Protein AF-A0A2V3PNS0-F1 (afdb_monomer)

Nearest PDB structures (foldseek):
  3lyd-assembly1_A  TM=7.801E-01  e=3.396E+00  Jonesia denitrificans DSM 20603
  3a2s-assembly1_X  TM=1.470E-01  e=2.646E-01  Neisseria meningitidis
  1uyo-assembly1_X  TM=1.697E-01  e=7.345E-01  Neisseria meningitidis
  3wi5-assembly1_A  TM=1.302E-01  e=5.691E-01  Neisseria meningitidis
  3wi4-assembly1_A  TM=1.272E-01  e=6.302E-01  Neisseria meningitidis MC58

Foldseek 3Di:
DPPVVVVVVVVVVVVVVPPPCQQEPEAPDPDHDNPHRYDYDDPPDDDAFAEFQAQDFQGCDSVPNFDAFDWHFHPCNHNNNDTAIWTDHPGTTDHDDDQDPDAWAFPDKAQVPKDKVVLWDAAQDKDKIKIKIKTFQIDRHWDDKADWWFWDQWGFKIWIFHTDTTDRTIDITMIIITTGTRWTAQRWGKTFDCPNNDTDIHTSHHDADDAFDKDKDKDKDFLVRLDAQDKPCVVVVPRADDHRQWGWIWGHHPSWWIWTKIFRNTRAKKFKWKWKDKDPDDDTDTDHGDIQGHPVPDDPQHHRMDGQCDNHNPRDDIATAEQVDKMKMWMWMWIDNDPPDIWTKIKMWIWYDDPNMIMIMIMIHTND

InterPro domains:
  IPR059888 Phage tail-like, trimerisation region [PF26696] (26-98)

Radius of gyration: 33.92 Å; Cα contacts (8 Å, |Δi|>4): 874; chains: 1; bounding box: 102×44×97 Å

Mean predicted aligned error: 13.68 Å

Organism: NCBI:txid1605892

Sequence (368 aa):
MNSKKLILLFFCIHAINFTYAQKGVGIGTISPHPSAILQIESTDKGVLFPKISLASKTDITTVLNPTTGLLVYNTGNGGLDTPGYVYWNGAEWQKLTLSTVVNPSITGLLCNRADFTPSTFTAGVPYEGTMTIPYTGGNGGGYNTGTPIASTGNTGLTATLQRGELATGNGQLVFRITGTPSASSPTAAIFNINELNFNCSVSLTGKQIAVGEQISFIASLTQAQNITGVLLSNYYPTQLPTVDGLRMDLISNGTTYYYPRVYNESSEQKIVSFQTFSVVGLQNVTNLNRTIYTKSEVTATNWDYINATARTTNPVYPVAWSSTTSSTAITDLQVRVGPSEWRWYEMTWWAMEINTVKVIFMSLVRKS

Secondary structure (DSSP, 8-state):
--HHHHHHHHHHHHHHHT--TTSSEEES-SS--TT-SEEE--SS------EE--SSTT--TTTTSPPTT-EEEE-S-SS----EEEEE-SSSEEE----BSS----SEE-GGG-EEES----TTS-EEEEEEEEEEEEESBEEPPPPPEE-EES-SEEEEEPPEE--EEEEEEEEEEEE--SS-TTS-EEEEEEETTEEEEEEE-S----TT-EEEEEEEE-TTT--TT-BGGGT-TTTS-EETTEEEEEEEETTTEEEEEEEE-SSS-EEEEEEEEESSSS--EEEEEEEE--GGG--SS--SEEETT-SSSS--S-EEBSSS-BEEEEEEEEEE-SSS-EEEEEEEEEEEEETTEEEEEEEEEE--

Structure (mmCIF, N/CA/C/O backbone):
data_AF-A0A2V3PNS0-F1
#
_entry.id   AF-A0A2V3PNS0-F1
#
loop_
_atom_site.group_PDB
_atom_site.id
_atom_site.type_symbol
_atom_site.label_atom_id
_atom_site.label_alt_id
_atom_site.label_comp_id
_atom_site.label_asym_id
_atom_site.label_entity_id
_atom_site.label_seq_id
_atom_site.pdbx_PDB_ins_code
_atom_site.Cartn_x
_atom_site.Cartn_y
_atom_site.Cartn_z
_atom_site.occupancy
_atom_site.B_iso_or_equiv
_atom_site.auth_seq_id
_atom_site.auth_comp_id
_atom_site.auth_asym_id
_atom_site.auth_atom_id
_atom_site.pdbx_PDB_model_num
ATOM 1 N N . MET A 1 1 ? -67.186 -23.666 58.032 1.00 60.78 1 MET A N 1
ATOM 2 C CA . MET A 1 1 ? -65.841 -23.301 58.541 1.00 60.78 1 MET A CA 1
ATOM 3 C C . MET A 1 1 ? -66.024 -22.358 59.731 1.00 60.78 1 MET A C 1
ATOM 5 O O . MET A 1 1 ? -66.814 -21.437 59.603 1.00 60.78 1 MET A O 1
ATOM 9 N N . ASN A 1 2 ? -65.403 -22.608 60.893 1.00 81.44 2 ASN A N 1
ATOM 10 C CA . ASN A 1 2 ? -65.513 -21.723 62.073 1.00 81.44 2 ASN A CA 1
ATOM 11 C C . ASN A 1 2 ? -65.027 -20.300 61.712 1.00 81.44 2 ASN A C 1
ATOM 13 O O . ASN A 1 2 ? -64.040 -20.181 60.985 1.00 81.44 2 ASN A O 1
ATOM 17 N N . SER A 1 3 ? -65.684 -19.246 62.214 1.00 73.06 3 SER A N 1
ATOM 18 C CA . SER A 1 3 ? -65.335 -17.836 61.963 1.00 73.06 3 SER A CA 1
ATOM 19 C C . SER A 1 3 ? -63.852 -17.520 62.201 1.00 73.06 3 SER A C 1
ATOM 21 O O . SER A 1 3 ? -63.250 -16.792 61.417 1.00 73.06 3 SER A O 1
ATOM 23 N N . LYS A 1 4 ? -63.211 -18.164 63.187 1.00 78.75 4 LYS A N 1
ATOM 24 C CA . LYS A 1 4 ? -61.763 -18.044 63.441 1.00 78.75 4 LYS A CA 1
ATOM 25 C C . LYS A 1 4 ? -60.904 -18.567 62.280 1.00 78.75 4 LYS A C 1
ATOM 27 O O . LYS A 1 4 ? -59.873 -17.983 61.968 1.00 78.75 4 LYS A O 1
ATOM 32 N N . LYS A 1 5 ? -61.337 -19.643 61.611 1.00 76.38 5 LYS A N 1
ATOM 33 C CA . LYS A 1 5 ? -60.652 -20.216 60.436 1.00 76.38 5 LYS A CA 1
ATOM 34 C C . LYS A 1 5 ? -60.870 -19.372 59.174 1.00 76.38 5 LYS A C 1
ATOM 36 O O . LYS A 1 5 ? -59.980 -19.315 58.336 1.00 76.38 5 LYS A O 1
ATOM 41 N N . LEU A 1 6 ? -62.017 -18.699 59.055 1.00 79.38 6 LEU A N 1
ATOM 42 C CA . LEU A 1 6 ? -62.305 -17.794 57.936 1.00 79.38 6 LEU A CA 1
ATOM 43 C C . LEU A 1 6 ? -61.496 -16.490 58.033 1.00 79.38 6 LEU A C 1
ATOM 45 O O . LEU A 1 6 ? -60.948 -16.050 57.030 1.00 79.38 6 LEU A O 1
ATOM 49 N N . ILE A 1 7 ? -61.347 -15.932 59.241 1.00 84.62 7 ILE A N 1
ATOM 50 C CA . ILE A 1 7 ? -60.483 -14.766 59.499 1.00 84.62 7 ILE A CA 1
ATOM 51 C C . ILE A 1 7 ? -59.018 -15.104 59.208 1.00 84.62 7 ILE A C 1
ATOM 53 O O . ILE A 1 7 ? -58.339 -14.337 58.532 1.00 84.62 7 ILE A O 1
ATOM 57 N N . LEU A 1 8 ? -58.547 -16.275 59.653 1.00 82.50 8 LEU A N 1
ATOM 58 C CA . LEU A 1 8 ? -57.185 -16.728 59.373 1.00 82.50 8 LEU A CA 1
ATOM 59 C C . LEU A 1 8 ? -56.945 -16.895 57.865 1.00 82.50 8 LEU A C 1
ATOM 61 O O . LEU A 1 8 ? -55.933 -16.428 57.358 1.00 82.50 8 LEU A O 1
ATOM 65 N N . LEU A 1 9 ? -57.895 -17.489 57.133 1.00 82.38 9 LEU A N 1
ATOM 66 C CA . LEU A 1 9 ? -57.802 -17.641 55.680 1.00 82.38 9 LEU A CA 1
ATOM 67 C C . LEU A 1 9 ? -57.778 -16.282 54.962 1.00 82.38 9 LEU A C 1
ATOM 69 O O . LEU A 1 9 ? -56.990 -16.093 54.041 1.00 82.38 9 LEU A O 1
ATOM 73 N N . PHE A 1 10 ? -58.589 -15.319 55.408 1.00 81.06 10 PHE A N 1
ATOM 74 C CA . PHE A 1 10 ? -58.604 -13.964 54.853 1.00 81.06 10 PHE A CA 1
ATOM 75 C C . PHE A 1 10 ? -57.278 -13.225 55.098 1.00 81.06 10 PHE A C 1
ATOM 77 O O . PHE A 1 10 ? -56.769 -12.560 54.194 1.00 81.06 10 PHE A O 1
ATOM 84 N N . PHE A 1 11 ? -56.686 -13.404 56.285 1.00 79.12 11 PHE A N 1
ATOM 85 C CA . PHE A 1 11 ? -55.372 -12.862 56.640 1.00 79.12 11 PHE A CA 1
ATOM 86 C C . PHE A 1 11 ? -54.246 -13.522 55.830 1.00 79.12 11 PHE A C 1
ATOM 88 O O . PHE A 1 11 ? -53.360 -12.833 55.332 1.00 79.12 11 PHE A O 1
ATOM 95 N N . CYS A 1 12 ? -54.315 -14.841 55.615 1.00 78.50 12 CYS A N 1
ATOM 96 C CA . CYS A 1 12 ? -53.376 -15.567 54.763 1.00 78.50 12 CYS A CA 1
ATOM 97 C C . CYS A 1 12 ? -53.460 -15.114 53.301 1.00 78.50 12 CYS A C 1
ATOM 99 O O . CYS A 1 12 ? -52.415 -14.878 52.712 1.00 78.50 12 CYS A O 1
ATOM 101 N N . ILE A 1 13 ? -54.662 -14.930 52.734 1.00 75.25 13 ILE A N 1
ATOM 102 C CA . ILE A 1 13 ? -54.858 -14.459 51.347 1.00 75.25 13 ILE A CA 1
ATOM 103 C C . ILE A 1 13 ? -54.380 -13.006 51.177 1.00 75.25 13 ILE A C 1
ATOM 105 O O . ILE A 1 13 ? -53.787 -12.668 50.152 1.00 75.25 13 ILE A O 1
ATOM 109 N N . HIS A 1 14 ? -54.566 -12.148 52.185 1.00 67.75 14 HIS A N 1
ATOM 110 C CA . HIS A 1 14 ? -53.999 -10.795 52.169 1.00 67.75 14 HIS A CA 1
ATOM 111 C C . HIS A 1 14 ? -52.467 -10.807 52.274 1.00 67.75 14 HIS A C 1
ATOM 113 O O . HIS A 1 14 ? -51.817 -10.052 51.558 1.00 67.75 14 HIS A O 1
ATOM 119 N N . ALA A 1 15 ? -51.873 -11.701 53.071 1.00 68.88 15 ALA A N 1
ATOM 120 C CA . ALA A 1 15 ? -50.418 -11.806 53.207 1.00 68.88 15 ALA A CA 1
ATOM 121 C C . ALA A 1 15 ? -49.702 -12.191 51.893 1.00 68.88 15 ALA A C 1
ATOM 123 O O . ALA A 1 15 ? -48.586 -11.734 51.656 1.00 68.88 15 ALA A O 1
ATOM 124 N N . ILE A 1 16 ? -50.346 -12.957 51.001 1.00 64.31 16 ILE A N 1
ATOM 125 C CA . ILE A 1 16 ? -49.769 -13.329 49.690 1.00 64.31 16 ILE A CA 1
ATOM 126 C C . ILE A 1 16 ? -49.695 -12.119 48.743 1.00 64.31 16 ILE A C 1
ATOM 128 O O . ILE A 1 16 ? -48.759 -12.004 47.957 1.00 64.31 16 ILE A O 1
ATOM 132 N N . ASN A 1 17 ? -50.634 -11.173 48.862 1.00 57.59 17 ASN A N 1
ATOM 133 C CA . ASN A 1 17 ? -50.709 -9.982 48.008 1.00 57.59 17 ASN A CA 1
ATOM 134 C C . ASN A 1 17 ? -49.735 -8.856 48.414 1.00 57.59 17 ASN A C 1
ATOM 136 O O . ASN A 1 17 ? -49.511 -7.937 47.631 1.00 57.59 17 ASN A O 1
ATOM 140 N N . PHE A 1 18 ? -49.126 -8.922 49.606 1.00 54.41 18 PHE A N 1
ATOM 141 C CA . PHE A 1 18 ? -48.133 -7.938 50.070 1.00 54.41 18 PHE A CA 1
ATOM 142 C C . PHE A 1 18 ? -46.674 -8.333 49.790 1.00 54.41 18 PHE A C 1
ATOM 144 O O . PHE A 1 18 ? -45.761 -7.567 50.094 1.00 54.41 18 PHE A O 1
ATOM 151 N N . THR A 1 19 ? -46.424 -9.482 49.158 1.00 51.50 19 THR A N 1
ATOM 152 C CA . THR A 1 19 ? -45.063 -9.890 48.771 1.00 51.50 19 THR A CA 1
ATOM 153 C C . THR A 1 19 ? -44.683 -9.352 47.386 1.00 51.50 19 THR A C 1
ATOM 155 O O . THR A 1 19 ? -44.585 -10.078 46.403 1.00 51.50 19 THR A O 1
ATOM 158 N N . TYR A 1 20 ? -44.425 -8.044 47.295 1.00 53.25 20 TYR A N 1
ATOM 159 C CA . TYR A 1 20 ? -43.833 -7.404 46.109 1.00 53.25 20 TYR A CA 1
ATOM 160 C C . TYR A 1 20 ? -42.321 -7.676 46.007 1.00 53.25 20 TYR A C 1
ATOM 162 O O . TYR A 1 20 ? -41.522 -6.749 45.922 1.00 53.25 20 TYR A O 1
ATOM 170 N N . ALA A 1 21 ? -41.898 -8.940 45.975 1.00 52.16 21 ALA A N 1
ATOM 171 C CA . ALA A 1 21 ? -40.480 -9.309 45.850 1.00 52.16 21 ALA A CA 1
ATOM 172 C C . ALA A 1 21 ? -39.850 -8.977 44.471 1.00 52.16 21 ALA A C 1
ATOM 174 O O . ALA A 1 21 ? -38.774 -9.471 44.153 1.00 52.16 21 ALA A O 1
ATOM 175 N N . GLN A 1 22 ? -40.516 -8.185 43.619 1.00 61.44 22 GLN A N 1
ATOM 176 C CA . GLN A 1 22 ? -40.178 -8.050 42.193 1.00 61.44 22 GLN A CA 1
ATOM 177 C C . GLN A 1 22 ? -40.033 -6.600 41.702 1.00 61.44 22 GLN A C 1
ATOM 179 O O . GLN A 1 22 ? -39.779 -6.379 40.521 1.00 61.44 22 GLN A O 1
ATOM 184 N N . LYS A 1 23 ? -40.175 -5.592 42.573 1.00 61.12 23 LYS A N 1
ATOM 185 C CA . LYS A 1 23 ? -39.850 -4.197 42.232 1.00 61.12 23 LYS A CA 1
ATOM 186 C C . LYS A 1 23 ? -38.465 -3.851 42.783 1.00 61.12 23 LYS A C 1
ATOM 188 O O . LYS A 1 23 ? -38.366 -3.223 43.828 1.00 61.12 23 LYS A O 1
ATOM 193 N N . GLY A 1 24 ? -37.422 -4.301 42.084 1.00 73.06 24 GLY A N 1
ATOM 194 C CA . GLY A 1 24 ? -36.021 -4.096 42.470 1.00 73.06 24 GLY A CA 1
ATOM 195 C C . GLY A 1 24 ? -35.514 -5.181 43.420 1.00 73.06 24 GLY A C 1
ATOM 196 O O . GLY A 1 24 ? -35.778 -5.155 44.618 1.00 73.06 24 GLY A O 1
ATOM 197 N N . VAL A 1 25 ? -34.784 -6.157 42.882 1.00 86.12 25 VAL A N 1
ATOM 198 C CA . VAL A 1 25 ? -34.142 -7.223 43.659 1.00 86.12 25 VAL A CA 1
ATOM 199 C C . VAL A 1 25 ? -32.826 -6.694 44.227 1.00 86.12 25 VAL A C 1
ATOM 201 O O . VAL A 1 25 ? -31.907 -6.372 43.479 1.00 86.12 25 VAL A O 1
ATOM 204 N N . GLY A 1 26 ? -32.720 -6.613 45.552 1.00 86.62 26 GLY A N 1
ATOM 205 C CA . GLY A 1 26 ? -31.463 -6.348 46.253 1.00 86.62 26 GLY A CA 1
ATOM 206 C C . GLY A 1 26 ? -30.827 -7.639 46.748 1.00 86.62 26 GLY A C 1
ATOM 207 O O . GLY A 1 26 ? -31.474 -8.404 47.457 1.00 86.62 26 GLY A O 1
ATOM 208 N N . ILE A 1 27 ? -29.559 -7.878 46.420 1.00 91.06 27 ILE A N 1
ATOM 209 C CA . ILE A 1 27 ? -28.747 -8.931 47.038 1.00 91.06 27 ILE A CA 1
ATOM 210 C C . ILE A 1 27 ? -27.631 -8.242 47.817 1.00 91.06 27 ILE A C 1
ATOM 212 O O . ILE A 1 27 ? -26.787 -7.578 47.226 1.00 91.06 27 ILE A O 1
ATOM 216 N N . GLY A 1 28 ? -27.647 -8.370 49.145 1.00 90.44 28 GLY A N 1
ATOM 217 C CA . GLY A 1 28 ? -26.693 -7.684 50.027 1.00 90.44 28 GLY A CA 1
ATOM 218 C C . GLY A 1 28 ? -27.021 -6.213 50.316 1.00 90.44 28 GLY A C 1
ATOM 219 O O . GLY A 1 28 ? -26.271 -5.560 51.031 1.00 90.44 28 GLY A O 1
ATOM 220 N N . THR A 1 29 ? -28.165 -5.710 49.839 1.00 88.94 29 THR A N 1
ATOM 221 C CA . THR A 1 29 ? -28.695 -4.378 50.165 1.00 88.94 29 THR A CA 1
ATOM 222 C C . THR A 1 29 ? -30.200 -4.441 50.428 1.00 88.94 29 THR A C 1
ATOM 224 O O . THR A 1 29 ? -30.919 -5.189 49.765 1.00 88.94 29 THR A O 1
ATOM 227 N N . ILE A 1 30 ? -30.681 -3.663 51.402 1.00 87.19 30 ILE A N 1
ATOM 228 C CA . ILE A 1 30 ? -32.113 -3.565 51.749 1.00 87.19 30 ILE A CA 1
ATOM 229 C C . ILE A 1 30 ? -32.817 -2.391 51.061 1.00 87.19 30 ILE A C 1
ATOM 231 O O . ILE A 1 30 ? -34.036 -2.278 51.137 1.00 87.19 30 ILE A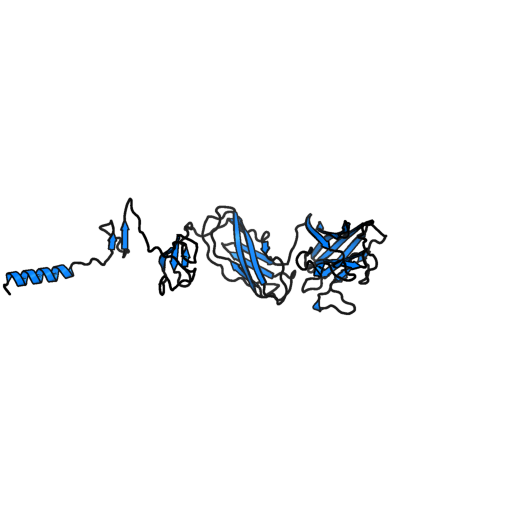 O 1
ATOM 235 N N . SER A 1 31 ? -32.057 -1.519 50.396 1.00 88.94 31 SER A N 1
ATOM 236 C CA . SER A 1 31 ? -32.576 -0.347 49.693 1.00 88.94 31 SER A CA 1
ATOM 237 C C . SER A 1 31 ? -31.984 -0.280 48.283 1.00 88.94 31 SER A C 1
ATOM 239 O O . SER A 1 31 ? -31.128 0.571 48.026 1.00 88.94 31 SER A O 1
ATOM 241 N N . PRO A 1 32 ? -32.408 -1.169 47.362 1.00 89.69 32 PRO A N 1
ATOM 242 C CA . PRO A 1 32 ? -31.996 -1.095 45.966 1.00 89.69 32 PRO A CA 1
ATOM 243 C C . PRO A 1 32 ? -32.314 0.279 45.373 1.00 89.69 32 PRO A C 1
ATOM 245 O O . PRO A 1 32 ? -33.348 0.877 45.680 1.00 89.69 32 PRO A O 1
ATOM 248 N N . HIS A 1 33 ? -31.438 0.780 44.507 1.00 88.19 33 HIS A N 1
ATOM 249 C CA . HIS A 1 33 ? -31.649 2.049 43.826 1.00 88.19 33 HIS A CA 1
ATOM 250 C C . HIS A 1 33 ? -32.961 2.007 43.014 1.00 88.19 33 HIS A C 1
ATOM 252 O O . HIS A 1 33 ? -33.189 1.024 42.305 1.00 88.19 33 HIS A O 1
ATOM 258 N N . PRO A 1 34 ? -33.807 3.059 43.024 1.00 88.44 34 PRO A N 1
ATOM 259 C CA . PRO A 1 34 ? -35.107 3.037 42.341 1.00 88.44 34 PRO A CA 1
ATOM 260 C C . PRO A 1 34 ? -35.046 2.768 40.829 1.00 88.44 34 PRO A C 1
ATOM 262 O O . PRO A 1 34 ? -36.035 2.337 40.241 1.00 88.44 34 PRO A O 1
ATOM 265 N N . SER A 1 35 ? -33.898 3.025 40.191 1.00 87.69 35 SER A N 1
ATOM 266 C CA . SER A 1 35 ? -33.672 2.741 38.765 1.00 87.69 35 SER A CA 1
ATOM 267 C C . SER A 1 35 ? -33.154 1.325 38.474 1.00 87.69 35 SER A C 1
ATOM 269 O O . SER A 1 35 ? -32.945 0.997 37.308 1.00 87.69 35 SER A O 1
ATOM 271 N N . ALA A 1 36 ? -32.882 0.504 39.493 1.00 87.94 36 ALA A N 1
ATOM 272 C CA . ALA A 1 36 ? -32.295 -0.821 39.337 1.00 87.94 36 ALA A CA 1
ATOM 273 C C . ALA A 1 36 ? -33.350 -1.916 39.531 1.00 87.94 36 ALA A C 1
ATOM 275 O O . ALA A 1 36 ? -34.005 -1.999 40.567 1.00 87.94 36 ALA A O 1
ATOM 276 N N . ILE A 1 37 ? -33.471 -2.813 38.548 1.00 90.44 37 ILE A N 1
ATOM 277 C CA . ILE A 1 37 ? -34.265 -4.039 38.718 1.00 90.44 37 ILE A CA 1
ATOM 278 C C . ILE A 1 37 ? -33.505 -5.107 39.521 1.00 90.44 37 ILE A C 1
ATOM 280 O O . ILE A 1 37 ? -34.131 -5.949 40.157 1.00 90.44 37 ILE A O 1
ATOM 284 N N . LEU A 1 38 ? -32.169 -5.047 39.521 1.00 91.00 38 LEU A N 1
ATOM 285 C CA . LEU A 1 38 ? -31.265 -5.896 40.294 1.00 91.00 38 LEU A CA 1
ATOM 286 C C . LEU A 1 38 ? -30.073 -5.052 40.775 1.00 91.00 38 LEU A C 1
ATOM 288 O O . LEU A 1 38 ? -29.361 -4.484 39.949 1.00 91.00 38 LEU A O 1
ATOM 292 N N . GLN A 1 39 ? -29.845 -4.986 42.088 1.00 91.62 39 GLN A N 1
ATOM 293 C CA . GLN A 1 39 ? -28.645 -4.413 42.706 1.00 91.62 39 GLN A CA 1
ATOM 294 C C . GLN A 1 39 ? -27.971 -5.476 43.570 1.00 91.62 39 GLN A C 1
ATOM 296 O O . GLN A 1 39 ? -28.622 -6.124 44.389 1.00 91.62 39 GLN A O 1
ATOM 301 N N . ILE A 1 40 ? -26.664 -5.649 43.391 1.00 93.56 40 ILE A N 1
ATOM 302 C CA . ILE A 1 40 ? -25.857 -6.603 44.150 1.00 93.56 40 ILE A CA 1
ATOM 303 C C . ILE A 1 40 ? -24.758 -5.812 44.855 1.00 93.56 40 ILE A C 1
ATOM 305 O O . ILE A 1 40 ? -23.982 -5.124 44.196 1.00 93.56 40 ILE A O 1
ATOM 309 N N . GLU A 1 41 ? -24.711 -5.899 46.181 1.00 92.88 41 GLU A N 1
ATOM 310 C CA . GLU A 1 41 ? -23.747 -5.199 47.028 1.00 92.88 41 GLU A CA 1
ATOM 311 C C . GLU A 1 41 ? -23.034 -6.207 47.936 1.00 92.88 41 GLU A C 1
ATOM 313 O O . GLU A 1 41 ? -23.657 -7.050 48.580 1.00 92.88 41 GLU A O 1
ATOM 318 N N . SER A 1 42 ? -21.705 -6.168 47.953 1.00 93.19 42 SER A N 1
ATOM 319 C CA . SER A 1 42 ? -20.869 -6.998 48.818 1.00 93.19 42 SER A CA 1
ATOM 320 C C . SER A 1 42 ? -19.501 -6.341 48.967 1.00 93.19 42 SER A C 1
ATOM 322 O O . SER A 1 42 ? -19.006 -5.716 48.031 1.00 93.19 42 SER A O 1
ATOM 324 N N . THR A 1 43 ? -18.889 -6.480 50.140 1.00 93.25 43 THR A N 1
ATOM 325 C CA . THR A 1 43 ? -17.535 -5.983 50.418 1.00 93.25 43 THR A CA 1
ATOM 326 C C . THR A 1 43 ? -16.446 -7.011 50.101 1.00 93.25 43 THR A C 1
ATOM 328 O O . THR A 1 43 ? -15.277 -6.643 50.021 1.00 93.25 43 THR A O 1
ATOM 331 N N . ASP A 1 44 ? -16.809 -8.287 49.928 1.00 93.38 44 ASP A N 1
ATOM 332 C CA . ASP A 1 44 ? -15.875 -9.418 49.857 1.00 93.38 44 ASP A CA 1
ATOM 333 C C . ASP A 1 44 ? -16.254 -10.516 48.838 1.00 93.38 44 ASP A C 1
ATOM 335 O O . ASP A 1 44 ? -15.501 -11.474 48.657 1.00 93.38 44 ASP A O 1
ATOM 339 N N . LYS A 1 45 ? -17.397 -10.405 48.147 1.00 91.56 45 LYS A N 1
ATOM 340 C CA . LYS A 1 45 ? -17.883 -11.377 47.149 1.00 91.56 45 LYS A CA 1
ATOM 341 C C . LYS A 1 45 ? -18.208 -10.700 45.818 1.00 91.56 45 LYS A C 1
ATOM 343 O O . LYS A 1 45 ? -18.487 -9.508 45.751 1.00 91.56 45 LYS A O 1
ATOM 348 N N . GLY A 1 46 ? -18.196 -11.491 44.746 1.00 88.56 46 GLY A N 1
ATOM 349 C CA . GLY A 1 46 ? -18.556 -11.060 43.393 1.00 88.56 46 GLY A CA 1
ATOM 350 C C . GLY A 1 46 ? -19.726 -11.849 42.805 1.00 88.56 46 GLY A C 1
ATOM 351 O O . GLY A 1 46 ? -20.309 -12.715 43.457 1.00 88.56 46 GLY A O 1
ATOM 352 N N . VAL A 1 47 ? -20.043 -11.568 41.539 1.00 93.06 47 VAL A N 1
ATOM 353 C CA . VAL A 1 47 ? -21.082 -12.272 40.771 1.00 93.06 47 VAL A CA 1
ATOM 354 C C . VAL A 1 47 ? -20.426 -13.252 39.807 1.00 93.06 47 VAL A C 1
ATOM 356 O O . VAL A 1 47 ? -19.550 -12.872 39.031 1.00 93.06 47 VAL A O 1
ATOM 359 N N . LEU A 1 48 ? -20.864 -14.512 39.834 1.00 91.62 48 LEU A N 1
ATOM 360 C CA . LEU A 1 48 ? -20.434 -15.526 38.876 1.00 91.62 48 LEU A CA 1
ATOM 361 C C . LEU A 1 48 ? -21.493 -15.684 37.778 1.00 91.62 48 LEU A C 1
ATOM 363 O O . LEU A 1 48 ? -22.536 -16.293 38.004 1.00 91.62 48 LEU A O 1
ATOM 367 N N . PHE A 1 49 ? -21.224 -15.140 36.591 1.00 93.88 49 PHE A N 1
ATOM 368 C CA . PHE A 1 49 ? -22.074 -15.340 35.411 1.00 93.88 49 PHE A CA 1
ATOM 369 C C . PHE A 1 49 ? -21.868 -16.737 34.789 1.00 93.88 49 PHE A C 1
ATOM 371 O O . PHE A 1 49 ? -20.842 -17.375 35.061 1.00 93.88 49 PHE A O 1
ATOM 378 N N . PRO A 1 50 ? -22.808 -17.230 33.951 1.00 96.50 50 PRO A N 1
ATOM 379 C CA . PRO A 1 50 ? -22.688 -18.534 33.300 1.00 96.50 50 PRO A CA 1
ATOM 380 C C . PRO A 1 50 ? -21.349 -18.702 32.574 1.00 96.50 50 PRO A C 1
ATOM 382 O O . PRO A 1 50 ? -20.955 -17.847 31.780 1.00 96.50 50 PRO A O 1
ATOM 385 N N . LYS A 1 51 ? -20.654 -19.811 32.849 1.00 97.12 51 LYS A N 1
ATOM 386 C CA . LYS A 1 51 ? -19.404 -20.188 32.181 1.00 97.12 51 LYS A CA 1
ATOM 387 C C . LYS A 1 51 ? -19.717 -21.113 31.013 1.00 97.12 51 LYS A C 1
ATOM 389 O O . LYS A 1 51 ? -20.177 -22.228 31.238 1.00 97.12 51 LYS A O 1
ATOM 394 N N . ILE A 1 52 ? -19.474 -20.655 29.791 1.00 97.00 52 ILE A N 1
ATOM 395 C CA . ILE A 1 52 ? -19.874 -21.339 28.558 1.00 97.00 52 ILE A CA 1
ATOM 396 C C . ILE A 1 52 ? -18.640 -21.604 27.692 1.00 97.00 52 ILE A C 1
ATOM 398 O O . ILE A 1 52 ? -17.796 -20.728 27.533 1.00 97.00 52 ILE A O 1
ATOM 402 N N . SER A 1 53 ? -18.530 -22.805 27.127 1.00 96.81 53 SER A N 1
ATOM 403 C CA . SER A 1 53 ? -17.488 -23.153 26.153 1.00 96.81 53 SER A CA 1
ATOM 404 C C . SER A 1 53 ? -17.979 -22.833 24.741 1.00 96.81 53 SER A C 1
ATOM 406 O O . SER A 1 53 ? -18.548 -23.699 24.083 1.00 96.81 53 SER A O 1
ATOM 408 N N . LEU A 1 54 ? -17.813 -21.588 24.288 1.00 97.06 54 LEU A N 1
ATOM 409 C CA . LEU A 1 54 ? -18.320 -21.156 22.979 1.00 97.06 54 LEU A CA 1
ATOM 410 C C . LEU A 1 54 ? -17.538 -21.806 21.827 1.00 97.06 54 LEU A C 1
ATOM 412 O O . LEU A 1 54 ? -16.310 -21.911 21.866 1.00 97.06 54 LEU A O 1
ATOM 416 N N . ALA A 1 55 ? -18.244 -22.227 20.778 1.00 97.06 55 ALA A N 1
ATOM 417 C CA . ALA A 1 55 ? -17.644 -22.881 19.615 1.00 97.06 55 ALA A CA 1
ATOM 418 C C . ALA A 1 55 ? -16.991 -21.888 18.637 1.00 97.06 55 ALA A C 1
ATOM 420 O O . ALA A 1 55 ? -16.005 -22.215 17.987 1.00 97.06 55 ALA A O 1
ATOM 421 N N . SER A 1 56 ? -17.532 -20.675 18.515 1.00 96.62 56 SER A N 1
ATOM 422 C CA . SER A 1 56 ? -17.010 -19.616 17.644 1.00 96.62 56 SER A CA 1
ATOM 423 C C . SER A 1 56 ? -17.543 -18.247 18.076 1.00 96.62 56 SER A C 1
ATOM 425 O O . SER A 1 56 ? -18.438 -18.152 18.918 1.00 96.62 56 SER A O 1
ATOM 427 N N . LYS A 1 57 ? -17.048 -17.169 17.458 1.00 95.94 57 LYS A N 1
ATOM 428 C CA . LYS A 1 57 ? -17.559 -15.813 17.711 1.00 95.94 57 LYS A CA 1
ATOM 429 C C . LYS A 1 57 ? -19.016 -15.606 17.270 1.00 95.94 57 LYS A C 1
ATOM 431 O O . LYS A 1 57 ? -19.661 -14.703 17.775 1.00 95.94 57 LYS A O 1
ATOM 436 N N . THR A 1 58 ? -19.564 -16.441 16.390 1.00 96.56 58 THR A N 1
ATOM 437 C CA . THR A 1 58 ? -20.967 -16.374 15.933 1.00 96.56 58 THR A CA 1
ATOM 438 C C . THR A 1 58 ? -21.814 -17.529 16.479 1.00 96.56 58 THR A C 1
ATOM 440 O O . THR A 1 58 ? -22.833 -17.879 15.892 1.00 96.56 58 THR A O 1
ATOM 443 N N . ASP A 1 59 ? -21.380 -18.184 17.560 1.00 96.38 59 ASP A N 1
ATOM 444 C CA . ASP A 1 59 ? -22.081 -19.338 18.127 1.00 96.38 59 ASP A CA 1
ATOM 445 C C . ASP A 1 59 ? -23.431 -18.945 18.747 1.00 96.38 59 ASP A C 1
ATOM 447 O O . ASP A 1 59 ? -23.491 -18.348 19.820 1.00 96.38 59 ASP A O 1
ATOM 451 N N . ILE A 1 60 ? -24.511 -19.325 18.067 1.00 96.38 60 ILE A N 1
ATOM 452 C CA . ILE A 1 60 ? -25.904 -19.149 18.505 1.00 96.38 60 ILE A CA 1
ATOM 453 C C . ILE A 1 60 ? -26.564 -20.470 18.928 1.00 96.38 60 ILE A C 1
ATOM 455 O O . ILE A 1 60 ? -27.786 -20.540 19.059 1.00 96.38 60 ILE A O 1
ATOM 459 N N . THR A 1 61 ? -25.772 -21.538 19.065 1.00 96.00 61 THR A N 1
ATOM 460 C CA . THR A 1 61 ? -26.261 -22.904 19.308 1.00 96.00 61 THR A CA 1
ATOM 461 C C . THR A 1 61 ? -25.953 -23.386 20.718 1.00 96.00 61 THR A C 1
ATOM 463 O O . THR A 1 61 ? -26.832 -23.952 21.364 1.00 96.00 61 THR A O 1
ATOM 466 N N . THR A 1 62 ? -24.752 -23.106 21.237 1.00 95.19 62 THR A N 1
ATOM 467 C CA . THR A 1 62 ? -24.387 -23.417 22.630 1.00 95.19 62 THR A CA 1
ATOM 468 C C . THR A 1 62 ? -25.198 -22.567 23.605 1.00 95.19 62 THR A C 1
ATOM 470 O O . THR A 1 62 ? -25.661 -23.043 24.640 1.00 95.19 62 THR A O 1
ATOM 473 N N . VAL A 1 63 ? -25.411 -21.302 23.242 1.00 93.88 63 VAL A N 1
ATOM 474 C CA . VAL A 1 63 ? -26.424 -20.432 23.838 1.00 93.88 63 VAL A CA 1
ATOM 475 C C . VAL A 1 63 ? -27.482 -20.229 22.768 1.00 93.88 63 VAL A C 1
ATOM 477 O O . VAL A 1 63 ? -27.252 -19.480 21.825 1.00 93.88 63 VAL A O 1
ATOM 480 N N . LEU A 1 64 ? -28.605 -20.939 22.873 1.00 96.38 64 LEU A N 1
ATOM 481 C CA . LEU A 1 64 ? -29.627 -20.942 21.829 1.00 96.38 64 LEU A CA 1
ATOM 482 C C . LEU A 1 64 ? -30.248 -19.548 21.658 1.00 96.38 64 LEU A C 1
ATOM 484 O O . LEU A 1 64 ? -30.841 -19.031 22.603 1.00 96.38 64 LEU A O 1
ATOM 488 N N . ASN A 1 65 ? -30.159 -18.985 20.447 1.00 93.94 65 ASN A N 1
ATOM 489 C CA . ASN A 1 65 ? -30.735 -17.681 20.078 1.00 93.94 65 ASN A CA 1
ATOM 490 C C . ASN A 1 65 ? -30.413 -16.572 21.104 1.00 93.94 65 ASN A C 1
ATOM 492 O O . ASN A 1 65 ? -31.323 -16.054 21.758 1.00 93.94 65 ASN A O 1
ATOM 496 N N . PRO A 1 66 ? -29.129 -16.214 21.289 1.00 95.88 66 PRO A N 1
ATOM 497 C CA . PRO A 1 66 ? -28.736 -15.274 22.327 1.00 95.88 66 PRO A CA 1
ATOM 498 C C . PRO A 1 66 ? -29.366 -13.898 22.076 1.00 95.88 66 PRO A C 1
ATOM 500 O O . PRO A 1 66 ? -29.306 -13.348 20.976 1.00 95.88 66 PRO A O 1
ATOM 503 N N . THR A 1 67 ? -29.968 -13.323 23.114 1.00 96.38 67 THR A N 1
ATOM 504 C CA . THR A 1 67 ? -30.524 -11.966 23.059 1.00 96.38 67 THR A CA 1
ATOM 505 C C . THR A 1 67 ? -29.404 -10.930 23.141 1.00 96.38 67 THR A C 1
ATOM 507 O O . THR A 1 67 ? -28.444 -11.102 23.894 1.00 96.38 67 THR A O 1
ATOM 510 N N . THR A 1 68 ? -29.517 -9.828 22.393 1.00 96.06 68 THR A N 1
ATOM 511 C CA . THR A 1 68 ? -28.566 -8.707 22.463 1.00 96.06 68 THR A CA 1
ATOM 512 C C . THR A 1 68 ? -28.389 -8.218 23.903 1.00 96.06 68 THR A C 1
ATOM 514 O O . THR A 1 68 ? -29.366 -7.963 24.604 1.00 96.06 68 THR A O 1
ATOM 517 N N . GLY A 1 69 ? -27.135 -8.089 24.340 1.00 93.62 69 GLY A N 1
ATOM 518 C CA . GLY A 1 69 ? -26.754 -7.700 25.699 1.00 93.62 69 GLY A CA 1
ATOM 519 C C . GLY A 1 69 ? -26.567 -8.865 26.678 1.00 93.62 69 GLY A C 1
ATOM 520 O O . GLY A 1 69 ? -26.166 -8.626 27.815 1.00 93.62 69 GLY A O 1
ATOM 521 N N . LEU A 1 70 ? -26.814 -10.117 26.269 1.00 96.12 70 LEU A N 1
ATOM 522 C CA . LEU A 1 70 ? -26.591 -11.291 27.119 1.00 96.12 70 LEU A CA 1
ATOM 523 C C . LEU A 1 70 ? -25.102 -11.444 27.465 1.00 96.12 70 LEU A C 1
ATOM 525 O O . LEU A 1 70 ? -24.277 -11.536 26.561 1.00 96.12 70 LEU A O 1
ATOM 529 N N . LEU A 1 71 ? -24.779 -11.502 28.760 1.00 96.06 71 LEU A N 1
ATOM 530 C CA . LEU A 1 71 ? -23.418 -11.582 29.301 1.00 96.06 71 LEU A CA 1
ATOM 531 C C . LEU A 1 71 ? -23.101 -12.994 29.810 1.00 96.06 71 LEU A C 1
ATOM 533 O O . LEU A 1 71 ? -23.831 -13.540 30.639 1.00 96.06 71 LEU A O 1
ATOM 537 N N . VAL A 1 72 ? -21.978 -13.558 29.366 1.00 96.81 72 VAL A N 1
ATOM 538 C CA . VAL A 1 72 ? -21.452 -14.853 29.827 1.00 96.81 72 VAL A CA 1
ATOM 539 C C . VAL A 1 72 ? -19.933 -14.789 29.999 1.00 96.81 72 VAL A C 1
ATOM 541 O O . VAL A 1 72 ? -19.271 -13.867 29.526 1.00 96.81 72 VAL A O 1
ATOM 544 N N . TYR A 1 73 ? -19.354 -15.775 30.676 1.00 96.50 73 TYR A N 1
ATOM 545 C CA . TYR A 1 73 ? -17.910 -15.990 30.705 1.00 96.50 73 TYR A CA 1
ATOM 546 C C . TYR A 1 73 ? -17.546 -17.109 29.724 1.00 96.50 73 TYR A C 1
ATOM 548 O O . TYR A 1 73 ? -17.925 -18.260 29.940 1.00 96.50 73 TYR A O 1
ATOM 556 N N . ASN A 1 74 ? -16.802 -16.800 28.660 1.00 96.81 74 ASN A N 1
ATOM 557 C CA . ASN A 1 74 ? -16.244 -17.823 27.779 1.00 96.81 74 ASN A CA 1
ATOM 558 C C . ASN A 1 74 ? -15.108 -18.564 28.497 1.00 96.81 74 ASN A C 1
ATOM 560 O O . ASN A 1 74 ? -14.166 -17.931 28.980 1.00 96.81 74 ASN A O 1
ATOM 564 N N . THR A 1 75 ? -15.177 -19.893 28.556 1.00 95.88 75 THR A N 1
ATOM 565 C CA . THR A 1 75 ? -14.159 -20.731 29.217 1.00 95.88 75 THR A CA 1
ATOM 566 C C . THR A 1 75 ? -12.894 -20.911 28.383 1.00 95.88 75 THR A C 1
ATOM 568 O O . THR A 1 75 ? -11.854 -21.219 28.954 1.00 95.88 75 THR A O 1
ATOM 571 N N . GLY A 1 76 ? -12.974 -20.740 27.059 1.00 94.31 76 GLY A N 1
ATOM 572 C CA . GLY A 1 76 ? -11.879 -21.054 26.136 1.00 94.31 76 GLY A CA 1
ATOM 573 C C . GLY A 1 76 ? -11.742 -22.544 25.788 1.00 94.31 76 GLY A C 1
ATOM 574 O O . GLY A 1 76 ? -10.893 -22.892 24.980 1.00 94.31 76 GLY A O 1
ATOM 575 N N . ASN A 1 77 ? -12.584 -23.424 26.346 1.00 94.50 77 ASN A N 1
ATOM 576 C CA . ASN A 1 77 ? -12.504 -24.881 26.141 1.00 94.50 77 ASN A CA 1
ATOM 577 C C . ASN A 1 77 ? -13.381 -25.395 24.980 1.00 94.50 77 ASN A C 1
ATOM 579 O O . ASN A 1 77 ? -13.572 -26.601 24.843 1.00 94.50 77 ASN A O 1
ATOM 583 N N . GLY A 1 78 ? -14.001 -24.491 24.218 1.00 90.75 78 GLY A N 1
ATOM 584 C CA . GLY A 1 78 ? -14.803 -24.821 23.038 1.00 90.75 78 GLY A CA 1
ATOM 585 C C . GLY A 1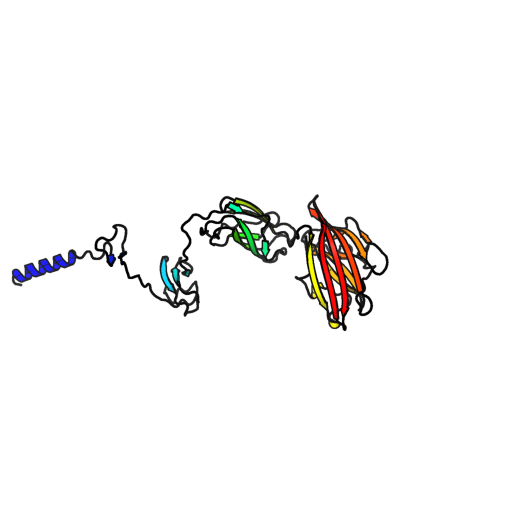 78 ? -13.959 -24.754 21.764 1.00 90.75 78 GLY A C 1
ATOM 586 O O . GLY A 1 78 ? -12.918 -25.393 21.669 1.00 90.75 78 GLY A O 1
ATOM 587 N N . GLY A 1 79 ? -14.413 -23.953 20.798 1.00 92.38 79 GLY A N 1
ATOM 588 C CA . GLY A 1 79 ? -13.648 -23.586 19.594 1.00 92.38 79 GLY A CA 1
ATOM 589 C C . GLY A 1 79 ? -13.250 -22.106 19.552 1.00 92.38 79 GLY A C 1
ATOM 590 O O . GLY A 1 79 ? -12.362 -21.728 18.795 1.00 92.38 79 GLY A O 1
ATOM 591 N N . LEU A 1 80 ? -13.866 -21.269 20.395 1.00 93.19 80 LEU A N 1
ATOM 592 C CA . LEU A 1 80 ? -13.434 -19.900 20.649 1.00 93.19 80 LEU A CA 1
ATOM 593 C C . LEU A 1 80 ? -12.471 -19.897 21.846 1.00 93.19 80 LEU A C 1
ATOM 595 O O . LEU A 1 80 ? -12.897 -19.834 23.000 1.00 93.19 80 LEU A O 1
ATOM 599 N N . ASP A 1 81 ? -11.173 -19.953 21.565 1.00 92.94 81 ASP A N 1
ATOM 600 C CA . ASP A 1 81 ? -10.062 -20.126 22.518 1.00 92.94 81 ASP A CA 1
ATOM 601 C C . ASP A 1 81 ? -9.669 -18.853 23.296 1.00 92.94 81 ASP A C 1
ATOM 603 O O . ASP A 1 81 ? -8.600 -18.767 23.900 1.00 92.94 81 ASP A O 1
ATOM 607 N N . THR A 1 82 ? -10.551 -17.854 23.336 1.00 89.56 82 THR A N 1
ATOM 608 C CA . THR A 1 82 ? -10.320 -16.575 24.014 1.00 89.56 82 THR A CA 1
ATOM 609 C C . THR A 1 82 ? -11.127 -16.485 25.316 1.00 89.56 82 THR A C 1
ATOM 611 O O . THR A 1 82 ? -12.252 -15.964 25.300 1.00 89.56 82 THR A O 1
ATOM 614 N N . PRO A 1 83 ? -10.607 -16.964 26.463 1.00 92.19 83 PRO A N 1
ATOM 615 C CA . PRO A 1 83 ? -11.331 -16.910 27.726 1.00 92.19 83 PRO A CA 1
ATOM 616 C C . PRO A 1 83 ? -11.572 -15.468 28.198 1.00 92.19 83 PRO A C 1
ATOM 618 O O . PRO A 1 83 ? -10.772 -14.553 27.944 1.00 92.19 83 PRO A O 1
ATOM 621 N N . GLY A 1 84 ? -12.684 -15.260 28.904 1.00 92.56 84 GLY A N 1
ATOM 622 C CA . GLY A 1 84 ? -13.062 -13.969 29.482 1.00 92.56 84 GLY A CA 1
ATOM 623 C C . GLY A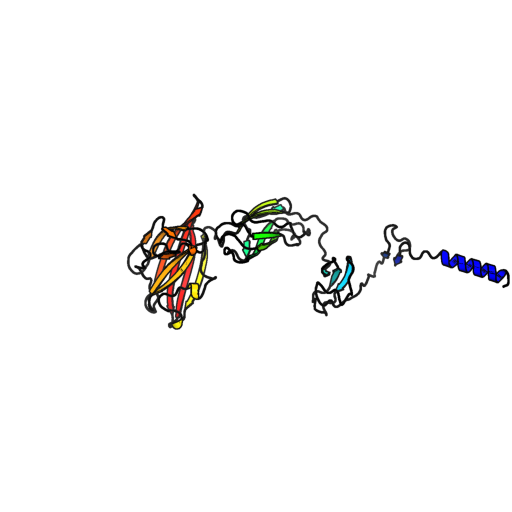 1 84 ? -14.558 -13.672 29.403 1.00 92.56 84 GLY A C 1
ATOM 624 O O . GLY A 1 84 ? -15.329 -14.426 28.816 1.00 92.56 84 GLY A O 1
ATOM 625 N N . TYR A 1 85 ? -14.971 -12.550 29.994 1.00 94.69 85 TYR A N 1
ATOM 626 C CA . TYR A 1 85 ? -16.353 -12.087 29.888 1.00 94.69 85 TYR A CA 1
ATOM 627 C C . TYR A 1 85 ? -16.654 -11.598 28.472 1.00 94.69 85 TYR A C 1
ATOM 629 O O . TYR A 1 85 ? -15.911 -10.783 27.925 1.00 94.69 85 TYR A O 1
ATOM 637 N N . VAL A 1 86 ? -17.742 -12.094 27.891 1.00 95.38 86 VAL A N 1
ATOM 638 C CA . VAL A 1 86 ? -18.214 -11.758 26.546 1.00 95.38 86 VAL A CA 1
ATOM 639 C C . VAL A 1 86 ? -19.704 -11.437 26.585 1.00 95.38 86 VAL A C 1
ATOM 641 O O . VAL A 1 86 ? -20.445 -12.024 27.374 1.00 95.38 86 VAL A O 1
ATOM 644 N N . TYR A 1 87 ? -20.157 -10.532 25.724 1.00 95.81 87 TYR A N 1
ATOM 645 C CA . TYR A 1 87 ? -21.578 -10.256 25.533 1.00 95.81 87 TYR A CA 1
ATOM 646 C C . TYR A 1 87 ? -21.990 -10.436 24.071 1.00 95.81 87 TYR A C 1
ATOM 648 O O . TYR A 1 87 ? -21.177 -10.253 23.162 1.00 95.81 87 TYR A O 1
ATOM 656 N N . TRP A 1 88 ? -23.250 -10.800 23.841 1.00 96.94 88 TRP A N 1
ATOM 657 C CA . TRP A 1 88 ? -23.810 -10.881 22.493 1.00 96.94 88 TRP A CA 1
ATOM 658 C C . TRP A 1 88 ? -24.205 -9.488 21.999 1.00 96.94 88 TRP A C 1
ATOM 660 O O . TRP A 1 88 ? -25.069 -8.844 22.595 1.00 96.94 88 TRP A O 1
ATOM 670 N N . ASN A 1 89 ? -23.605 -9.007 20.909 1.00 92.94 89 ASN A N 1
ATOM 671 C CA . ASN A 1 89 ? -23.921 -7.680 20.360 1.00 92.94 89 ASN A CA 1
ATOM 672 C C . ASN A 1 89 ? -25.091 -7.683 19.350 1.00 92.94 89 ASN A C 1
ATOM 674 O O . ASN A 1 89 ? -25.429 -6.632 18.812 1.00 92.94 89 ASN A O 1
ATOM 678 N N . GLY A 1 90 ? -25.690 -8.848 19.081 1.00 93.25 90 GLY A N 1
ATOM 679 C CA . GLY A 1 90 ? -26.708 -9.049 18.044 1.00 93.25 90 GLY A CA 1
ATOM 680 C C . GLY A 1 90 ? -26.209 -9.820 16.813 1.00 93.25 90 GLY A C 1
ATOM 681 O O . GLY A 1 90 ? -27.033 -10.349 16.073 1.00 93.25 90 GLY A O 1
ATOM 682 N N . ALA A 1 91 ? -24.891 -9.920 16.612 1.00 92.00 91 ALA A N 1
ATOM 683 C CA . ALA A 1 91 ? -24.269 -10.600 15.470 1.00 92.00 91 ALA A CA 1
ATOM 684 C C . ALA A 1 91 ? -23.087 -11.514 15.852 1.00 92.00 91 ALA A C 1
ATOM 686 O O . ALA A 1 91 ? -22.906 -12.569 15.247 1.00 92.00 91 ALA A O 1
ATOM 687 N N . GLU A 1 92 ? -22.279 -11.124 16.838 1.00 96.25 92 GL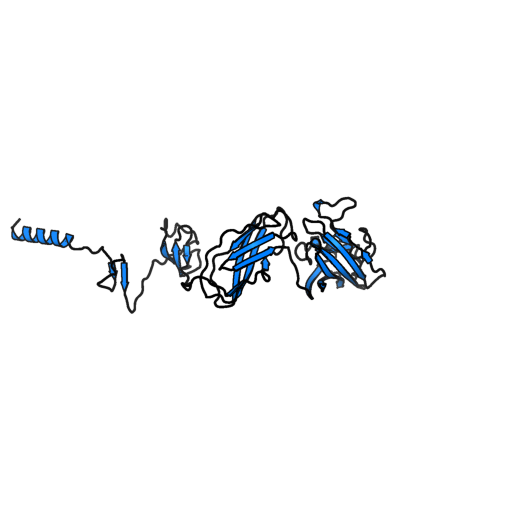U A N 1
ATOM 688 C CA . GLU A 1 92 ? -21.154 -11.909 17.352 1.00 96.25 92 GLU A CA 1
ATOM 689 C C . GLU A 1 92 ? -20.937 -11.683 18.861 1.00 96.25 92 GLU A C 1
ATOM 691 O O . GLU A 1 92 ? -21.353 -10.677 19.446 1.00 96.25 92 GLU A O 1
ATOM 696 N N . TRP A 1 93 ? -20.255 -12.634 19.500 1.00 95.75 93 TRP A N 1
ATOM 697 C CA . TRP A 1 93 ? -19.757 -12.542 20.866 1.00 95.75 93 TRP A CA 1
ATOM 698 C C . TRP A 1 93 ? -18.557 -11.601 20.922 1.00 95.75 93 TRP A C 1
ATOM 700 O O . TRP A 1 93 ? -17.517 -11.870 20.320 1.00 95.75 93 TRP A O 1
ATOM 710 N N . GLN A 1 94 ? -18.681 -10.517 21.686 1.00 93.00 94 GLN A N 1
ATOM 711 C CA . GLN A 1 94 ? -17.602 -9.557 21.901 1.00 93.00 94 GLN A CA 1
ATOM 712 C C . GLN A 1 94 ? -17.100 -9.612 23.335 1.00 93.00 94 GLN A C 1
ATOM 714 O O . GLN A 1 94 ? -17.878 -9.579 24.287 1.00 93.00 94 GLN A O 1
ATOM 719 N N . LYS A 1 95 ? -15.778 -9.672 23.491 1.00 90.81 95 LYS A N 1
ATOM 720 C CA . LYS A 1 95 ? -15.122 -9.630 24.797 1.00 90.81 95 LYS A CA 1
ATOM 721 C C . LYS A 1 95 ? -15.304 -8.256 25.436 1.00 90.81 95 LYS A C 1
ATOM 723 O O . LYS A 1 95 ? -15.105 -7.235 24.785 1.00 90.81 95 LYS A O 1
ATOM 728 N N . LEU A 1 96 ? -15.661 -8.239 26.717 1.00 87.12 96 LEU A N 1
ATOM 729 C CA . LEU A 1 96 ? -15.598 -7.037 27.539 1.00 87.12 96 LEU A CA 1
ATOM 730 C C . LEU A 1 96 ? -14.127 -6.705 27.778 1.00 87.12 96 LEU A C 1
ATOM 732 O O . LEU A 1 96 ? -13.424 -7.406 28.507 1.00 87.12 96 LEU A O 1
ATOM 736 N N . THR A 1 97 ? -13.662 -5.646 27.131 1.00 77.75 97 THR A N 1
ATOM 737 C CA . THR A 1 97 ? -12.340 -5.067 27.349 1.00 77.75 97 THR A CA 1
ATOM 738 C C . THR A 1 97 ? -12.477 -3.821 28.211 1.00 77.75 97 THR A C 1
ATOM 740 O O . THR A 1 97 ? -13.436 -3.060 28.080 1.00 77.75 97 THR A O 1
ATOM 743 N N . LEU A 1 98 ? -11.520 -3.618 29.112 1.00 63.34 98 LEU A N 1
ATOM 744 C CA . LEU A 1 98 ? -11.409 -2.383 29.875 1.00 63.34 98 LEU A CA 1
ATOM 745 C C . LEU A 1 98 ? -10.801 -1.326 28.953 1.00 63.34 98 LEU A C 1
ATOM 747 O O . LEU A 1 98 ? -9.586 -1.260 28.838 1.00 63.34 98 LEU A O 1
ATOM 751 N N . SER A 1 99 ? -11.636 -0.540 28.279 1.00 61.34 99 SER A N 1
ATOM 752 C CA . SER A 1 99 ? -11.191 0.717 27.678 1.00 61.34 99 SER A CA 1
ATOM 753 C C . SER A 1 99 ? -11.405 1.832 28.690 1.00 61.34 99 SER A C 1
ATOM 755 O O . SER A 1 99 ? -12.473 1.907 29.311 1.00 61.34 99 SER A O 1
ATOM 757 N N . THR A 1 100 ? -10.435 2.727 28.838 1.00 60.34 100 THR A N 1
ATOM 758 C CA . THR A 1 100 ? -10.644 3.980 29.568 1.00 60.34 100 THR A CA 1
ATOM 759 C C . THR A 1 100 ? -11.858 4.696 28.970 1.00 60.34 100 THR A C 1
ATOM 761 O O . THR A 1 100 ? -11.912 4.910 27.759 1.00 60.34 100 THR A O 1
ATOM 764 N N . VAL A 1 101 ? -12.860 5.040 29.790 1.00 71.19 101 VAL A N 1
ATOM 765 C CA . VAL A 1 101 ? -14.051 5.788 29.339 1.00 71.19 101 VAL A CA 1
ATOM 766 C C . VAL A 1 101 ? -13.656 7.252 29.148 1.00 71.19 101 VAL A C 1
ATOM 768 O O . VAL A 1 101 ? -14.002 8.134 29.928 1.00 71.19 101 VAL A O 1
ATOM 771 N N . VAL A 1 102 ? -12.850 7.489 28.122 1.00 85.75 102 VAL A N 1
ATOM 772 C CA . VAL A 1 102 ? -12.415 8.800 27.661 1.00 85.75 102 VAL A CA 1
ATOM 773 C C . VAL A 1 102 ? -12.703 8.876 26.171 1.00 85.75 102 VAL A C 1
ATOM 775 O O . VAL A 1 102 ? -12.541 7.892 25.447 1.00 85.75 102 VAL A O 1
ATOM 778 N N . ASN A 1 103 ? -13.138 10.044 25.700 1.00 89.56 103 ASN A N 1
ATOM 779 C CA . ASN A 1 103 ? -13.256 10.260 24.263 1.00 89.56 103 ASN A CA 1
ATOM 780 C C . ASN A 1 103 ? -11.856 10.135 23.638 1.00 89.56 103 ASN A C 1
ATOM 782 O O . ASN A 1 103 ? -10.911 10.721 24.179 1.00 89.56 103 ASN A O 1
ATOM 786 N N . PRO A 1 104 ? -11.694 9.382 22.537 1.00 92.94 104 PRO A N 1
ATOM 787 C CA . PRO A 1 104 ? -10.393 9.196 21.913 1.00 92.94 104 PRO A CA 1
ATOM 788 C C . PRO A 1 104 ? -9.852 10.544 21.430 1.00 92.94 104 PRO A C 1
ATOM 790 O O . PRO A 1 104 ? -10.534 11.282 20.719 1.00 92.94 104 PRO A O 1
ATOM 793 N N . SER A 1 105 ? -8.622 10.873 21.823 1.00 95.19 105 SER A N 1
ATOM 794 C CA . SER A 1 105 ? -7.940 12.097 21.398 1.00 95.19 105 SER A CA 1
ATOM 795 C C . SER A 1 105 ? -6.465 11.836 21.131 1.00 95.19 105 SER A C 1
ATOM 797 O O . SER A 1 105 ? -5.819 11.128 21.903 1.00 95.19 105 SER A O 1
ATOM 799 N N . ILE A 1 106 ? -5.933 12.469 20.089 1.00 97.12 106 ILE A N 1
ATOM 800 C CA . ILE A 1 106 ? -4.512 12.478 19.722 1.00 97.12 106 ILE A CA 1
ATOM 801 C C . ILE A 1 106 ? -4.025 13.929 19.601 1.00 97.12 106 ILE A C 1
ATOM 803 O O . ILE A 1 106 ? -4.831 14.840 19.420 1.00 97.12 106 ILE A O 1
ATOM 807 N N . THR A 1 107 ? -2.713 14.157 19.683 1.00 97.31 107 THR A N 1
ATOM 808 C CA . THR A 1 107 ? -2.108 15.494 19.523 1.00 97.31 107 THR A CA 1
ATOM 809 C C . THR A 1 107 ? -1.608 15.769 18.109 1.00 97.31 107 THR A C 1
ATOM 811 O O . THR A 1 107 ? -1.402 16.926 17.750 1.00 97.31 107 THR A O 1
ATOM 814 N N . GLY A 1 108 ? -1.419 14.729 17.297 1.00 95.38 108 GLY A N 1
ATOM 815 C CA . GLY A 1 108 ? -0.987 14.867 15.912 1.00 95.38 108 GLY A CA 1
ATOM 816 C C . GLY A 1 108 ? -1.203 13.591 15.114 1.00 95.38 108 GLY A C 1
ATOM 817 O O . GLY A 1 108 ? -1.055 12.495 15.651 1.00 95.38 108 GLY A O 1
ATOM 818 N N . LEU A 1 109 ? -1.518 13.746 13.827 1.00 97.25 109 LEU A N 1
ATOM 819 C CA . LEU A 1 109 ? -1.669 12.658 12.861 1.00 97.25 109 LEU A CA 1
ATOM 820 C C . LEU A 1 109 ? -0.629 12.820 11.740 1.00 97.25 109 LEU A C 1
ATOM 822 O O . LEU A 1 109 ? -0.601 13.833 11.044 1.00 97.25 109 LEU A O 1
ATOM 826 N N . LEU A 1 110 ? 0.255 11.834 11.577 1.00 93.69 110 LEU A N 1
ATOM 827 C CA . LEU A 1 110 ? 1.442 11.906 10.718 1.00 93.69 110 LEU A CA 1
ATOM 828 C C . LEU A 1 110 ? 1.189 11.238 9.361 1.00 93.69 110 LEU A C 1
ATOM 830 O O . LEU A 1 110 ? 1.777 10.213 9.025 1.00 93.69 110 LEU A O 1
ATOM 834 N N . CYS A 1 111 ? 0.304 11.827 8.562 1.00 92.00 111 CYS A N 1
ATOM 835 C CA . CYS A 1 111 ? -0.145 11.256 7.285 1.00 92.00 111 CYS A CA 1
ATOM 836 C C . CYS A 1 111 ? 0.965 11.111 6.235 1.00 92.00 111 CYS A C 1
ATOM 838 O O . CYS A 1 111 ? 0.936 10.197 5.418 1.00 92.00 111 CYS A O 1
ATOM 840 N N . ASN A 1 112 ? 1.994 11.956 6.302 1.00 85.62 112 ASN A N 1
ATOM 841 C CA . ASN A 1 112 ? 3.199 11.844 5.477 1.00 85.62 112 ASN A CA 1
ATOM 842 C C . ASN A 1 112 ? 4.096 10.646 5.846 1.00 85.62 112 ASN A C 1
ATOM 844 O O . ASN A 1 112 ? 5.095 10.407 5.176 1.00 85.62 112 ASN A O 1
ATOM 848 N N . ARG A 1 113 ? 3.776 9.936 6.932 1.00 87.69 113 ARG A N 1
ATOM 849 C CA . ARG A 1 113 ? 4.435 8.703 7.379 1.00 87.69 113 ARG A CA 1
ATOM 850 C C . ARG A 1 113 ? 3.497 7.501 7.314 1.00 87.69 113 ARG A C 1
ATOM 852 O O . ARG A 1 113 ? 3.747 6.506 7.991 1.00 87.69 113 ARG A O 1
ATOM 859 N N . ALA A 1 114 ? 2.394 7.623 6.579 1.00 92.00 114 ALA A N 1
ATOM 860 C CA . ALA A 1 114 ? 1.510 6.498 6.375 1.00 92.00 114 ALA A CA 1
ATOM 861 C C . ALA A 1 114 ? 2.234 5.394 5.599 1.00 92.00 114 ALA A C 1
ATOM 863 O O . ALA A 1 114 ? 2.992 5.681 4.672 1.00 92.00 114 ALA A O 1
ATOM 864 N N . ASP A 1 115 ? 1.978 4.149 5.976 1.00 90.56 115 ASP A N 1
ATOM 865 C CA . ASP A 1 115 ? 2.554 2.978 5.325 1.00 90.56 115 ASP A CA 1
ATOM 866 C C . ASP A 1 115 ? 1.456 2.040 4.826 1.00 90.56 115 ASP A C 1
ATOM 868 O O . ASP A 1 115 ? 0.383 1.950 5.430 1.00 90.56 115 ASP A O 1
ATOM 872 N N . PHE A 1 116 ? 1.733 1.348 3.723 1.00 93.25 116 PHE A N 1
ATOM 873 C CA . PHE A 1 116 ? 0.776 0.503 3.018 1.00 93.25 116 PHE A CA 1
ATOM 874 C C . PHE A 1 116 ? 1.330 -0.896 2.792 1.00 93.25 116 PHE A C 1
ATOM 876 O O . PHE A 1 116 ? 2.413 -1.070 2.235 1.00 93.25 116 PHE A O 1
ATOM 883 N N . THR A 1 117 ? 0.541 -1.908 3.141 1.00 91.75 117 THR A N 1
ATOM 884 C CA . THR A 1 117 ? 0.884 -3.311 2.902 1.00 91.75 117 THR A CA 1
ATOM 885 C C . THR A 1 117 ? -0.301 -4.046 2.269 1.00 91.75 117 THR A C 1
ATOM 887 O O . THR A 1 117 ? -1.312 -4.231 2.943 1.00 91.75 117 THR A O 1
ATOM 890 N N . PRO A 1 118 ? -0.208 -4.511 1.008 1.00 91.38 118 PRO A N 1
ATOM 891 C CA . PRO A 1 118 ? 0.871 -4.285 0.036 1.00 91.38 118 PRO A CA 1
ATOM 892 C C . PRO A 1 118 ? 0.953 -2.824 -0.436 1.00 91.38 118 PRO A C 1
ATOM 894 O O . PRO A 1 118 ? -0.069 -2.152 -0.540 1.00 91.38 118 PRO A O 1
ATOM 897 N N . SER A 1 119 ? 2.144 -2.333 -0.789 1.00 86.56 119 SER A N 1
ATOM 898 C CA . SER A 1 119 ? 2.321 -0.947 -1.257 1.00 86.56 119 SER A CA 1
ATOM 899 C C . SER A 1 119 ? 1.990 -0.737 -2.737 1.00 86.56 119 SER A C 1
ATOM 901 O O . SER A 1 119 ? 1.913 0.406 -3.179 1.00 86.56 119 SER A O 1
ATOM 903 N N . THR A 1 120 ? 1.779 -1.810 -3.505 1.00 84.94 120 THR A N 1
ATOM 904 C CA . THR A 1 120 ? 1.448 -1.787 -4.937 1.00 84.94 120 THR A CA 1
ATOM 905 C C . THR A 1 120 ? 0.085 -2.420 -5.212 1.00 84.94 120 THR A C 1
ATOM 907 O O . THR A 1 120 ? -0.395 -3.260 -4.454 1.00 84.94 120 THR A O 1
ATOM 910 N N . PHE A 1 121 ? -0.536 -2.023 -6.321 1.00 87.56 121 PHE A N 1
ATOM 911 C CA . PHE A 1 121 ? -1.821 -2.547 -6.785 1.00 87.56 121 PHE A CA 1
ATOM 912 C C . PHE A 1 121 ? -1.883 -2.552 -8.322 1.00 87.56 121 PHE A C 1
ATOM 914 O O . PHE A 1 121 ? -1.192 -1.772 -8.988 1.00 87.56 121 PHE A O 1
ATOM 921 N N . THR A 1 122 ? -2.729 -3.418 -8.884 1.00 86.75 122 THR A N 1
ATOM 922 C CA . THR A 1 122 ? -2.880 -3.622 -10.334 1.00 86.75 122 THR A CA 1
ATOM 923 C C . THR A 1 122 ? -4.312 -3.332 -10.767 1.00 86.75 122 THR A C 1
ATOM 925 O O . THR A 1 122 ? -5.254 -3.809 -10.136 1.00 86.75 122 THR A O 1
ATOM 928 N N . ALA A 1 123 ? -4.476 -2.572 -11.853 1.00 88.69 123 ALA A N 1
ATOM 929 C CA . ALA A 1 123 ? -5.774 -2.243 -12.433 1.00 88.69 123 ALA A CA 1
ATOM 930 C C . ALA A 1 123 ? -6.621 -3.503 -12.671 1.00 88.69 123 ALA A C 1
ATOM 932 O O . ALA A 1 123 ? -6.135 -4.490 -13.227 1.00 88.69 123 ALA A O 1
ATOM 933 N N . GLY A 1 124 ? -7.890 -3.467 -12.263 1.00 89.19 124 GLY A N 1
ATOM 934 C CA . GLY A 1 124 ? -8.835 -4.568 -12.480 1.00 89.19 124 GLY A CA 1
ATOM 935 C C . GLY A 1 124 ? -8.622 -5.811 -11.603 1.00 89.19 124 GLY A C 1
ATOM 936 O O . GLY A 1 124 ? -9.426 -6.736 -11.678 1.00 89.19 124 GLY A O 1
ATOM 937 N N . VAL A 1 125 ? -7.590 -5.844 -10.753 1.00 92.50 125 VAL A N 1
ATOM 938 C CA . VAL A 1 125 ? -7.346 -6.944 -9.809 1.00 92.50 125 VAL A CA 1
ATOM 939 C C . VAL A 1 125 ? -7.867 -6.550 -8.423 1.00 92.50 125 VAL A C 1
ATOM 941 O O . VAL A 1 125 ? -7.536 -5.460 -7.951 1.00 92.50 125 VAL A O 1
ATOM 944 N N . PRO A 1 126 ? -8.660 -7.400 -7.739 1.00 96.75 126 PRO A N 1
ATOM 945 C CA . PRO A 1 126 ? -9.065 -7.139 -6.364 1.00 96.75 126 PRO A CA 1
ATOM 946 C C . PRO A 1 126 ? -7.858 -6.889 -5.457 1.00 96.75 126 PRO A C 1
ATOM 948 O O . PRO A 1 126 ? -6.915 -7.679 -5.424 1.00 96.75 126 PRO A O 1
ATOM 951 N N . TYR A 1 127 ? -7.902 -5.788 -4.717 1.00 95.62 127 TYR A N 1
ATOM 952 C CA . TYR A 1 127 ? -6.883 -5.393 -3.758 1.00 95.62 127 TYR A CA 1
ATOM 953 C C . TYR A 1 127 ? -7.449 -5.514 -2.344 1.00 95.62 127 TYR A C 1
ATOM 955 O O . TYR A 1 127 ? -8.523 -4.987 -2.053 1.00 95.62 127 TYR A O 1
ATOM 963 N N . GLU A 1 128 ? -6.704 -6.182 -1.469 1.00 97.12 128 GLU A N 1
ATOM 964 C CA . GLU A 1 128 ? -6.922 -6.226 -0.024 1.00 97.12 128 GLU A CA 1
ATOM 965 C C . GLU A 1 128 ? -5.596 -5.869 0.651 1.00 97.12 128 GLU A C 1
ATOM 967 O O . GLU A 1 128 ? -4.571 -6.506 0.399 1.00 97.12 128 GLU A O 1
ATO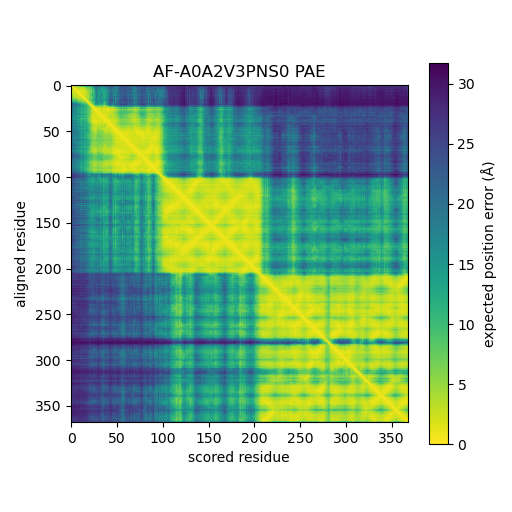M 972 N N . GLY A 1 129 ? -5.609 -4.842 1.495 1.00 95.94 129 GLY A N 1
ATOM 973 C CA . GLY A 1 129 ? -4.408 -4.371 2.170 1.00 95.94 129 GLY A CA 1
ATOM 974 C C . GLY A 1 129 ? -4.708 -3.581 3.434 1.00 95.94 129 GLY A C 1
ATOM 975 O O . GLY A 1 129 ? -5.861 -3.348 3.807 1.00 95.94 129 GLY A O 1
ATOM 976 N N . THR A 1 130 ? -3.644 -3.160 4.100 1.00 97.44 130 THR A N 1
ATOM 977 C CA . THR A 1 130 ? -3.684 -2.325 5.294 1.00 97.44 130 THR A CA 1
ATOM 978 C C . THR A 1 130 ? -2.956 -1.014 5.043 1.00 97.44 130 THR A C 1
ATOM 980 O O . THR A 1 130 ? -1.915 -0.975 4.389 1.00 97.44 130 THR A O 1
ATOM 983 N N . MET A 1 131 ? -3.517 0.069 5.573 1.00 97.06 131 MET A N 1
ATOM 984 C CA . MET A 1 131 ? -2.866 1.371 5.673 1.00 97.06 131 MET A CA 1
ATOM 985 C C . MET A 1 131 ? -2.705 1.703 7.152 1.00 97.06 131 MET A C 1
ATOM 987 O O . MET A 1 131 ? -3.682 1.667 7.901 1.00 97.06 131 MET A O 1
ATOM 991 N N . THR A 1 132 ? -1.492 2.037 7.577 1.00 97.69 132 THR A N 1
ATOM 992 C CA . THR A 1 132 ? -1.224 2.500 8.943 1.00 97.69 132 THR A CA 1
ATOM 993 C C . THR A 1 132 ? -0.848 3.970 8.922 1.00 97.69 132 THR A C 1
ATOM 995 O O . THR A 1 132 ? -0.082 4.395 8.065 1.00 97.69 132 THR A O 1
ATOM 998 N N . ILE A 1 133 ? -1.393 4.761 9.846 1.00 97.25 133 ILE A N 1
ATOM 999 C CA . ILE A 1 133 ? -1.059 6.183 9.984 1.00 97.25 133 ILE A CA 1
ATOM 1000 C C . ILE A 1 133 ? -0.580 6.428 11.414 1.00 97.25 133 ILE A C 1
ATOM 1002 O O . ILE A 1 133 ? -1.382 6.313 12.346 1.00 97.25 133 ILE A O 1
ATOM 1006 N N . PRO A 1 134 ? 0.705 6.761 11.625 1.00 97.69 134 PRO A N 1
ATOM 1007 C CA . PRO A 1 134 ? 1.206 7.088 12.951 1.00 97.69 134 PRO A CA 1
ATOM 1008 C C . PRO A 1 134 ? 0.543 8.340 13.534 1.00 97.69 134 PRO A C 1
ATOM 1010 O O . PRO A 1 134 ? 0.291 9.313 12.824 1.00 97.69 134 PRO A O 1
ATOM 1013 N N . TYR A 1 135 ? 0.318 8.339 14.844 1.00 97.94 135 TYR A N 1
ATOM 1014 C CA . TYR A 1 135 ? -0.120 9.499 15.617 1.00 97.94 135 TYR A CA 1
ATOM 1015 C C . TYR A 1 135 ? 0.754 9.706 16.856 1.00 97.94 135 TYR A C 1
ATOM 1017 O O . TYR A 1 135 ? 1.456 8.799 17.313 1.00 97.94 135 TYR A O 1
ATOM 1025 N N . THR A 1 136 ? 0.668 10.903 17.432 1.00 97.75 136 THR A N 1
ATOM 1026 C CA . THR A 1 136 ? 1.293 11.253 18.714 1.00 97.75 136 THR A CA 1
ATOM 1027 C C . THR A 1 136 ? 0.249 11.574 19.780 1.00 97.75 136 THR A C 1
ATOM 1029 O O . THR A 1 136 ? -0.854 12.015 19.461 1.00 97.75 136 THR A O 1
ATOM 1032 N N . GLY A 1 137 ? 0.605 11.385 21.053 1.00 96.25 137 GLY A N 1
ATOM 1033 C CA . GLY A 1 137 ? -0.179 11.862 22.201 1.00 96.25 137 GLY A CA 1
ATOM 1034 C C . GLY A 1 137 ? -1.588 11.274 22.348 1.00 96.25 137 GLY A C 1
ATOM 1035 O O . GLY A 1 137 ? -2.497 11.989 22.761 1.00 96.25 137 GLY A O 1
ATOM 1036 N N . GLY A 1 138 ? -1.780 10.002 22.003 1.00 96.44 138 GLY A N 1
ATOM 1037 C CA . GLY A 1 138 ? -2.992 9.249 22.305 1.00 96.44 138 GLY A CA 1
ATOM 1038 C C . GLY A 1 138 ? -3.246 9.129 23.811 1.00 96.44 138 GLY A C 1
ATOM 1039 O O . GLY A 1 138 ? -2.314 9.142 24.620 1.00 96.44 138 GLY A O 1
ATOM 1040 N N . ASN A 1 139 ? -4.522 9.035 24.185 1.00 93.50 139 ASN A N 1
ATOM 1041 C CA . ASN A 1 139 ? -4.987 9.109 25.572 1.00 93.50 139 ASN A CA 1
ATOM 1042 C C . ASN A 1 139 ? -5.579 7.801 26.133 1.00 93.50 139 ASN A C 1
ATOM 1044 O O . ASN A 1 139 ? -6.209 7.847 27.188 1.00 93.50 139 ASN A O 1
ATOM 1048 N N . GLY A 1 140 ? -5.443 6.661 25.446 1.00 91.50 140 GLY A N 1
ATOM 1049 C CA . GLY A 1 140 ? -6.082 5.411 25.889 1.00 91.50 140 GLY A CA 1
ATOM 1050 C C . GLY A 1 140 ? -7.575 5.300 25.553 1.00 91.50 140 GLY A C 1
ATOM 1051 O O . GLY A 1 140 ? -8.254 4.409 26.057 1.00 91.50 140 GLY A O 1
ATOM 1052 N N . GLY A 1 141 ? -8.138 6.230 24.774 1.00 91.38 141 GLY A N 1
ATOM 1053 C CA . GLY A 1 141 ? -9.549 6.185 24.392 1.00 91.38 141 GLY A CA 1
ATOM 1054 C C . GLY A 1 141 ? -9.833 5.148 23.305 1.00 91.38 141 GLY A C 1
ATOM 1055 O O . GLY A 1 141 ? -9.092 5.036 22.324 1.00 91.38 141 GLY A O 1
ATOM 1056 N N . GLY A 1 142 ? -10.936 4.415 23.458 1.00 90.00 142 GLY A N 1
ATOM 1057 C CA . GLY A 1 142 ? -11.462 3.517 22.429 1.00 90.00 142 GLY A CA 1
ATOM 1058 C C . GLY A 1 142 ? -12.133 4.282 21.286 1.00 90.00 142 GLY A C 1
ATOM 1059 O O . GLY A 1 142 ? -12.843 5.259 21.520 1.00 90.00 142 GLY A O 1
ATOM 1060 N N . TYR A 1 143 ? -11.948 3.823 20.050 1.00 90.81 143 TYR A N 1
ATOM 1061 C CA . TYR A 1 143 ? -12.600 4.363 18.857 1.00 90.81 143 TYR A CA 1
ATOM 1062 C C . TYR A 1 143 ? -13.261 3.252 18.034 1.00 90.81 143 TYR A C 1
ATOM 1064 O O . TYR A 1 143 ? -12.802 2.109 17.987 1.00 90.81 143 TYR A O 1
ATOM 1072 N N . ASN A 1 144 ? -14.381 3.592 17.398 1.00 89.44 144 ASN A N 1
ATOM 1073 C CA . ASN A 1 144 ? -15.154 2.664 16.578 1.00 89.44 144 ASN A CA 1
ATOM 1074 C C . ASN A 1 144 ? -14.580 2.553 15.162 1.00 89.44 144 ASN A C 1
ATOM 1076 O O . ASN A 1 144 ? -13.716 3.329 14.761 1.00 89.44 144 ASN A O 1
ATOM 1080 N N . THR A 1 145 ? -15.090 1.587 14.399 1.00 91.75 145 THR A N 1
ATOM 1081 C CA . THR A 1 145 ? -14.865 1.529 12.952 1.00 91.75 145 THR A CA 1
ATOM 1082 C C . THR A 1 145 ? -15.309 2.849 12.316 1.00 91.75 145 THR A C 1
ATOM 1084 O O . THR A 1 145 ? -16.408 3.328 12.605 1.00 91.75 145 THR A O 1
ATOM 1087 N N . GLY A 1 146 ? -14.455 3.432 11.478 1.00 91.06 146 GLY A N 1
ATOM 1088 C CA . GLY A 1 146 ? -14.742 4.691 10.787 1.00 91.06 146 GLY A CA 1
ATOM 1089 C C . GLY A 1 146 ? -15.696 4.508 9.611 1.00 91.06 146 GLY A C 1
ATOM 1090 O O . GLY A 1 146 ? -16.035 3.388 9.216 1.00 91.06 146 GLY A O 1
ATOM 1091 N N . THR A 1 147 ? -16.126 5.621 9.025 1.00 93.81 147 THR A N 1
ATOM 1092 C CA . THR A 1 147 ? -16.916 5.590 7.793 1.00 93.81 147 THR A CA 1
ATOM 1093 C C . THR A 1 147 ? -16.033 5.187 6.601 1.00 93.81 147 THR A C 1
ATOM 1095 O O . THR A 1 147 ? -14.839 5.488 6.588 1.00 93.81 147 THR A O 1
ATOM 1098 N N . PRO A 1 148 ? -16.573 4.484 5.588 1.00 96.56 148 PRO A N 1
ATOM 1099 C CA . PRO A 1 148 ? -15.801 4.153 4.394 1.00 96.56 148 PRO A CA 1
ATOM 1100 C C . PRO A 1 148 ? -15.373 5.409 3.613 1.00 96.56 148 PRO A C 1
ATOM 1102 O O . PRO A 1 148 ? -16.202 6.258 3.288 1.00 96.56 148 PRO A O 1
ATOM 1105 N N . ILE A 1 149 ? -14.085 5.501 3.278 1.00 98.12 149 ILE A N 1
ATOM 1106 C CA . ILE A 1 149 ? -13.463 6.608 2.542 1.00 98.12 149 ILE A CA 1
ATOM 1107 C C . ILE A 1 149 ? -13.078 6.106 1.150 1.00 98.12 149 ILE A C 1
ATOM 1109 O O . ILE A 1 149 ? -12.164 5.292 1.004 1.00 98.12 149 ILE A O 1
ATOM 1113 N N . ALA A 1 150 ? -13.760 6.591 0.115 1.00 98.12 150 ALA A N 1
ATOM 1114 C CA . ALA A 1 150 ? -13.429 6.252 -1.266 1.00 98.12 150 ALA A CA 1
ATOM 1115 C C . ALA A 1 150 ? -12.130 6.942 -1.720 1.00 98.12 150 ALA A C 1
ATOM 1117 O O . ALA A 1 150 ? -11.873 8.101 -1.391 1.00 98.12 150 ALA A O 1
ATOM 1118 N N . SER A 1 151 ? -11.327 6.226 -2.506 1.00 97.75 151 SER A N 1
ATOM 1119 C CA . SER A 1 151 ? -10.145 6.773 -3.179 1.00 97.75 151 SER A CA 1
ATOM 1120 C C . SER A 1 151 ? -10.515 7.761 -4.291 1.00 97.75 151 SER A C 1
ATOM 1122 O O . SER A 1 151 ? -11.492 7.581 -5.021 1.00 97.75 151 SER A O 1
ATOM 1124 N N . THR A 1 152 ? -9.692 8.798 -4.436 1.00 95.50 152 THR A N 1
ATOM 1125 C CA . THR A 1 152 ? -9.717 9.779 -5.533 1.00 95.50 152 THR A CA 1
ATOM 1126 C C . THR A 1 152 ? -8.421 9.698 -6.353 1.00 95.50 152 THR A C 1
ATOM 1128 O O . THR A 1 152 ? -7.448 9.085 -5.914 1.00 95.50 152 THR A O 1
ATOM 1131 N N . GLY A 1 153 ? -8.394 10.280 -7.558 1.00 88.75 153 GLY A N 1
ATOM 1132 C CA . GLY A 1 153 ? -7.300 10.069 -8.516 1.00 88.75 153 GLY A CA 1
ATOM 1133 C C . GLY A 1 153 ? -7.464 8.718 -9.210 1.00 88.75 153 GLY A C 1
ATOM 1134 O O . GLY A 1 153 ? -8.158 8.627 -10.219 1.00 88.75 153 GLY A O 1
ATOM 1135 N N . ASN A 1 154 ? -6.899 7.662 -8.628 1.00 90.12 154 ASN A N 1
ATOM 1136 C CA . ASN A 1 154 ? -7.229 6.283 -8.967 1.00 90.12 154 ASN A CA 1
ATOM 1137 C C . ASN A 1 154 ? -8.405 5.788 -8.118 1.00 90.12 154 ASN A C 1
ATOM 1139 O O . ASN A 1 154 ? -8.277 5.602 -6.910 1.00 90.12 154 ASN A O 1
ATOM 1143 N N . THR A 1 155 ? -9.547 5.594 -8.768 1.00 95.56 155 THR A N 1
ATOM 1144 C CA . THR A 1 155 ? -10.808 5.200 -8.126 1.00 95.56 155 THR A CA 1
ATOM 1145 C C . THR A 1 155 ? -10.925 3.686 -7.930 1.00 95.56 155 THR A C 1
ATOM 1147 O O . THR A 1 155 ? -10.195 2.909 -8.545 1.00 95.56 155 THR A O 1
ATOM 1150 N N . GLY A 1 156 ? -11.882 3.256 -7.101 1.00 96.06 156 GLY A N 1
ATOM 1151 C CA . GLY A 1 156 ? -12.247 1.842 -6.932 1.00 96.06 156 GLY A CA 1
ATOM 1152 C C . GLY A 1 156 ? -11.680 1.169 -5.679 1.00 96.06 156 GLY A C 1
ATOM 1153 O O . GLY A 1 156 ? -12.066 0.043 -5.373 1.00 96.06 156 GLY A O 1
ATOM 1154 N N . LEU A 1 157 ? -10.831 1.862 -4.914 1.00 97.94 157 LEU A N 1
ATOM 1155 C CA . LEU A 1 157 ? -10.411 1.453 -3.569 1.00 97.94 157 LEU A CA 1
ATOM 1156 C C . LEU A 1 157 ? -11.184 2.217 -2.491 1.00 97.94 157 LEU A C 1
ATOM 1158 O O . LEU A 1 157 ? -11.508 3.392 -2.668 1.00 97.94 157 LEU A O 1
ATOM 1162 N N . THR A 1 158 ? -11.422 1.567 -1.356 1.00 98.19 158 THR A N 1
ATOM 1163 C CA . THR A 1 158 ? -12.074 2.142 -0.175 1.00 98.19 158 THR A CA 1
ATOM 1164 C C . THR A 1 158 ? -11.244 1.850 1.068 1.00 98.19 158 THR A C 1
ATOM 1166 O O . THR A 1 158 ? -10.907 0.693 1.321 1.00 98.19 158 THR A O 1
ATOM 1169 N N . ALA A 1 159 ? -10.930 2.887 1.845 1.00 98.25 159 ALA A N 1
ATOM 1170 C CA . ALA A 1 159 ? -10.300 2.781 3.155 1.00 98.25 159 ALA A CA 1
ATOM 1171 C C . ALA A 1 159 ? -11.358 2.781 4.262 1.00 98.25 159 ALA A C 1
ATOM 1173 O O . ALA A 1 159 ? -12.341 3.513 4.193 1.00 98.25 159 ALA A O 1
ATOM 1174 N N . THR A 1 160 ? -11.180 1.982 5.308 1.00 97.81 160 THR A N 1
ATOM 1175 C CA . THR A 1 160 ? -12.074 1.987 6.476 1.00 97.81 160 THR A CA 1
ATOM 1176 C C . THR A 1 160 ? -11.258 1.814 7.747 1.00 97.81 160 THR A C 1
ATOM 1178 O O . THR A 1 160 ? -10.588 0.787 7.915 1.00 97.81 160 THR A O 1
ATOM 1181 N N . LEU A 1 161 ? -11.309 2.808 8.641 1.00 97.81 161 LEU A N 1
ATOM 1182 C CA . LEU A 1 161 ? -10.656 2.743 9.950 1.00 97.81 161 LEU A CA 1
ATOM 1183 C C . LEU A 1 161 ? -11.187 1.528 10.709 1.00 97.81 161 LEU A C 1
ATOM 1185 O O . LEU A 1 161 ? -12.398 1.347 10.820 1.00 97.81 161 LEU A O 1
ATOM 1189 N N . GLN A 1 162 ? -10.294 0.683 11.208 1.00 96.94 162 GLN A N 1
ATOM 1190 C CA . GLN A 1 162 ? -10.665 -0.466 12.024 1.00 96.94 162 GLN A CA 1
ATOM 1191 C C . GLN A 1 162 ? -10.901 -0.017 13.466 1.00 96.94 162 GLN A C 1
ATOM 1193 O O . GLN A 1 162 ? -10.175 0.835 13.966 1.00 96.94 162 GLN A O 1
ATOM 1198 N N . ARG A 1 163 ? -11.897 -0.597 14.146 1.00 91.81 163 ARG A N 1
ATOM 1199 C CA . ARG A 1 163 ? -12.115 -0.372 15.583 1.00 91.81 163 ARG A CA 1
ATOM 1200 C C . ARG A 1 163 ? -10.830 -0.654 16.367 1.00 91.81 163 ARG A C 1
ATOM 1202 O O . ARG A 1 163 ? -10.187 -1.677 16.137 1.00 91.81 163 ARG A O 1
ATOM 1209 N N . GLY A 1 164 ? -10.512 0.196 17.336 1.00 90.56 164 GLY A N 1
ATOM 1210 C CA . GLY A 1 164 ? -9.318 0.031 18.156 1.00 90.56 164 GLY A CA 1
ATOM 1211 C C . GLY A 1 164 ? -9.323 0.882 19.418 1.00 90.56 164 GLY A C 1
ATOM 1212 O O . GLY A 1 164 ? -10.318 1.509 19.775 1.00 90.56 164 GLY A O 1
ATOM 1213 N N . GLU A 1 165 ? -8.184 0.888 20.098 1.00 91.56 165 GLU A N 1
ATOM 1214 C CA . GLU A 1 165 ? -7.905 1.734 21.256 1.00 91.56 165 GLU A CA 1
ATOM 1215 C C . GLU A 1 165 ? -6.617 2.510 20.992 1.00 91.56 165 GLU A C 1
ATOM 1217 O O . GLU A 1 165 ? -5.686 2.000 20.358 1.00 91.56 165 GLU A O 1
ATOM 1222 N N . LEU A 1 166 ? -6.584 3.775 21.406 1.00 93.75 166 LEU A N 1
ATOM 1223 C CA . LEU A 1 166 ? -5.376 4.579 21.301 1.00 93.75 166 LEU A CA 1
ATOM 1224 C C . LEU A 1 166 ? -4.348 4.105 22.332 1.00 93.75 166 LEU A C 1
ATOM 1226 O O . LEU A 1 166 ? -4.684 3.854 23.481 1.00 93.75 166 LEU A O 1
ATOM 1230 N N . ALA A 1 167 ? -3.076 4.047 21.958 1.00 94.19 167 ALA A N 1
ATOM 1231 C CA . ALA A 1 167 ? -1.994 3.921 22.918 1.00 94.19 167 ALA A CA 1
ATOM 1232 C C . ALA A 1 167 ? -1.891 5.208 23.748 1.00 94.19 1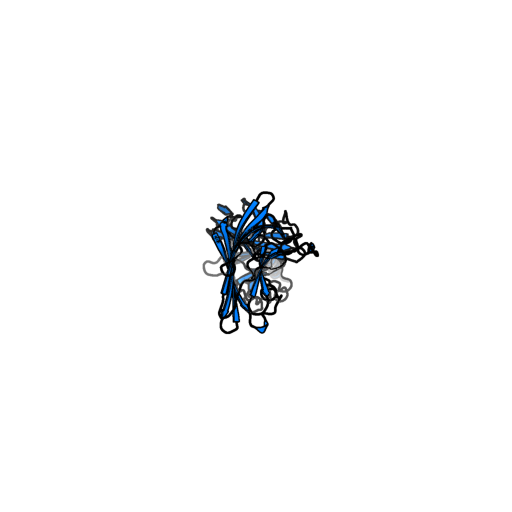67 ALA A C 1
ATOM 1234 O O . ALA A 1 167 ? -2.112 6.307 23.233 1.00 94.19 167 ALA A O 1
ATOM 1235 N N . THR A 1 168 ? -1.494 5.087 25.014 1.00 93.81 168 THR A N 1
ATOM 1236 C CA . THR A 1 168 ? -1.061 6.246 25.802 1.00 93.81 168 THR A CA 1
ATOM 1237 C C . THR A 1 168 ? 0.290 6.721 25.266 1.00 93.81 168 THR A C 1
ATOM 1239 O O . THR A 1 168 ? 1.305 6.051 25.450 1.00 93.81 168 THR A O 1
ATOM 1242 N N . GLY A 1 169 ? 0.310 7.865 24.579 1.00 95.38 169 GLY A N 1
ATOM 1243 C CA . GLY A 1 169 ? 1.485 8.362 23.860 1.00 95.38 169 GLY A CA 1
ATOM 1244 C C . GLY A 1 169 ? 1.419 8.100 22.353 1.00 95.38 169 GLY A C 1
ATOM 1245 O O . GLY A 1 169 ? 0.427 8.417 21.707 1.00 95.38 169 GLY A O 1
ATOM 1246 N N . ASN A 1 170 ? 2.496 7.606 21.749 1.00 97.19 170 ASN A N 1
ATOM 1247 C CA . ASN A 1 170 ? 2.550 7.422 20.294 1.00 97.19 170 ASN A CA 1
ATOM 1248 C C . ASN A 1 170 ? 1.955 6.071 19.886 1.00 97.19 170 ASN A C 1
ATOM 1250 O O . ASN A 1 170 ? 2.151 5.070 20.572 1.00 97.19 170 ASN A O 1
ATOM 1254 N N . GLY A 1 171 ? 1.280 6.033 18.741 1.00 96.94 171 GLY A N 1
ATOM 1255 C CA . GLY A 1 171 ? 0.685 4.811 18.207 1.00 96.94 171 GLY A CA 1
ATOM 1256 C C . GLY A 1 171 ? 0.335 4.946 16.731 1.00 96.94 171 GLY A C 1
ATOM 1257 O O . GLY A 1 171 ? 0.859 5.822 16.042 1.00 96.94 171 GLY A O 1
ATOM 1258 N N . GLN A 1 172 ? -0.524 4.061 16.227 1.00 97.69 172 GLN A N 1
ATOM 1259 C CA . GLN A 1 172 ? -0.947 4.055 14.826 1.00 97.69 172 GLN A CA 1
ATOM 1260 C C . GLN A 1 172 ? -2.452 3.814 14.707 1.00 97.69 172 GLN A C 1
ATOM 1262 O O . GLN A 1 172 ? -3.016 2.999 15.437 1.00 97.69 172 GLN A O 1
ATOM 1267 N N . LEU A 1 173 ? -3.095 4.526 13.783 1.00 97.81 173 LEU A N 1
ATOM 1268 C CA . LEU A 1 173 ? -4.419 4.167 13.283 1.00 97.81 173 LEU A CA 1
ATOM 1269 C C . LEU A 1 173 ? -4.255 3.126 12.179 1.00 97.81 173 LEU A C 1
ATOM 1271 O O . LEU A 1 173 ? -3.352 3.249 11.350 1.00 97.81 173 LEU A O 1
ATOM 1275 N N . VAL A 1 174 ? -5.134 2.127 12.153 1.00 97.94 174 VAL A N 1
ATOM 1276 C CA . VAL A 1 174 ? -5.101 1.044 11.164 1.00 97.94 174 VAL A CA 1
ATOM 1277 C C . VAL A 1 174 ? -6.368 1.087 10.327 1.00 97.94 174 VAL A C 1
ATOM 1279 O O . VAL A 1 174 ? -7.479 0.998 10.845 1.00 97.94 174 VAL A O 1
ATOM 1282 N N . PHE A 1 175 ? -6.202 1.181 9.017 1.00 98.38 175 PHE A N 1
ATOM 1283 C CA . PHE A 1 175 ? -7.278 1.148 8.042 1.00 98.38 175 PHE A CA 1
ATOM 1284 C C . PHE A 1 175 ? -7.174 -0.137 7.230 1.00 98.38 175 PHE A C 1
ATOM 1286 O O . PHE A 1 175 ? -6.086 -0.531 6.804 1.00 98.38 175 PHE A O 1
ATOM 1293 N N . ARG A 1 176 ? -8.318 -0.767 6.969 1.00 98.06 176 ARG A N 1
ATOM 1294 C CA . ARG A 1 176 ? -8.429 -1.807 5.948 1.00 98.06 176 ARG A CA 1
ATOM 1295 C C . ARG A 1 176 ? -8.731 -1.134 4.618 1.00 98.06 176 ARG A C 1
ATOM 1297 O O . ARG A 1 176 ? -9.620 -0.287 4.553 1.00 98.06 176 ARG A O 1
ATOM 1304 N N . ILE A 1 177 ? -8.004 -1.516 3.579 1.00 98.25 177 ILE A N 1
ATOM 1305 C CA . ILE A 1 177 ? -8.202 -1.042 2.215 1.00 98.25 177 ILE A CA 1
ATOM 1306 C C . ILE A 1 177 ? -8.715 -2.211 1.379 1.00 98.25 177 ILE A C 1
ATOM 1308 O O . ILE A 1 177 ? -8.091 -3.271 1.354 1.00 98.25 177 ILE A O 1
ATOM 1312 N N . THR A 1 178 ? -9.841 -2.025 0.697 1.00 98.19 178 THR A N 1
ATOM 1313 C CA . THR A 1 178 ? -10.414 -3.044 -0.197 1.00 98.19 178 THR A CA 1
ATOM 1314 C C . THR A 1 178 ? -10.952 -2.423 -1.475 1.00 98.19 178 THR A C 1
ATOM 1316 O O . THR A 1 178 ? -11.264 -1.231 -1.506 1.00 98.19 178 THR A O 1
ATOM 1319 N N . GLY A 1 179 ? -11.076 -3.224 -2.531 1.00 97.62 179 GLY A N 1
ATOM 1320 C CA . GLY A 1 179 ? -11.762 -2.833 -3.758 1.00 97.62 179 GLY A CA 1
ATOM 1321 C C . GLY A 1 179 ? -11.052 -3.323 -5.011 1.00 97.62 179 GLY A C 1
ATOM 1322 O O . GLY A 1 179 ? -10.289 -4.283 -4.974 1.00 97.62 179 GLY A O 1
ATOM 1323 N N . THR A 1 180 ? -11.317 -2.683 -6.142 1.00 96.94 180 THR A N 1
ATOM 1324 C CA . THR A 1 180 ? -10.677 -2.998 -7.426 1.00 96.94 180 THR A CA 1
ATOM 1325 C C . THR A 1 180 ? -10.284 -1.683 -8.092 1.00 96.94 180 THR A C 1
ATOM 1327 O O . THR A 1 180 ? -11.173 -0.925 -8.478 1.00 96.94 180 THR A O 1
ATOM 1330 N N . PRO A 1 181 ? -8.982 -1.364 -8.186 1.00 95.38 181 PRO A N 1
ATOM 1331 C CA . PRO A 1 181 ? -8.535 -0.065 -8.662 1.00 95.38 181 PRO A CA 1
ATOM 1332 C C . PRO A 1 181 ? -8.721 0.070 -10.180 1.00 95.38 181 PRO A C 1
ATOM 1334 O O . PRO A 1 181 ? -8.564 -0.893 -10.935 1.00 95.38 181 PRO A O 1
ATOM 1337 N N . SER A 1 182 ? -9.022 1.289 -10.628 1.00 91.94 182 SER A N 1
ATOM 1338 C CA . SER A 1 182 ? -9.182 1.646 -12.047 1.00 91.94 182 SER A CA 1
ATOM 1339 C C . SER A 1 182 ? -7.862 1.727 -12.829 1.00 91.94 182 SER A C 1
ATOM 1341 O O . SER A 1 182 ? -7.853 1.565 -14.046 1.00 91.94 182 SER A O 1
ATOM 1343 N N . ALA A 1 183 ? -6.750 1.949 -12.131 1.00 87.12 183 ALA A N 1
ATOM 1344 C CA . ALA A 1 183 ? -5.398 2.065 -12.673 1.00 87.12 183 ALA A CA 1
ATOM 1345 C C . ALA A 1 183 ? -4.402 1.258 -11.814 1.00 87.12 183 ALA A C 1
ATOM 1347 O O . ALA A 1 183 ? -4.727 0.871 -10.690 1.00 87.12 183 ALA A O 1
ATOM 1348 N N . SER A 1 184 ? -3.199 0.986 -12.326 1.00 83.69 184 SER A N 1
ATOM 1349 C CA . SER A 1 184 ? -2.114 0.323 -11.581 1.00 83.69 184 SER A CA 1
ATOM 1350 C C . SER A 1 184 ? -1.213 1.367 -10.921 1.00 83.69 184 SER A C 1
ATOM 1352 O O . SER A 1 184 ? -1.173 2.526 -11.338 1.00 83.69 184 SER A O 1
ATOM 1354 N N . SER A 1 185 ? -0.447 0.978 -9.902 1.00 82.62 185 SER A N 1
ATOM 1355 C CA . SER A 1 185 ? 0.600 1.855 -9.360 1.00 82.62 185 SER A CA 1
ATOM 1356 C C . SER A 1 185 ? 1.568 2.310 -10.478 1.00 82.62 185 SER A C 1
ATOM 1358 O O . SER A 1 185 ? 1.876 1.510 -11.358 1.00 82.62 185 SER A O 1
ATOM 1360 N N . PRO A 1 186 ? 2.069 3.564 -10.479 1.00 77.56 186 PRO A N 1
ATOM 1361 C CA . PRO A 1 186 ? 2.057 4.504 -9.377 1.00 77.56 186 PRO A CA 1
ATOM 1362 C C . PRO A 1 186 ? 0.969 5.579 -9.477 1.00 77.56 186 PRO A C 1
ATOM 1364 O O . PRO A 1 186 ? 1.041 6.558 -8.739 1.00 77.56 186 PRO A O 1
ATOM 1367 N N . THR A 1 187 ? -0.024 5.433 -10.366 1.00 82.06 187 THR A N 1
ATOM 1368 C CA . THR A 1 187 ? -1.149 6.377 -10.443 1.00 82.06 187 THR A CA 1
ATOM 1369 C C . THR A 1 187 ? -1.867 6.407 -9.091 1.00 82.06 187 THR A C 1
ATOM 1371 O O . THR A 1 187 ? -2.456 5.412 -8.674 1.00 82.06 187 THR A O 1
ATOM 1374 N N . ALA A 1 188 ? -1.770 7.535 -8.385 1.00 86.69 188 ALA A N 1
ATOM 1375 C CA . ALA A 1 188 ? -2.101 7.641 -6.967 1.00 86.69 188 ALA A CA 1
ATOM 1376 C C . ALA A 1 188 ? -3.574 7.328 -6.666 1.00 86.69 188 ALA A C 1
ATOM 1378 O O . ALA A 1 188 ? -4.464 7.981 -7.208 1.00 86.69 188 ALA A O 1
ATOM 1379 N N . ALA A 1 189 ? -3.830 6.406 -5.735 1.00 94.56 189 ALA A N 1
ATOM 1380 C CA . ALA A 1 189 ? -5.111 6.320 -5.036 1.00 94.56 189 ALA A CA 1
ATOM 1381 C C . ALA A 1 189 ? -5.038 7.187 -3.773 1.00 94.56 189 ALA A C 1
ATOM 1383 O O . ALA A 1 189 ? -4.241 6.917 -2.874 1.00 94.56 189 ALA A O 1
ATOM 1384 N N . ILE A 1 190 ? -5.832 8.255 -3.724 1.00 95.25 190 ILE A N 1
ATOM 1385 C CA . ILE A 1 190 ? -5.753 9.288 -2.688 1.00 95.25 190 ILE A CA 1
ATOM 1386 C C . ILE A 1 190 ? -6.930 9.157 -1.721 1.00 95.25 190 ILE A C 1
ATOM 1388 O O . ILE A 1 190 ? -8.087 9.228 -2.139 1.00 95.25 190 ILE A O 1
ATOM 1392 N N . PHE A 1 191 ? -6.635 9.022 -0.430 1.00 97.75 191 PHE A N 1
ATOM 1393 C CA . PHE A 1 191 ? -7.607 8.942 0.655 1.00 97.75 191 PHE A CA 1
ATOM 1394 C C . PHE A 1 191 ? -7.583 10.229 1.485 1.00 97.75 191 PHE A C 1
ATOM 1396 O O . PHE A 1 191 ? -6.564 10.571 2.088 1.00 97.75 191 PHE A O 1
ATOM 1403 N N . ASN A 1 192 ? -8.720 10.927 1.535 1.00 97.25 192 ASN A N 1
ATOM 1404 C CA . ASN A 1 192 ? -8.909 12.108 2.378 1.00 97.25 192 ASN A CA 1
ATOM 1405 C C . ASN A 1 192 ? -9.334 11.659 3.779 1.00 97.25 192 ASN A C 1
ATOM 1407 O O . ASN A 1 192 ? -10.501 11.349 4.014 1.00 97.25 192 ASN A O 1
ATOM 1411 N N . ILE A 1 193 ? -8.372 11.583 4.692 1.00 97.44 193 ILE A N 1
ATOM 1412 C CA . ILE A 1 193 ? -8.578 11.149 6.073 1.00 97.44 193 ILE A CA 1
ATOM 1413 C C . ILE A 1 193 ? -9.176 12.304 6.867 1.00 97.44 193 ILE A C 1
ATOM 1415 O O . ILE A 1 193 ? -8.673 13.424 6.792 1.00 97.44 193 ILE A O 1
ATOM 1419 N N . ASN A 1 194 ? -10.230 12.025 7.631 1.00 95.19 194 ASN A N 1
ATOM 1420 C CA . ASN A 1 194 ? -10.856 12.964 8.557 1.00 95.19 194 ASN A CA 1
ATOM 1421 C C . ASN A 1 194 ? -11.229 12.226 9.847 1.00 95.19 194 ASN A C 1
ATOM 1423 O O . ASN A 1 194 ? -12.372 11.815 10.025 1.00 95.19 194 ASN A O 1
ATOM 1427 N N . GLU A 1 195 ? -10.240 12.010 10.710 1.00 94.25 195 GLU A N 1
ATOM 1428 C CA . GLU A 1 195 ? -10.374 11.193 11.918 1.00 94.25 195 GLU A CA 1
ATOM 1429 C C . GLU A 1 195 ? -9.842 11.950 13.134 1.00 94.25 195 GLU A C 1
ATOM 1431 O O . GLU A 1 195 ? -8.819 12.631 13.060 1.00 94.25 195 GLU A O 1
ATOM 1436 N N . LEU A 1 196 ? -10.527 11.821 14.275 1.00 93.06 196 LEU A N 1
ATOM 1437 C CA . LEU A 1 196 ? -10.103 12.394 15.563 1.00 93.06 196 LEU A CA 1
ATOM 1438 C C . LEU A 1 196 ? -9.786 13.909 15.511 1.00 93.06 196 LEU A C 1
ATOM 1440 O O . LEU A 1 196 ? -8.877 14.377 16.193 1.00 93.06 196 LEU A O 1
ATOM 1444 N N . ASN A 1 197 ? -10.554 14.675 14.723 1.00 92.88 197 ASN A N 1
ATOM 1445 C CA . ASN A 1 197 ? -10.385 16.115 14.443 1.00 92.88 197 ASN A CA 1
ATOM 1446 C C . ASN A 1 197 ? -9.143 16.498 13.615 1.00 92.88 197 ASN A C 1
ATOM 1448 O O . ASN A 1 197 ? -8.822 17.682 13.508 1.00 92.88 197 ASN A O 1
ATOM 1452 N N . PHE A 1 198 ? -8.471 15.532 12.992 1.00 95.62 198 PHE A N 1
ATOM 1453 C CA . PHE A 1 198 ? -7.398 15.780 12.034 1.00 95.62 198 PHE A CA 1
ATOM 1454 C C . PHE A 1 198 ? -7.873 15.468 10.623 1.00 95.62 198 PHE A C 1
ATOM 1456 O O . PHE A 1 198 ? -8.485 14.430 10.378 1.00 95.62 198 PHE A O 1
ATOM 1463 N N . ASN A 1 199 ? -7.540 16.358 9.689 1.00 94.56 199 ASN A N 1
ATOM 1464 C CA . ASN A 1 199 ? -7.733 16.125 8.267 1.00 94.56 199 ASN A CA 1
ATOM 1465 C C . ASN A 1 199 ? -6.391 16.123 7.537 1.00 94.56 199 ASN A C 1
ATOM 1467 O O . ASN A 1 199 ? -5.492 16.905 7.849 1.00 94.56 199 ASN A O 1
ATOM 1471 N N . CYS A 1 200 ? -6.244 15.207 6.590 1.00 92.56 200 CYS A N 1
ATOM 1472 C CA . CYS A 1 200 ? -5.066 15.109 5.742 1.00 92.56 200 CYS A CA 1
ATOM 1473 C C . CYS A 1 200 ? -5.365 14.232 4.523 1.00 92.56 200 CYS A C 1
ATOM 1475 O O . CYS A 1 200 ? -6.391 13.559 4.451 1.00 92.56 200 CYS A O 1
ATOM 1477 N N . SER A 1 201 ? -4.431 14.201 3.581 1.00 94.38 201 SER A N 1
ATOM 1478 C CA . SER A 1 201 ? -4.490 13.319 2.422 1.00 94.38 201 SER A CA 1
ATOM 1479 C C . SER A 1 201 ? -3.350 12.307 2.486 1.00 94.38 201 SER A C 1
ATOM 1481 O O . SER A 1 201 ? -2.211 12.679 2.771 1.00 94.38 201 SER A O 1
ATOM 1483 N N . VAL A 1 202 ? -3.652 11.042 2.197 1.00 94.81 202 VAL A N 1
ATOM 1484 C CA . VAL A 1 202 ? -2.667 9.962 2.069 1.00 94.81 202 VAL A CA 1
ATOM 1485 C C . VAL A 1 202 ? -2.796 9.329 0.690 1.00 94.81 202 VAL A C 1
ATOM 1487 O O . VAL A 1 202 ? -3.901 9.021 0.251 1.00 94.81 202 VAL A O 1
ATOM 1490 N N . SER A 1 203 ? -1.676 9.118 0.003 1.00 91.94 203 SER A N 1
ATOM 1491 C CA . SER A 1 203 ? -1.650 8.546 -1.343 1.00 91.94 203 SER A CA 1
ATOM 1492 C C . SER A 1 203 ? -0.983 7.173 -1.370 1.00 91.94 203 SER A C 1
ATOM 1494 O O . SER A 1 203 ? 0.188 7.045 -1.019 1.00 91.94 203 SER A O 1
ATOM 1496 N N . LEU A 1 204 ? -1.701 6.169 -1.865 1.00 91.25 204 LEU A N 1
ATOM 1497 C CA . LEU A 1 204 ? -1.153 4.872 -2.243 1.00 91.25 204 LEU A CA 1
ATOM 1498 C C . LEU A 1 204 ? -0.683 4.951 -3.705 1.00 91.25 204 LEU A C 1
ATOM 1500 O O . LEU A 1 204 ? -1.496 5.030 -4.626 1.00 91.25 204 LEU A O 1
ATOM 1504 N N . THR A 1 205 ? 0.633 4.969 -3.921 1.00 84.06 205 THR A N 1
ATOM 1505 C CA . THR A 1 205 ? 1.273 5.226 -5.231 1.00 84.06 205 THR A CA 1
ATOM 1506 C C . THR A 1 205 ? 2.240 4.127 -5.664 1.00 84.06 205 THR A C 1
ATOM 1508 O O . THR A 1 205 ? 3.067 4.355 -6.540 1.00 84.06 205 THR A O 1
ATOM 1511 N N . GLY A 1 206 ? 2.220 2.939 -5.060 1.00 78.19 206 GLY A N 1
ATOM 1512 C CA . GLY A 1 206 ? 3.337 2.006 -5.227 1.00 78.19 206 GLY A CA 1
ATOM 1513 C C . GLY A 1 206 ? 4.488 2.308 -4.268 1.00 78.19 206 GLY A C 1
ATOM 1514 O O . GLY A 1 206 ? 4.513 3.345 -3.599 1.00 78.19 206 GLY A O 1
ATOM 1515 N N . LYS A 1 207 ? 5.474 1.406 -4.227 1.00 74.19 207 LYS A N 1
ATOM 1516 C CA . LYS A 1 207 ? 6.696 1.602 -3.444 1.00 74.19 207 LYS A CA 1
ATOM 1517 C C . LYS A 1 207 ? 7.437 2.859 -3.919 1.00 74.19 207 LYS A C 1
ATOM 1519 O O . LYS A 1 207 ? 7.841 2.955 -5.079 1.00 74.19 207 LYS A O 1
ATOM 1524 N N . GLN A 1 208 ? 7.631 3.796 -3.000 1.00 74.88 208 GLN A N 1
ATOM 1525 C CA . GLN A 1 208 ? 8.525 4.943 -3.125 1.00 74.88 208 GLN A CA 1
ATOM 1526 C C . GLN A 1 208 ? 9.607 4.824 -2.056 1.00 74.88 208 GLN A C 1
ATOM 1528 O O . GLN A 1 208 ? 9.397 4.181 -1.032 1.00 74.88 208 GLN A O 1
ATOM 1533 N N . ILE A 1 209 ? 10.761 5.429 -2.310 1.00 81.56 209 ILE A N 1
ATOM 1534 C CA . ILE A 1 209 ? 11.868 5.484 -1.353 1.00 81.56 209 ILE A CA 1
ATOM 1535 C C . ILE A 1 209 ? 12.281 6.936 -1.120 1.00 81.56 209 ILE A C 1
ATOM 1537 O O . ILE A 1 209 ? 12.120 7.788 -2.004 1.00 81.56 209 ILE A O 1
ATOM 1541 N N . ALA A 1 210 ? 12.770 7.242 0.079 1.00 83.88 210 ALA A N 1
ATOM 1542 C CA . ALA A 1 210 ? 13.286 8.558 0.439 1.00 83.88 210 ALA A CA 1
ATOM 1543 C C . ALA A 1 210 ? 14.630 8.842 -0.251 1.00 83.88 210 ALA A C 1
ATOM 1545 O O . ALA A 1 210 ? 15.323 7.930 -0.696 1.00 83.88 210 ALA A O 1
ATOM 1546 N N . VAL A 1 211 ? 15.017 10.117 -0.360 1.00 87.94 211 VAL A N 1
ATOM 1547 C CA . VAL A 1 211 ? 16.344 10.484 -0.888 1.00 87.94 211 VAL A CA 1
ATOM 1548 C C . VAL A 1 211 ? 17.427 9.861 -0.003 1.00 87.94 211 VAL A C 1
ATOM 1550 O O . VAL A 1 211 ? 17.401 10.025 1.214 1.00 87.94 211 VAL A O 1
ATOM 1553 N N . GLY A 1 212 ? 18.360 9.133 -0.617 1.00 89.69 212 GLY A N 1
ATOM 1554 C CA . GLY A 1 212 ? 19.419 8.378 0.054 1.00 89.69 212 GLY A CA 1
ATOM 1555 C C . GLY A 1 212 ? 19.025 6.967 0.507 1.00 89.69 212 GLY A C 1
ATOM 1556 O O . GLY A 1 212 ? 19.904 6.190 0.869 1.00 89.69 212 GLY A O 1
ATOM 1557 N N . GLU A 1 213 ? 17.742 6.603 0.469 1.00 91.25 213 GLU A N 1
ATOM 1558 C CA . GLU A 1 213 ? 17.302 5.239 0.766 1.00 91.25 213 GLU A CA 1
ATOM 1559 C C . GLU A 1 213 ? 17.662 4.289 -0.389 1.00 91.25 213 GLU A C 1
ATOM 1561 O O . GLU A 1 213 ? 17.691 4.687 -1.558 1.00 91.25 213 GLU A O 1
ATOM 1566 N N . GLN A 1 214 ? 17.945 3.025 -0.053 1.00 91.69 214 GLN A N 1
ATOM 1567 C CA . GLN A 1 214 ? 18.344 1.985 -0.997 1.00 91.69 214 GLN A CA 1
ATOM 1568 C C . GLN A 1 214 ? 17.426 0.763 -0.905 1.00 91.69 214 GLN A C 1
ATOM 1570 O O . GLN A 1 214 ? 17.180 0.234 0.178 1.00 91.69 214 GLN A O 1
ATOM 1575 N N . ILE A 1 215 ? 17.004 0.247 -2.058 1.00 91.38 215 ILE A N 1
ATOM 1576 C CA . ILE A 1 215 ? 16.447 -1.103 -2.197 1.00 91.38 215 ILE A CA 1
ATOM 1577 C C . ILE A 1 215 ? 17.551 -1.999 -2.747 1.00 91.38 215 ILE A C 1
ATOM 1579 O O . ILE A 1 215 ? 18.135 -1.676 -3.778 1.00 91.38 215 ILE A O 1
ATOM 1583 N N . SER A 1 216 ? 17.800 -3.135 -2.100 1.00 93.06 216 SER A N 1
ATOM 1584 C CA . SER A 1 216 ? 18.696 -4.175 -2.613 1.00 93.06 216 SER A CA 1
ATOM 1585 C C . SER A 1 216 ? 17.932 -5.459 -2.896 1.00 93.06 216 SER A C 1
ATOM 1587 O O . SER A 1 216 ? 16.974 -5.794 -2.201 1.00 93.06 216 SER A O 1
ATOM 1589 N N . PHE A 1 217 ? 18.401 -6.201 -3.888 1.00 95.44 217 PHE A N 1
ATOM 1590 C CA . PHE A 1 217 ? 17.912 -7.521 -4.246 1.00 95.44 217 PHE A CA 1
ATOM 1591 C C . PHE A 1 217 ? 19.100 -8.436 -4.538 1.00 95.44 217 PHE A C 1
ATOM 1593 O O . PHE A 1 217 ? 20.041 -8.044 -5.230 1.00 95.44 217 PHE A O 1
ATOM 1600 N N . ILE A 1 218 ? 19.051 -9.655 -4.002 1.00 94.00 218 ILE A N 1
ATOM 1601 C CA . ILE A 1 218 ? 20.053 -10.695 -4.232 1.00 94.00 218 ILE A CA 1
ATOM 1602 C C . ILE A 1 218 ? 19.319 -11.972 -4.609 1.00 94.00 218 ILE A C 1
ATOM 1604 O O . ILE A 1 218 ? 18.387 -12.380 -3.917 1.00 94.00 218 ILE A O 1
ATOM 1608 N N . ALA A 1 219 ? 19.757 -12.606 -5.689 1.00 93.31 219 ALA A N 1
ATOM 1609 C CA . ALA A 1 219 ? 19.220 -13.881 -6.132 1.00 93.31 219 ALA A CA 1
ATOM 1610 C C . ALA A 1 219 ? 20.294 -14.760 -6.756 1.00 93.31 219 ALA A C 1
ATOM 1612 O O . ALA A 1 219 ? 21.405 -14.321 -7.060 1.00 93.31 219 ALA A O 1
ATOM 1613 N N . SER A 1 220 ? 19.923 -16.015 -6.980 1.00 91.56 220 SER A N 1
ATOM 1614 C CA . SER A 1 220 ? 20.759 -16.990 -7.655 1.00 91.56 220 SER A CA 1
ATOM 1615 C C . SER A 1 220 ? 19.950 -17.789 -8.664 1.00 91.56 220 SER A C 1
ATOM 1617 O O . SER A 1 220 ? 18.845 -18.224 -8.351 1.00 91.56 220 SER A O 1
ATOM 1619 N N . LEU A 1 221 ? 20.522 -18.043 -9.836 1.00 89.75 221 LEU A N 1
ATOM 1620 C CA . LEU A 1 221 ? 19.967 -18.941 -10.841 1.00 89.75 221 LEU A CA 1
ATOM 1621 C C . LEU A 1 221 ? 20.888 -20.145 -11.010 1.00 89.75 221 LEU A C 1
ATOM 1623 O O . LEU A 1 221 ? 22.106 -20.011 -11.161 1.00 89.75 221 LEU A O 1
ATOM 1627 N N . THR A 1 222 ? 20.296 -21.334 -11.019 1.00 88.12 222 THR A N 1
ATOM 1628 C CA . THR A 1 222 ? 20.993 -22.551 -11.445 1.00 88.12 222 THR A CA 1
ATOM 1629 C C . THR A 1 222 ? 21.321 -22.482 -12.938 1.00 88.12 222 THR A C 1
ATOM 1631 O O . THR A 1 222 ? 20.690 -21.741 -13.696 1.00 88.12 222 THR A O 1
ATOM 1634 N N . GLN A 1 223 ? 22.266 -23.304 -13.399 1.00 81.12 223 GLN A N 1
ATOM 1635 C CA . GLN A 1 223 ? 22.578 -23.407 -14.828 1.00 81.12 223 GLN A CA 1
ATOM 1636 C C . GLN A 1 223 ? 21.338 -23.758 -15.672 1.00 81.12 223 GLN A C 1
ATOM 1638 O O . GLN A 1 223 ? 21.169 -23.211 -16.758 1.00 81.12 223 GLN A O 1
ATOM 1643 N N . ALA A 1 224 ? 20.435 -24.593 -15.144 1.00 86.12 224 ALA A N 1
ATOM 1644 C CA . ALA A 1 224 ? 19.178 -24.954 -15.801 1.00 86.12 224 ALA A CA 1
ATOM 1645 C C . ALA A 1 224 ? 18.194 -23.776 -15.926 1.00 86.12 224 ALA A C 1
ATOM 1647 O O . ALA A 1 224 ? 17.385 -23.750 -16.848 1.00 86.12 224 ALA A O 1
ATOM 1648 N N . GLN A 1 225 ? 18.262 -22.797 -15.020 1.00 88.44 225 GLN A N 1
ATOM 1649 C CA . GLN A 1 225 ? 17.420 -21.597 -15.057 1.00 88.44 225 GLN A CA 1
ATOM 1650 C C . GLN A 1 225 ? 18.008 -20.484 -15.938 1.00 88.44 225 GLN A C 1
ATOM 1652 O O . GLN A 1 225 ? 17.266 -19.607 -16.387 1.00 88.44 225 GLN A O 1
ATOM 1657 N N . ASN A 1 226 ? 19.316 -20.517 -16.223 1.00 85.31 226 ASN A N 1
ATOM 1658 C CA . ASN A 1 226 ? 20.001 -19.549 -17.083 1.00 85.31 226 ASN A CA 1
ATOM 1659 C C . ASN A 1 226 ? 19.804 -19.854 -18.582 1.00 85.31 226 ASN A C 1
ATOM 1661 O O . ASN A 1 226 ? 20.743 -20.147 -19.323 1.00 85.31 226 ASN A O 1
ATOM 1665 N N . ILE A 1 227 ? 18.552 -19.803 -19.022 1.00 89.25 227 ILE A N 1
ATOM 1666 C CA . ILE A 1 227 ? 18.147 -20.038 -20.410 1.00 89.25 227 ILE A CA 1
ATOM 1667 C C . ILE A 1 227 ? 18.205 -18.710 -21.154 1.00 89.25 227 ILE A C 1
ATOM 1669 O O . ILE A 1 227 ? 17.633 -17.744 -20.670 1.00 89.25 227 ILE A O 1
ATOM 1673 N N . THR A 1 228 ? 18.858 -18.650 -22.318 1.00 91.00 228 THR A N 1
ATOM 1674 C CA . THR A 1 228 ? 18.981 -17.424 -23.136 1.00 91.00 228 THR A CA 1
ATOM 1675 C C . THR A 1 228 ? 17.620 -16.810 -23.468 1.00 91.00 228 THR A C 1
ATOM 1677 O O . THR A 1 228 ? 16.717 -17.516 -23.907 1.00 91.00 228 THR A O 1
ATOM 1680 N N . GLY A 1 229 ? 17.488 -15.491 -23.304 1.00 89.94 229 GLY A N 1
ATOM 1681 C CA . GLY A 1 229 ? 16.262 -14.755 -23.614 1.00 89.94 229 GLY A CA 1
ATOM 1682 C C . GLY A 1 229 ? 15.193 -14.802 -22.517 1.00 89.94 229 GLY A C 1
ATOM 1683 O O . GLY A 1 229 ? 14.092 -14.298 -22.727 1.00 89.94 229 GLY A O 1
ATOM 1684 N N . VAL A 1 230 ? 15.494 -15.376 -21.350 1.00 92.06 230 VAL A N 1
ATOM 1685 C CA . VAL A 1 230 ? 14.565 -15.447 -20.214 1.00 92.06 230 VAL A CA 1
ATOM 1686 C C . VAL A 1 230 ? 14.813 -14.287 -19.252 1.00 92.06 230 VAL A C 1
ATOM 1688 O O . VAL A 1 230 ? 15.957 -13.954 -18.937 1.00 92.06 230 VAL A O 1
ATOM 1691 N N . LEU A 1 231 ? 13.726 -13.659 -18.797 1.00 94.19 231 LEU A N 1
ATOM 1692 C CA . LEU A 1 231 ? 13.764 -12.592 -17.799 1.00 94.19 231 LEU A CA 1
ATOM 1693 C C . LEU A 1 231 ? 13.906 -13.153 -16.389 1.00 94.19 231 LEU A C 1
ATOM 1695 O O . LEU A 1 231 ? 13.324 -14.187 -16.060 1.00 94.19 231 LEU A O 1
ATOM 1699 N N . LEU A 1 232 ? 14.602 -12.421 -15.525 1.00 94.44 232 LEU A N 1
ATOM 1700 C CA . LEU A 1 232 ? 14.706 -12.771 -14.112 1.00 94.44 232 LEU A CA 1
ATOM 1701 C C . LEU A 1 232 ? 13.352 -12.690 -13.395 1.00 94.44 232 LEU A C 1
ATOM 1703 O O . LEU A 1 232 ? 13.079 -13.499 -12.506 1.00 94.44 232 LEU A O 1
ATOM 1707 N N . SER A 1 233 ? 12.478 -11.776 -13.821 1.00 94.25 233 SER A N 1
ATOM 1708 C CA . SER A 1 233 ? 11.101 -11.666 -13.319 1.00 94.25 233 SER A CA 1
ATOM 1709 C C . SER A 1 233 ? 10.261 -12.936 -13.497 1.00 94.25 233 SER A C 1
ATOM 1711 O O . SER A 1 233 ? 9.313 -13.123 -12.740 1.00 94.25 233 SER A O 1
ATOM 1713 N N . ASN A 1 234 ? 10.621 -13.856 -14.401 1.00 94.19 234 ASN A N 1
ATOM 1714 C CA . ASN A 1 234 ? 9.941 -15.154 -14.503 1.00 94.19 234 ASN A CA 1
ATOM 1715 C C . ASN A 1 234 ? 10.164 -16.037 -13.264 1.00 94.19 234 ASN A C 1
ATOM 1717 O O . ASN A 1 234 ? 9.341 -16.901 -12.973 1.00 94.19 234 ASN A O 1
ATOM 1721 N N . TYR A 1 235 ? 11.268 -15.828 -12.542 1.00 93.56 235 TYR A N 1
ATOM 1722 C CA . TYR A 1 235 ? 11.604 -16.563 -11.322 1.00 93.56 235 TYR A CA 1
ATOM 1723 C C . TYR A 1 235 ? 11.327 -15.752 -10.049 1.00 93.56 235 TYR A C 1
ATOM 1725 O O . TYR A 1 235 ? 11.051 -16.340 -9.007 1.00 93.56 235 TYR A O 1
ATOM 1733 N N . TYR A 1 236 ? 11.369 -14.417 -10.136 1.00 91.69 236 TYR A N 1
ATOM 1734 C CA . TYR A 1 236 ? 11.201 -13.499 -9.000 1.00 91.69 236 TYR A CA 1
ATOM 1735 C C . TYR A 1 236 ? 10.183 -12.377 -9.294 1.00 91.69 236 TYR A C 1
ATOM 1737 O O . TYR A 1 236 ? 10.531 -11.197 -9.242 1.00 91.69 236 TYR A O 1
ATOM 1745 N N . PRO A 1 237 ? 8.915 -12.692 -9.612 1.00 83.44 237 PRO A N 1
ATOM 1746 C CA . PRO A 1 237 ? 7.966 -11.725 -10.178 1.00 83.44 237 PRO A CA 1
ATOM 1747 C C . PRO A 1 237 ? 7.586 -10.568 -9.241 1.00 83.44 237 PRO A C 1
ATOM 1749 O O . PRO A 1 237 ? 7.188 -9.510 -9.715 1.00 83.44 237 PRO A O 1
ATOM 1752 N N . THR A 1 238 ? 7.703 -10.744 -7.921 1.00 79.56 238 THR A N 1
ATOM 1753 C CA . THR A 1 238 ? 7.254 -9.761 -6.914 1.00 79.56 238 THR A CA 1
ATOM 1754 C C . THR A 1 238 ? 8.383 -9.175 -6.068 1.00 79.56 238 THR A C 1
ATOM 1756 O O . THR A 1 238 ? 8.139 -8.306 -5.234 1.00 79.56 238 THR A O 1
ATOM 1759 N N . GLN A 1 239 ? 9.618 -9.650 -6.252 1.00 87.31 239 GLN A N 1
ATOM 1760 C CA . GLN A 1 239 ? 10.748 -9.331 -5.368 1.00 87.31 239 GLN A CA 1
ATOM 1761 C C . GLN A 1 239 ? 11.756 -8.375 -6.008 1.00 87.31 239 GLN A C 1
ATOM 1763 O O . GLN A 1 239 ? 12.616 -7.839 -5.307 1.00 87.31 239 GLN A O 1
ATOM 1768 N N . LEU A 1 240 ? 11.669 -8.161 -7.324 1.00 92.38 240 LEU A N 1
ATOM 1769 C CA . LEU A 1 240 ? 12.592 -7.276 -8.023 1.00 92.38 240 LEU A CA 1
ATOM 1770 C C . LEU A 1 240 ? 12.415 -5.816 -7.582 1.00 92.38 240 LEU A C 1
ATOM 1772 O O . LEU A 1 240 ? 11.281 -5.373 -7.358 1.00 92.38 240 LEU A O 1
ATOM 1776 N N . PRO A 1 241 ? 13.514 -5.040 -7.492 1.00 93.31 241 PRO A N 1
ATOM 1777 C CA . PRO A 1 241 ? 13.445 -3.626 -7.155 1.00 93.31 241 PRO A CA 1
ATOM 1778 C C . PRO A 1 241 ? 12.491 -2.890 -8.098 1.00 93.31 241 PRO A C 1
ATOM 1780 O O . PRO A 1 241 ? 12.711 -2.829 -9.308 1.00 93.31 241 PRO A O 1
ATOM 1783 N N . THR A 1 242 ? 11.421 -2.347 -7.520 1.00 89.38 242 THR A N 1
ATOM 1784 C CA . THR A 1 242 ? 10.381 -1.608 -8.236 1.00 89.38 242 THR A CA 1
ATOM 1785 C C . THR A 1 242 ? 10.128 -0.293 -7.509 1.00 89.38 242 THR A C 1
ATOM 1787 O O . THR A 1 242 ? 9.872 -0.304 -6.303 1.00 89.38 242 THR A O 1
ATOM 1790 N N . VAL A 1 243 ? 10.223 0.829 -8.222 1.00 89.31 243 VAL A N 1
ATOM 1791 C CA . VAL A 1 243 ? 9.992 2.183 -7.694 1.00 89.31 243 VAL A CA 1
ATOM 1792 C C . VAL A 1 243 ? 9.304 3.037 -8.752 1.00 89.31 243 VAL A C 1
ATOM 1794 O O . VAL A 1 243 ? 9.647 2.944 -9.926 1.00 89.31 243 VAL A O 1
ATOM 1797 N N . ASP A 1 244 ? 8.325 3.858 -8.369 1.00 87.69 244 ASP A N 1
ATOM 1798 C CA . ASP A 1 244 ? 7.643 4.796 -9.282 1.00 87.69 244 ASP A CA 1
ATOM 1799 C C . ASP A 1 244 ? 7.148 4.173 -10.604 1.00 87.69 244 ASP A C 1
ATOM 1801 O O . ASP A 1 244 ? 7.150 4.794 -11.670 1.00 87.69 244 ASP A O 1
ATOM 1805 N N . GLY A 1 245 ? 6.681 2.923 -10.528 1.00 86.94 245 GLY A N 1
ATOM 1806 C CA . GLY A 1 245 ? 6.194 2.165 -11.683 1.00 86.94 245 GLY A CA 1
ATOM 1807 C C . GLY A 1 245 ? 7.287 1.592 -12.581 1.00 86.94 245 GLY A C 1
ATOM 1808 O O . GLY A 1 245 ? 6.963 1.028 -13.620 1.00 86.94 245 GLY A O 1
ATOM 1809 N N . LEU A 1 246 ? 8.558 1.730 -12.209 1.00 92.50 246 LEU A N 1
ATOM 1810 C CA . LEU A 1 246 ? 9.694 1.161 -12.919 1.00 92.50 246 LEU A CA 1
ATOM 1811 C C . LEU A 1 246 ? 10.232 -0.052 -12.171 1.00 92.50 246 LEU A C 1
ATOM 1813 O O . LEU A 1 246 ? 10.624 0.059 -11.010 1.00 92.50 246 LEU A O 1
ATOM 1817 N N . ARG A 1 247 ? 10.294 -1.198 -12.849 1.00 94.25 247 ARG A N 1
ATOM 1818 C CA . ARG A 1 247 ? 10.910 -2.425 -12.337 1.00 94.25 247 ARG A CA 1
ATOM 1819 C C . ARG A 1 247 ? 12.281 -2.615 -12.964 1.00 94.25 247 ARG A C 1
ATOM 1821 O O . ARG A 1 247 ? 12.399 -2.674 -14.189 1.00 94.25 247 ARG A O 1
ATOM 1828 N N . MET A 1 248 ? 13.309 -2.768 -12.137 1.00 95.94 248 MET A N 1
ATOM 1829 C CA . MET A 1 248 ? 14.608 -3.239 -12.606 1.00 95.94 248 MET A CA 1
ATOM 1830 C C . MET A 1 248 ? 14.535 -4.735 -12.905 1.00 95.94 248 MET A C 1
ATOM 1832 O O . MET A 1 248 ? 14.030 -5.511 -12.099 1.00 95.94 248 MET A O 1
ATOM 1836 N N . ASP A 1 249 ? 15.083 -5.155 -14.037 1.00 95.19 249 ASP A N 1
ATOM 1837 C CA . ASP A 1 249 ? 15.113 -6.556 -14.454 1.00 95.19 249 ASP A CA 1
ATOM 1838 C C . ASP A 1 249 ? 16.404 -6.854 -15.232 1.00 95.19 249 ASP A C 1
ATOM 1840 O O . ASP A 1 249 ? 17.205 -5.960 -15.526 1.00 95.19 249 ASP A O 1
ATOM 1844 N N . LEU A 1 250 ? 16.607 -8.118 -15.580 1.00 91.88 250 LEU A N 1
ATOM 1845 C CA . LEU A 1 250 ? 17.654 -8.560 -16.488 1.00 91.88 250 LEU A CA 1
ATOM 1846 C C . LEU A 1 250 ? 17.136 -9.669 -17.396 1.00 91.88 250 LEU A C 1
ATOM 1848 O O . LEU A 1 250 ? 16.314 -10.490 -16.994 1.00 91.88 250 LEU A O 1
ATOM 1852 N N . ILE A 1 251 ? 17.642 -9.691 -18.625 1.00 91.69 251 ILE A N 1
ATOM 1853 C CA . ILE A 1 251 ? 17.432 -10.791 -19.566 1.00 91.69 251 ILE A CA 1
ATOM 1854 C C . ILE A 1 251 ? 18.767 -11.485 -19.825 1.00 91.69 251 ILE A C 1
ATOM 1856 O O . ILE A 1 251 ? 19.780 -10.833 -20.085 1.00 91.69 251 ILE A O 1
ATOM 1860 N N . SER A 1 252 ? 18.783 -12.806 -19.732 1.00 89.94 252 SER A N 1
ATOM 1861 C CA . SER A 1 252 ? 19.960 -13.619 -20.041 1.00 89.94 252 SER A CA 1
ATOM 1862 C C . SER A 1 252 ? 20.307 -13.563 -21.536 1.00 89.94 252 SER A C 1
ATOM 1864 O O . SER A 1 252 ? 19.430 -13.531 -22.405 1.00 89.94 252 SER A O 1
ATOM 1866 N N . ASN A 1 253 ? 21.600 -13.604 -21.854 1.00 88.19 253 ASN A N 1
ATOM 1867 C CA . ASN A 1 253 ? 22.100 -13.739 -23.217 1.00 88.19 253 ASN A CA 1
ATOM 1868 C C . ASN A 1 253 ? 23.239 -14.761 -23.279 1.00 88.19 253 ASN A C 1
ATOM 1870 O O . ASN A 1 253 ? 24.359 -14.504 -22.831 1.00 88.19 253 ASN A O 1
ATOM 1874 N N . GLY A 1 254 ? 22.961 -15.937 -23.832 1.00 85.19 254 GLY A N 1
ATOM 1875 C CA . GLY A 1 254 ? 23.891 -17.055 -23.752 1.00 85.19 254 GLY A CA 1
ATOM 1876 C C . GLY A 1 254 ? 24.134 -17.490 -22.304 1.00 85.19 254 GLY A C 1
ATOM 1877 O O . GLY A 1 254 ? 23.345 -17.227 -21.396 1.00 85.19 254 GLY A O 1
ATOM 1878 N N . THR A 1 255 ? 25.263 -18.155 -22.084 1.00 83.81 255 THR A N 1
ATOM 1879 C CA . THR A 1 255 ? 25.685 -18.625 -20.757 1.00 83.81 255 THR A CA 1
ATOM 1880 C C . THR A 1 255 ? 26.552 -17.612 -20.011 1.00 83.81 255 THR A C 1
ATOM 1882 O O . THR A 1 255 ? 26.769 -17.768 -18.811 1.00 83.81 255 THR A O 1
ATOM 1885 N N . THR A 1 256 ? 27.044 -16.575 -20.690 1.00 85.62 256 THR A N 1
ATOM 1886 C CA . THR A 1 256 ? 28.100 -15.676 -20.193 1.00 85.62 256 THR A CA 1
ATOM 1887 C C . THR A 1 256 ? 27.692 -14.217 -20.094 1.00 85.62 256 THR A C 1
ATOM 1889 O O . THR A 1 256 ? 28.451 -13.440 -19.513 1.00 85.62 256 THR A O 1
ATOM 1892 N N . TYR A 1 257 ? 26.521 -13.836 -20.608 1.00 87.81 257 TYR A N 1
ATOM 1893 C CA . TYR A 1 257 ? 26.090 -12.444 -20.636 1.00 87.81 257 TYR A CA 1
ATOM 1894 C C . TYR A 1 257 ? 24.652 -12.250 -20.163 1.00 87.81 257 TYR A C 1
ATOM 1896 O O . TYR A 1 257 ? 23.842 -13.179 -20.145 1.00 87.81 257 TYR A O 1
ATOM 1904 N N . TYR A 1 258 ? 24.339 -11.010 -19.805 1.00 89.56 258 TYR A N 1
ATOM 1905 C CA . TYR A 1 258 ? 22.988 -10.531 -19.554 1.00 89.56 258 TYR A CA 1
ATOM 1906 C C . TYR A 1 258 ? 22.828 -9.087 -20.041 1.00 89.56 258 TYR A C 1
ATOM 1908 O O . TYR A 1 258 ? 23.811 -8.374 -20.267 1.00 89.56 258 TYR A O 1
ATOM 1916 N N . TYR A 1 259 ? 21.578 -8.653 -20.188 1.00 89.94 259 TYR A N 1
ATOM 1917 C CA . TYR A 1 259 ? 21.228 -7.275 -20.511 1.00 89.94 259 TYR A CA 1
ATOM 1918 C C . TYR A 1 259 ? 20.339 -6.674 -19.416 1.00 89.94 259 TYR A C 1
ATOM 1920 O O . TYR A 1 259 ? 19.228 -7.169 -19.196 1.00 89.94 259 TYR A O 1
ATOM 1928 N N . PRO A 1 260 ? 20.799 -5.608 -18.740 1.00 92.00 260 PRO A N 1
ATOM 1929 C CA . PRO A 1 260 ? 19.978 -4.823 -17.828 1.00 92.00 260 PRO A CA 1
ATOM 1930 C C . PRO A 1 260 ? 18.771 -4.198 -18.530 1.00 92.00 260 PRO A C 1
ATOM 1932 O O . PRO A 1 260 ? 18.910 -3.551 -19.576 1.00 92.00 260 PRO A O 1
ATOM 1935 N N . ARG A 1 261 ? 17.588 -4.349 -17.933 1.00 93.12 261 ARG A N 1
ATOM 1936 C CA . ARG A 1 261 ? 16.342 -3.757 -18.425 1.00 93.12 261 ARG A CA 1
ATOM 1937 C C . ARG A 1 261 ? 15.609 -3.007 -17.327 1.00 93.12 261 ARG A C 1
ATOM 1939 O O . ARG A 1 261 ? 15.706 -3.349 -16.151 1.00 93.12 261 ARG A O 1
ATOM 1946 N N . VAL A 1 262 ? 14.843 -2.005 -17.739 1.00 95.19 262 VAL A N 1
ATOM 1947 C CA . VAL A 1 262 ? 13.894 -1.303 -16.872 1.00 95.19 262 VAL A CA 1
ATOM 1948 C C . VAL A 1 262 ? 12.530 -1.364 -17.540 1.00 95.19 262 VAL A C 1
ATOM 1950 O O . VAL A 1 262 ? 12.390 -0.866 -18.657 1.00 95.19 262 VAL A O 1
ATOM 1953 N N . TYR A 1 263 ? 11.567 -2.002 -16.877 1.00 95.38 263 TYR A N 1
ATOM 1954 C CA . TYR A 1 263 ? 10.195 -2.184 -17.357 1.00 95.38 263 TYR A CA 1
ATOM 1955 C C . TYR A 1 263 ? 9.254 -1.155 -16.744 1.00 95.38 263 TYR A C 1
ATOM 1957 O O . TYR A 1 263 ? 9.433 -0.758 -15.593 1.00 95.38 263 TYR A O 1
ATOM 1965 N N . ASN A 1 264 ? 8.231 -0.769 -17.499 1.00 94.00 264 ASN A N 1
ATOM 1966 C CA . ASN A 1 264 ? 7.097 -0.011 -17.001 1.00 94.00 264 ASN A CA 1
ATOM 1967 C C . ASN A 1 264 ? 6.001 -0.967 -16.510 1.00 94.00 264 ASN A C 1
ATOM 1969 O O . ASN A 1 264 ? 5.323 -1.615 -17.300 1.00 94.00 264 ASN A O 1
ATOM 1973 N N . GLU A 1 265 ? 5.814 -1.014 -15.196 1.00 89.69 265 GLU A N 1
ATOM 1974 C CA . GLU A 1 265 ? 4.759 -1.783 -14.520 1.00 89.69 265 GLU A CA 1
ATOM 1975 C C . GLU A 1 265 ? 3.493 -0.955 -14.272 1.00 89.69 265 GLU A C 1
ATOM 1977 O O . GLU A 1 265 ? 2.547 -1.411 -13.627 1.00 89.69 265 GLU A O 1
ATOM 1982 N N . SER A 1 266 ? 3.473 0.289 -14.749 1.00 84.88 266 SER A N 1
ATOM 1983 C CA . SER A 1 266 ? 2.360 1.190 -14.514 1.00 84.88 266 SER A CA 1
ATOM 1984 C C . SER A 1 266 ? 1.312 1.191 -15.611 1.00 84.88 266 SER A C 1
ATOM 1986 O O . SER A 1 266 ? 1.530 0.733 -16.730 1.00 84.88 266 SER A O 1
ATOM 1988 N N . SER A 1 267 ? 0.153 1.753 -15.280 1.00 80.00 267 SER A N 1
ATOM 1989 C CA . SER A 1 267 ? -0.941 1.999 -16.222 1.00 80.00 267 SER A CA 1
ATOM 1990 C C . SER A 1 267 ? -0.758 3.261 -17.064 1.00 80.00 267 SER A C 1
ATOM 1992 O O . SER A 1 267 ? -1.651 3.609 -17.828 1.00 80.00 267 SER A O 1
ATOM 1994 N N . GLU A 1 268 ? 0.367 3.961 -16.931 1.00 87.00 268 GLU A N 1
ATOM 1995 C CA . GLU A 1 268 ? 0.673 5.163 -17.703 1.00 87.00 268 GLU A CA 1
ATOM 1996 C C . GLU A 1 268 ? 2.044 5.040 -18.362 1.00 87.00 268 GLU A C 1
ATOM 1998 O O . GLU A 1 268 ? 2.934 4.344 -17.877 1.00 87.00 268 GLU A O 1
ATOM 2003 N N . GLN A 1 269 ? 2.252 5.738 -19.473 1.00 93.69 269 GLN A N 1
ATOM 2004 C CA . GLN A 1 269 ? 3.575 5.802 -20.084 1.00 93.69 269 GLN A CA 1
ATOM 2005 C C . GLN A 1 269 ? 4.561 6.506 -19.143 1.00 93.69 269 GLN A C 1
ATOM 2007 O O . GLN A 1 269 ? 4.249 7.543 -18.547 1.00 93.69 269 GLN A O 1
ATOM 2012 N N . LYS A 1 270 ? 5.784 5.984 -19.045 1.00 92.81 270 LYS A N 1
ATOM 2013 C CA . LYS A 1 270 ? 6.875 6.638 -18.314 1.00 92.81 270 LYS A CA 1
ATOM 2014 C C . LYS A 1 270 ? 7.826 7.310 -19.281 1.00 92.81 270 LYS A C 1
ATOM 2016 O O . LYS A 1 270 ? 8.173 6.739 -20.305 1.00 92.81 270 LYS A O 1
ATOM 2021 N N . ILE A 1 271 ? 8.262 8.520 -18.948 1.00 95.19 271 ILE A N 1
ATOM 2022 C CA . ILE A 1 271 ? 9.327 9.202 -19.686 1.00 95.19 271 ILE A CA 1
ATOM 2023 C C . ILE A 1 271 ? 10.575 9.158 -18.824 1.00 95.19 271 ILE A C 1
ATOM 2025 O O . ILE A 1 271 ? 10.547 9.621 -17.681 1.00 95.19 271 ILE A O 1
ATOM 2029 N N . VAL A 1 272 ? 11.649 8.600 -19.376 1.00 95.56 272 VAL A N 1
ATOM 2030 C CA . VAL A 1 272 ? 12.935 8.478 -18.695 1.00 95.56 272 VAL A CA 1
ATOM 2031 C C . VAL A 1 272 ? 14.069 9.081 -19.514 1.00 95.56 272 VAL A C 1
ATOM 2033 O O . VAL A 1 272 ? 14.091 9.001 -20.742 1.00 95.56 272 VAL A O 1
ATOM 2036 N N . SER A 1 273 ? 15.046 9.642 -18.821 1.00 94.94 273 SER A N 1
ATOM 2037 C CA . SER A 1 273 ? 16.343 10.020 -19.378 1.00 94.94 273 SER A CA 1
ATOM 2038 C C . SER A 1 273 ? 17.405 9.337 -18.540 1.00 94.94 273 SER A C 1
ATOM 2040 O O . SER A 1 273 ? 17.277 9.304 -17.322 1.00 94.94 273 SER A O 1
ATOM 2042 N N . PHE A 1 274 ? 18.425 8.754 -19.156 1.00 93.38 274 PHE A N 1
ATOM 2043 C CA . PHE A 1 274 ? 19.423 8.018 -18.396 1.00 93.38 274 PHE A CA 1
ATOM 2044 C C . PHE A 1 274 ? 20.810 8.059 -19.016 1.00 93.38 274 PHE A C 1
ATOM 2046 O O . PHE A 1 274 ? 20.972 8.186 -20.237 1.00 93.38 274 PHE A O 1
ATOM 2053 N N . GLN A 1 275 ? 21.801 7.915 -18.142 1.00 91.25 275 GLN A N 1
ATOM 2054 C CA . GLN A 1 275 ? 23.189 7.697 -18.493 1.00 91.25 275 GLN A CA 1
ATOM 2055 C C . GLN A 1 275 ? 23.710 6.444 -17.798 1.00 91.25 275 GLN A C 1
ATOM 2057 O O . GLN A 1 275 ? 23.565 6.288 -16.589 1.00 91.25 275 GLN A O 1
ATOM 2062 N N . THR A 1 276 ? 24.340 5.564 -18.567 1.00 88.50 276 THR A N 1
ATOM 2063 C CA . THR A 1 276 ? 24.875 4.302 -18.055 1.00 88.50 276 THR A CA 1
ATOM 2064 C C . THR A 1 276 ? 26.387 4.273 -18.150 1.00 88.50 276 THR A C 1
ATOM 2066 O O . THR A 1 276 ? 26.962 4.602 -19.189 1.00 88.50 276 THR A O 1
ATOM 2069 N N . PHE A 1 277 ? 27.006 3.824 -17.065 1.00 83.31 277 PHE A N 1
ATOM 2070 C CA . PHE A 1 277 ? 28.429 3.586 -16.903 1.00 83.31 277 PHE A CA 1
ATOM 2071 C C . PHE A 1 277 ? 28.633 2.077 -16.732 1.00 83.31 277 PHE A C 1
ATOM 2073 O O . PHE A 1 277 ? 28.018 1.448 -15.867 1.00 83.31 277 PHE A O 1
ATOM 2080 N N . SER A 1 278 ? 29.472 1.473 -17.574 1.00 71.12 278 SER A N 1
ATOM 2081 C CA . SER A 1 278 ? 29.826 0.055 -17.461 1.00 71.12 278 SER A CA 1
ATOM 2082 C C . SER A 1 278 ? 31.334 -0.121 -17.396 1.00 71.12 278 SER A C 1
ATOM 2084 O O . SER A 1 278 ? 32.087 0.621 -18.024 1.00 71.12 278 SER A O 1
ATOM 2086 N N . VAL A 1 279 ? 31.765 -1.103 -16.605 1.00 61.22 279 VAL A N 1
ATOM 2087 C CA . VAL A 1 279 ? 33.177 -1.306 -16.252 1.00 61.22 279 VAL A CA 1
ATOM 2088 C C . VAL A 1 279 ? 33.906 -2.226 -17.245 1.00 61.22 279 VAL A C 1
ATOM 2090 O O . VAL A 1 279 ? 35.129 -2.315 -17.199 1.00 61.22 279 VAL A O 1
ATOM 2093 N N . VAL A 1 280 ? 33.201 -2.899 -18.167 1.00 56.50 280 VAL A N 1
ATOM 2094 C CA . VAL A 1 280 ? 33.827 -3.829 -19.126 1.00 56.50 280 VAL A CA 1
ATOM 2095 C C . VAL A 1 280 ? 33.275 -3.612 -20.533 1.00 56.50 280 VAL A C 1
ATOM 2097 O O . VAL A 1 280 ? 32.125 -3.928 -20.813 1.00 56.50 280 VAL A O 1
ATOM 2100 N N . GLY A 1 281 ? 34.122 -3.093 -21.424 1.00 56.16 281 GLY A N 1
ATOM 2101 C CA . GLY A 1 281 ? 33.756 -2.777 -22.804 1.00 56.16 281 GLY A CA 1
ATOM 2102 C C . GLY A 1 281 ? 33.128 -1.389 -22.910 1.00 56.16 281 GLY A C 1
ATOM 2103 O O . GLY A 1 281 ? 31.993 -1.168 -22.506 1.00 56.16 281 GLY A O 1
ATOM 2104 N N . LEU A 1 282 ? 33.898 -0.438 -23.442 1.00 52.22 282 LEU A N 1
ATOM 2105 C CA . LEU A 1 282 ? 33.477 0.933 -23.726 1.00 52.22 282 LEU A CA 1
ATOM 2106 C C . LEU A 1 282 ? 32.078 0.973 -24.355 1.00 52.22 282 LEU A C 1
ATOM 2108 O O . LEU A 1 282 ? 31.900 0.455 -25.454 1.00 52.22 282 LEU A O 1
ATOM 2112 N N . GLN A 1 283 ? 31.140 1.665 -23.704 1.00 63.62 283 GLN A N 1
ATOM 2113 C CA . GLN A 1 283 ? 30.374 2.774 -24.284 1.00 63.62 283 GLN A CA 1
ATOM 2114 C C . GLN A 1 283 ? 29.380 3.298 -23.246 1.00 63.62 283 GLN A C 1
ATOM 2116 O O . GLN A 1 283 ? 28.379 2.657 -22.937 1.00 63.62 283 GLN A O 1
ATOM 2121 N N . ASN A 1 284 ? 29.649 4.499 -22.729 1.00 73.94 284 ASN A N 1
ATOM 2122 C CA . ASN A 1 284 ? 28.647 5.254 -21.991 1.00 73.94 284 ASN A CA 1
ATOM 2123 C C . ASN A 1 284 ? 27.435 5.447 -22.904 1.00 73.94 284 ASN A C 1
ATOM 2125 O O . ASN A 1 284 ? 27.551 5.951 -24.030 1.00 73.94 284 ASN A O 1
ATOM 2129 N N . VAL A 1 285 ? 26.274 5.021 -22.426 1.00 81.38 285 VAL A N 1
ATOM 2130 C CA . VAL A 1 285 ? 25.019 5.179 -23.151 1.00 81.38 285 VAL A CA 1
ATOM 2131 C C . VAL A 1 285 ? 24.288 6.359 -22.546 1.00 81.38 285 VAL A C 1
ATOM 2133 O O . VAL A 1 285 ? 24.075 6.391 -21.342 1.00 81.38 285 VAL A O 1
ATOM 2136 N N . THR A 1 286 ? 23.889 7.305 -23.391 1.00 87.69 286 THR A N 1
ATOM 2137 C CA . THR A 1 286 ? 22.994 8.397 -23.009 1.00 87.69 286 THR A CA 1
ATOM 2138 C C . THR A 1 286 ? 21.742 8.299 -23.856 1.00 87.69 286 THR A C 1
ATOM 2140 O O . THR A 1 286 ? 21.825 8.245 -25.087 1.00 87.69 286 THR A O 1
ATOM 2143 N N . ASN A 1 287 ? 20.596 8.302 -23.190 1.00 89.62 287 ASN A N 1
ATOM 2144 C CA . ASN A 1 287 ? 19.283 8.357 -23.806 1.00 89.62 287 ASN A CA 1
ATOM 2145 C C . ASN A 1 287 ? 18.471 9.454 -23.127 1.00 89.62 287 ASN A C 1
ATOM 2147 O O . ASN A 1 287 ? 18.422 9.521 -21.902 1.00 89.62 287 ASN A O 1
ATOM 2151 N N . LEU A 1 288 ? 17.816 10.294 -23.921 1.00 92.31 288 LEU A N 1
ATOM 2152 C CA . LEU A 1 288 ? 17.011 11.403 -23.421 1.00 92.31 288 LEU A CA 1
ATOM 2153 C C .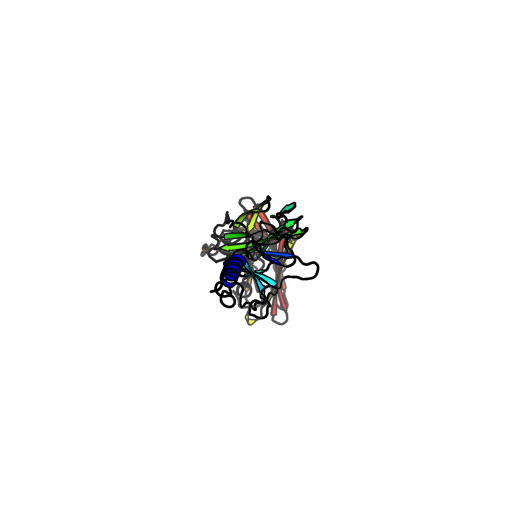 LEU A 1 288 ? 15.550 11.189 -23.805 1.00 92.31 288 LEU A C 1
ATOM 2155 O O . LEU A 1 288 ? 15.263 10.820 -24.944 1.00 92.31 288 LEU A O 1
ATOM 2159 N N . ASN A 1 289 ? 14.648 11.450 -22.860 1.00 92.69 289 ASN A N 1
ATOM 2160 C CA . ASN A 1 289 ? 13.197 11.481 -23.054 1.00 92.69 289 ASN A CA 1
ATOM 2161 C C . ASN A 1 289 ? 12.633 10.222 -23.732 1.00 92.69 289 ASN A C 1
ATOM 2163 O O . ASN A 1 289 ? 11.781 10.296 -24.616 1.00 92.69 289 ASN A O 1
ATOM 2167 N N . ARG A 1 290 ? 13.124 9.049 -23.332 1.00 92.88 290 ARG A N 1
ATOM 2168 C CA . ARG A 1 290 ? 12.616 7.762 -23.803 1.00 92.88 290 ARG A CA 1
ATOM 2169 C C . ARG A 1 290 ? 11.265 7.485 -23.165 1.00 92.88 290 ARG A C 1
ATOM 2171 O O . ARG A 1 290 ? 11.164 7.407 -21.943 1.00 92.88 290 ARG A O 1
ATOM 2178 N N . THR A 1 291 ? 10.257 7.275 -23.999 1.00 94.69 291 THR A N 1
ATOM 2179 C CA . THR A 1 291 ? 8.974 6.734 -23.558 1.00 94.69 291 THR A CA 1
ATOM 2180 C C . THR A 1 291 ? 9.099 5.229 -23.348 1.00 94.69 291 THR A C 1
ATOM 2182 O O . THR A 1 291 ? 9.508 4.503 -24.255 1.00 94.69 291 THR A O 1
ATOM 2185 N N . ILE A 1 292 ? 8.740 4.776 -22.153 1.00 94.88 292 ILE A N 1
ATOM 2186 C CA . ILE A 1 292 ? 8.479 3.382 -21.822 1.00 94.88 292 ILE A CA 1
ATOM 2187 C C . ILE A 1 292 ? 6.962 3.221 -21.803 1.00 94.88 292 ILE A C 1
ATOM 2189 O O . ILE A 1 292 ? 6.275 3.828 -20.976 1.00 94.88 292 ILE A O 1
ATOM 2193 N N . TYR A 1 293 ? 6.438 2.462 -22.758 1.00 95.38 293 TYR A N 1
ATOM 2194 C CA . TYR A 1 293 ? 4.999 2.320 -22.964 1.00 95.38 293 TYR A CA 1
ATOM 2195 C C . TYR A 1 293 ? 4.367 1.438 -21.891 1.00 95.38 293 TYR A C 1
ATOM 2197 O O . TYR A 1 293 ? 5.069 0.746 -21.156 1.00 95.38 293 TYR A O 1
ATOM 2205 N N . THR A 1 294 ? 3.045 1.479 -21.758 1.00 92.81 294 THR A N 1
ATOM 2206 C CA . THR A 1 294 ? 2.350 0.472 -20.950 1.00 92.81 294 THR A CA 1
ATOM 2207 C C . THR A 1 294 ? 2.344 -0.865 -21.687 1.00 92.81 294 THR A C 1
ATOM 2209 O O . THR A 1 294 ? 2.427 -0.917 -22.917 1.00 92.81 294 THR A O 1
ATOM 2212 N N . LYS A 1 295 ? 2.180 -1.968 -20.952 1.00 90.62 295 LYS A N 1
ATOM 2213 C CA . LYS A 1 295 ? 2.106 -3.313 -21.542 1.00 90.62 295 LYS A CA 1
ATOM 2214 C C . LYS A 1 295 ? 1.006 -3.451 -22.605 1.00 90.62 295 LYS A C 1
ATOM 2216 O O . LYS A 1 295 ? 1.180 -4.167 -23.586 1.00 90.62 295 LYS A O 1
ATOM 2221 N N . SER A 1 296 ? -0.116 -2.751 -22.434 1.00 89.75 296 SER A N 1
ATOM 2222 C CA . SER A 1 296 ? -1.229 -2.722 -23.395 1.00 89.75 296 SER A CA 1
ATOM 2223 C C . SER A 1 296 ? -0.931 -1.945 -24.680 1.00 89.75 296 SER A C 1
ATOM 2225 O O . SER A 1 296 ? -1.647 -2.104 -25.662 1.00 89.75 296 SER A O 1
ATOM 2227 N N . GLU A 1 297 ? 0.103 -1.106 -24.686 1.00 92.69 297 GLU A N 1
ATOM 2228 C CA . GLU A 1 297 ? 0.488 -0.256 -25.819 1.00 92.69 297 GLU A CA 1
ATOM 2229 C C . GLU A 1 297 ? 1.705 -0.799 -26.587 1.00 92.69 297 GLU A C 1
ATOM 2231 O O . GLU A 1 297 ? 2.232 -0.120 -27.474 1.00 92.69 297 GLU A O 1
ATOM 2236 N N . VAL A 1 298 ? 2.179 -2.004 -26.248 1.00 93.75 298 VAL A N 1
ATOM 2237 C CA . VAL A 1 298 ? 3.319 -2.638 -26.918 1.00 93.75 298 VAL A CA 1
ATOM 2238 C C . VAL A 1 298 ? 2.962 -2.947 -28.372 1.00 93.75 298 VAL A C 1
ATOM 2240 O O . VAL A 1 298 ? 1.957 -3.590 -28.673 1.00 93.75 298 VAL A O 1
ATOM 2243 N N . THR A 1 299 ? 3.817 -2.500 -29.287 1.00 92.38 299 THR A N 1
ATOM 2244 C CA . THR A 1 299 ? 3.713 -2.751 -30.731 1.00 92.38 299 THR A CA 1
ATOM 2245 C C . THR A 1 299 ? 5.070 -3.214 -31.263 1.00 92.38 299 THR A C 1
ATOM 2247 O O . THR A 1 299 ? 6.018 -3.394 -30.503 1.00 92.38 299 THR A O 1
ATOM 2250 N N . ALA A 1 300 ? 5.220 -3.370 -32.582 1.00 87.25 300 ALA A N 1
ATOM 2251 C CA . ALA A 1 300 ? 6.525 -3.670 -33.180 1.00 87.25 300 ALA A CA 1
ATOM 2252 C C . ALA A 1 300 ? 7.600 -2.601 -32.862 1.00 87.25 300 ALA A C 1
ATOM 2254 O O . ALA A 1 300 ? 8.792 -2.907 -32.821 1.00 87.25 300 ALA A O 1
ATOM 2255 N N . THR A 1 301 ? 7.193 -1.352 -32.612 1.00 87.44 301 THR A N 1
ATOM 2256 C CA . THR A 1 301 ? 8.095 -0.213 -32.365 1.00 87.44 301 THR A CA 1
ATOM 2257 C C . THR A 1 301 ? 7.967 0.384 -30.966 1.00 87.44 301 THR A C 1
ATOM 2259 O O . THR A 1 301 ? 8.864 1.114 -30.547 1.00 87.44 301 THR A O 1
ATOM 2262 N N . ASN A 1 302 ?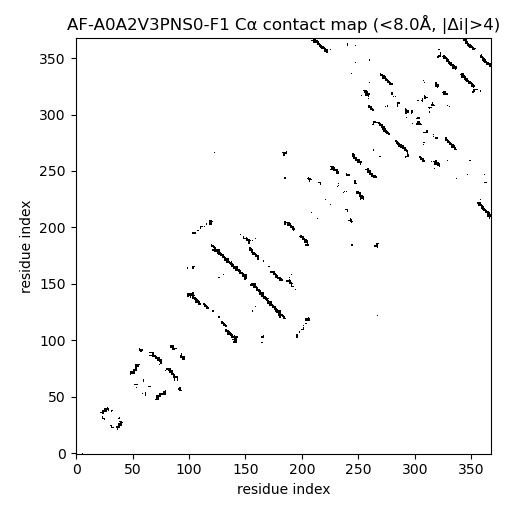 6.900 0.057 -30.230 1.00 91.31 302 ASN A N 1
ATOM 2263 C CA . ASN A 1 302 ? 6.631 0.555 -28.879 1.00 91.31 302 ASN A CA 1
ATOM 2264 C C . ASN A 1 302 ? 6.876 -0.543 -27.852 1.00 91.31 302 ASN A C 1
ATOM 2266 O O . ASN A 1 302 ? 6.356 -1.646 -27.987 1.00 91.31 302 ASN A O 1
ATOM 2270 N N . TRP A 1 303 ? 7.703 -0.243 -26.859 1.00 91.75 303 TRP A N 1
ATOM 2271 C CA . TRP A 1 303 ? 8.236 -1.232 -25.931 1.00 91.75 303 TRP A CA 1
ATOM 2272 C C . TRP A 1 303 ? 7.931 -0.770 -24.507 1.00 91.75 303 TRP A C 1
ATOM 2274 O O . TRP A 1 303 ? 8.094 0.407 -24.178 1.00 91.75 303 TRP A O 1
ATOM 2284 N N . ASP A 1 304 ? 7.505 -1.701 -23.662 1.00 94.25 304 ASP A N 1
ATOM 2285 C CA . ASP A 1 304 ? 7.259 -1.499 -22.232 1.00 94.25 304 ASP A CA 1
ATOM 2286 C C . ASP A 1 304 ? 8.547 -1.580 -21.400 1.00 94.25 304 ASP A C 1
ATOM 2288 O O . ASP A 1 304 ? 8.506 -1.641 -20.174 1.00 94.25 304 ASP A O 1
ATOM 2292 N N . TYR A 1 305 ? 9.708 -1.529 -22.060 1.00 94.62 305 TYR A N 1
ATOM 2293 C CA . TYR A 1 305 ? 11.012 -1.461 -21.419 1.00 94.62 305 TYR A CA 1
ATOM 2294 C C . TYR A 1 305 ? 12.045 -0.668 -22.215 1.00 94.62 305 TYR A C 1
ATOM 2296 O O . TYR A 1 305 ? 11.918 -0.423 -23.417 1.00 94.62 305 TYR A O 1
ATOM 2304 N N . ILE A 1 306 ? 13.135 -0.343 -21.527 1.00 92.56 306 ILE A N 1
ATOM 2305 C CA . ILE A 1 306 ? 14.405 0.080 -22.121 1.00 92.56 306 ILE A CA 1
ATOM 2306 C C . ILE A 1 306 ? 15.500 -0.948 -21.822 1.00 92.56 306 ILE A C 1
ATOM 2308 O O . ILE A 1 306 ? 15.459 -1.635 -20.800 1.00 92.56 306 ILE A O 1
ATOM 2312 N N . ASN A 1 307 ? 16.516 -1.016 -22.683 1.00 89.56 307 ASN A N 1
ATOM 2313 C CA . ASN A 1 307 ? 17.799 -1.602 -22.297 1.00 89.56 307 ASN A CA 1
ATOM 2314 C C . ASN A 1 307 ? 18.634 -0.498 -21.654 1.00 89.56 307 ASN A C 1
ATOM 2316 O O . ASN A 1 307 ? 18.902 0.516 -22.303 1.00 89.56 307 ASN A O 1
ATOM 2320 N N . ALA A 1 308 ? 19.071 -0.693 -20.412 1.00 87.94 308 ALA A N 1
ATOM 2321 C CA . ALA A 1 308 ? 19.892 0.317 -19.747 1.00 87.94 308 ALA A CA 1
ATOM 2322 C C . ALA A 1 308 ? 21.269 0.431 -20.428 1.00 87.94 308 ALA A C 1
ATOM 2324 O O . ALA A 1 308 ? 21.844 1.502 -20.525 1.00 87.94 308 ALA A O 1
ATOM 2325 N N . THR A 1 309 ? 21.768 -0.653 -21.023 1.00 84.62 309 THR A N 1
ATOM 2326 C CA . THR A 1 309 ? 23.062 -0.683 -21.717 1.00 84.62 309 THR A CA 1
ATOM 2327 C C . THR A 1 309 ? 22.935 -0.595 -23.242 1.00 84.62 309 THR A C 1
ATOM 2329 O O . THR A 1 309 ? 23.743 -1.178 -23.954 1.00 84.62 309 THR A O 1
ATOM 2332 N N . ALA A 1 310 ? 21.934 0.091 -23.810 1.00 81.88 310 ALA A N 1
ATOM 2333 C CA . ALA A 1 310 ? 21.896 0.326 -25.263 1.00 81.88 310 ALA A CA 1
ATOM 2334 C C . ALA A 1 310 ? 21.180 1.628 -25.662 1.00 81.88 310 ALA A C 1
ATOM 2336 O O . ALA A 1 310 ? 20.253 2.089 -24.999 1.00 81.88 310 ALA A O 1
ATOM 2337 N N . ARG A 1 311 ? 21.591 2.224 -26.793 1.00 74.50 311 ARG A N 1
ATOM 2338 C CA . ARG A 1 311 ? 20.915 3.398 -27.400 1.00 74.50 311 ARG A CA 1
ATOM 2339 C C . ARG A 1 311 ? 19.587 3.041 -28.073 1.00 74.50 311 ARG A C 1
ATOM 2341 O O . ARG A 1 311 ? 18.764 3.906 -28.345 1.00 74.50 311 ARG A O 1
ATOM 2348 N N . THR A 1 312 ? 19.396 1.761 -28.367 1.00 71.38 312 THR A N 1
ATOM 2349 C CA . THR A 1 312 ? 18.226 1.222 -29.058 1.00 71.38 312 THR A CA 1
ATOM 2350 C C . THR A 1 312 ? 17.573 0.119 -28.232 1.00 71.38 312 THR A C 1
ATOM 2352 O O . THR A 1 312 ? 18.153 -0.406 -27.282 1.00 71.38 312 THR A O 1
ATOM 2355 N N . THR A 1 313 ? 16.370 -0.290 -28.626 1.00 68.00 313 THR A N 1
ATOM 2356 C CA . THR A 1 313 ? 15.699 -1.484 -28.086 1.00 68.00 313 THR A CA 1
ATOM 2357 C C . THR A 1 313 ? 16.421 -2.785 -28.445 1.00 68.00 313 THR A C 1
ATOM 2359 O O . THR A 1 313 ? 16.243 -3.794 -27.764 1.00 68.00 313 THR A O 1
ATOM 2362 N N . ASN A 1 314 ? 17.307 -2.756 -29.445 1.00 69.81 314 ASN A N 1
ATOM 2363 C CA . ASN A 1 314 ? 18.264 -3.832 -29.670 1.00 69.81 314 ASN A CA 1
ATOM 2364 C C . ASN A 1 314 ? 19.384 -3.774 -28.620 1.00 69.81 314 ASN A C 1
ATOM 2366 O O . ASN A 1 314 ? 20.021 -2.725 -28.477 1.00 69.81 314 ASN A O 1
ATOM 2370 N N . PRO A 1 315 ? 19.628 -4.869 -27.885 1.00 68.44 315 PRO A N 1
ATOM 2371 C CA . PRO A 1 315 ? 20.626 -4.907 -26.831 1.00 68.44 315 PRO A CA 1
ATOM 2372 C C . PRO A 1 315 ? 22.034 -5.047 -27.437 1.00 68.44 315 PRO A C 1
ATOM 2374 O O . PRO A 1 315 ? 22.441 -6.126 -2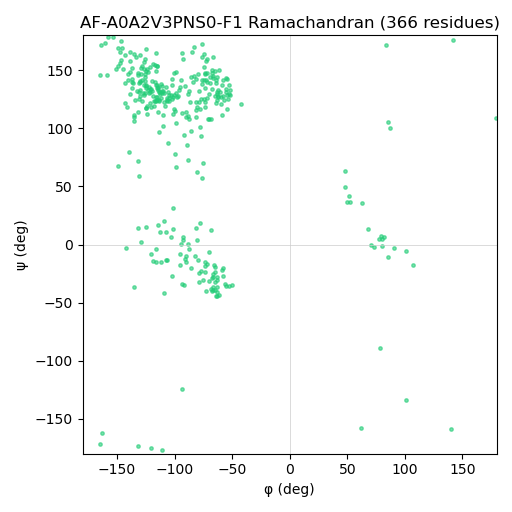7.857 1.00 68.44 315 PRO A O 1
ATOM 2377 N N . VAL A 1 316 ? 22.774 -3.936 -27.521 1.00 69.06 316 VAL A N 1
ATOM 2378 C CA . VAL A 1 316 ? 24.089 -3.899 -28.194 1.00 69.06 316 VAL A CA 1
ATOM 2379 C C . VAL A 1 316 ? 25.250 -4.173 -27.230 1.00 69.06 316 VAL A C 1
ATOM 2381 O O . VAL A 1 316 ? 26.208 -4.830 -27.628 1.00 69.06 316 VAL A O 1
ATOM 2384 N N . TYR A 1 317 ? 25.167 -3.741 -25.963 1.00 79.31 317 TYR A N 1
ATOM 2385 C CA . TYR A 1 317 ? 26.272 -3.871 -24.998 1.00 79.31 317 TYR A CA 1
ATOM 2386 C C . TYR A 1 317 ? 25.906 -4.836 -23.855 1.00 79.31 317 TYR A C 1
ATOM 2388 O O . TYR A 1 317 ? 25.194 -4.444 -22.922 1.00 79.31 317 TYR A O 1
ATOM 2396 N N . PRO A 1 318 ? 26.318 -6.117 -23.941 1.00 82.44 318 PRO A N 1
ATOM 2397 C CA . PRO A 1 318 ? 26.075 -7.099 -22.889 1.00 82.44 318 PRO A CA 1
ATOM 2398 C C . PRO A 1 318 ? 26.987 -6.887 -21.684 1.00 82.44 318 PRO A C 1
ATOM 2400 O O . PRO A 1 318 ? 28.117 -6.424 -21.812 1.00 82.44 318 PRO A O 1
ATOM 2403 N N . VAL A 1 319 ? 26.510 -7.315 -20.519 1.00 84.06 319 VAL A N 1
ATOM 2404 C CA . VAL A 1 319 ? 27.256 -7.312 -19.258 1.00 84.06 319 VAL A CA 1
ATOM 2405 C C . VAL A 1 319 ? 27.659 -8.754 -18.940 1.00 84.06 319 VAL A C 1
ATOM 2407 O O . VAL A 1 319 ? 26.838 -9.663 -19.074 1.00 84.06 319 VAL A O 1
ATOM 2410 N N . ALA A 1 320 ? 28.928 -8.998 -18.599 1.00 84.94 320 ALA A N 1
ATOM 2411 C CA . ALA A 1 320 ? 29.443 -10.349 -18.366 1.00 84.94 320 ALA A CA 1
ATOM 2412 C C . ALA A 1 320 ? 29.157 -10.854 -16.942 1.00 84.94 320 ALA A C 1
ATOM 2414 O O . ALA A 1 320 ? 29.221 -10.093 -15.978 1.00 84.94 320 ALA A O 1
ATOM 2415 N N . TRP A 1 321 ? 28.893 -12.156 -16.816 1.00 84.94 321 TRP A N 1
ATOM 2416 C CA . TRP A 1 321 ? 28.704 -12.859 -15.535 1.00 84.94 321 TRP A CA 1
ATOM 2417 C C . TRP A 1 321 ? 29.155 -14.323 -15.626 1.00 84.94 321 TRP A C 1
ATOM 2419 O O . TRP A 1 321 ? 28.351 -15.251 -15.623 1.00 84.94 321 TRP A O 1
ATOM 2429 N N . SER A 1 322 ? 30.452 -14.552 -15.777 1.00 84.06 322 SER A N 1
ATOM 2430 C CA . SER A 1 322 ? 31.063 -15.884 -15.840 1.00 84.06 322 SER A CA 1
ATOM 2431 C C . SER A 1 322 ? 31.915 -16.178 -14.602 1.00 84.06 322 SER A C 1
ATOM 2433 O O . SER A 1 322 ? 31.976 -15.376 -13.669 1.00 84.06 322 SER A O 1
ATOM 2435 N N . SER A 1 323 ? 32.570 -17.341 -14.592 1.00 84.19 323 SER A N 1
ATOM 2436 C CA . SER A 1 323 ? 33.503 -17.747 -13.535 1.00 84.19 323 SER A CA 1
ATOM 2437 C C . SER A 1 323 ? 34.843 -17.006 -13.587 1.00 84.19 323 SER A C 1
ATOM 2439 O O . SER A 1 323 ? 35.591 -17.033 -12.613 1.00 84.19 323 SER A O 1
ATOM 2441 N N . THR A 1 324 ? 35.158 -16.337 -14.700 1.00 83.12 324 THR A N 1
ATOM 2442 C CA . THR A 1 324 ? 36.421 -15.601 -14.896 1.00 83.12 324 THR A CA 1
ATOM 2443 C C . THR A 1 324 ? 36.220 -14.106 -15.123 1.00 83.12 324 THR A C 1
ATOM 2445 O O . THR A 1 324 ? 37.172 -13.335 -15.027 1.00 83.12 324 THR A O 1
ATOM 2448 N N . THR A 1 325 ? 34.992 -13.675 -15.414 1.00 77.38 325 THR A N 1
ATOM 2449 C CA . THR A 1 325 ? 34.650 -12.278 -15.687 1.00 77.38 325 THR A CA 1
ATOM 2450 C C . THR A 1 325 ? 33.335 -11.900 -15.017 1.00 77.38 325 THR A C 1
ATOM 2452 O O . THR A 1 325 ? 32.319 -12.565 -15.196 1.00 77.38 325 THR A O 1
ATOM 2455 N N . SER A 1 326 ? 33.330 -10.790 -14.283 1.00 82.00 326 SER A N 1
ATOM 2456 C CA . SER A 1 326 ? 32.111 -10.140 -13.796 1.00 82.00 326 SER A CA 1
ATOM 2457 C C . SER A 1 326 ? 32.054 -8.718 -14.320 1.00 82.00 326 SER A C 1
ATOM 2459 O O . SER A 1 326 ? 33.091 -8.096 -14.564 1.00 82.00 326 SER A O 1
ATOM 2461 N N . SER A 1 327 ? 30.860 -8.174 -14.470 1.00 81.38 327 SER A N 1
ATOM 2462 C CA . SER A 1 327 ? 30.682 -6.796 -14.902 1.00 81.38 327 SER A CA 1
ATOM 2463 C C . SER A 1 327 ? 29.571 -6.130 -14.107 1.00 81.38 327 SER A C 1
ATOM 2465 O O . SER A 1 327 ? 28.609 -6.771 -13.687 1.00 81.38 327 SER A O 1
ATOM 2467 N N . THR A 1 328 ? 29.727 -4.826 -13.910 1.00 87.25 328 THR A N 1
ATOM 2468 C CA . THR A 1 328 ? 28.732 -3.978 -13.260 1.00 87.25 328 THR A CA 1
ATOM 2469 C C . THR A 1 328 ? 28.217 -2.974 -14.280 1.00 87.25 328 THR A C 1
ATOM 2471 O O . THR A 1 328 ? 28.993 -2.405 -15.055 1.00 87.25 328 THR A O 1
ATOM 2474 N N . ALA A 1 329 ? 26.907 -2.764 -14.286 1.00 89.06 329 ALA A N 1
ATOM 2475 C CA . ALA A 1 329 ? 26.271 -1.659 -14.982 1.00 89.06 329 ALA A CA 1
ATOM 2476 C C . ALA A 1 329 ? 25.617 -0.754 -13.944 1.00 89.06 329 ALA A C 1
ATOM 2478 O O . ALA A 1 329 ? 24.804 -1.220 -13.147 1.00 89.06 329 ALA A O 1
ATOM 2479 N N . ILE A 1 330 ? 25.979 0.525 -13.966 1.00 91.69 330 ILE A N 1
ATOM 2480 C CA . ILE A 1 330 ? 25.383 1.562 -13.128 1.00 91.69 330 ILE A CA 1
ATOM 2481 C C . ILE A 1 330 ? 24.676 2.531 -14.061 1.00 91.69 330 ILE A C 1
ATOM 2483 O O . ILE A 1 330 ? 25.267 2.992 -15.034 1.00 91.69 330 ILE A O 1
ATOM 2487 N N . THR A 1 331 ? 23.405 2.804 -13.805 1.00 92.50 331 THR A N 1
ATOM 2488 C CA . THR A 1 331 ? 22.602 3.733 -14.598 1.00 92.50 331 THR A CA 1
ATOM 2489 C C . THR A 1 331 ? 22.025 4.807 -13.704 1.00 92.50 331 THR A C 1
ATOM 2491 O O . THR A 1 331 ? 21.218 4.504 -12.829 1.00 92.50 331 THR A O 1
ATOM 2494 N N . ASP A 1 332 ? 22.394 6.050 -13.984 1.00 94.88 332 ASP A N 1
ATOM 2495 C CA . ASP A 1 332 ? 21.703 7.214 -13.454 1.00 94.88 332 ASP A CA 1
ATOM 2496 C C . ASP A 1 332 ? 20.479 7.460 -14.326 1.00 94.88 332 ASP A C 1
ATOM 2498 O O . ASP A 1 332 ? 20.593 7.820 -15.499 1.00 94.88 332 ASP A O 1
ATOM 2502 N N . LEU A 1 333 ? 19.302 7.200 -13.767 1.00 95.62 333 LEU A N 1
ATOM 2503 C CA . LEU A 1 333 ? 18.019 7.291 -14.439 1.00 95.62 333 LEU A CA 1
ATOM 2504 C C . LEU A 1 333 ? 17.166 8.375 -13.791 1.00 95.62 333 LEU A C 1
ATOM 2506 O O . LEU A 1 333 ? 16.847 8.324 -12.606 1.00 95.62 333 LEU A O 1
ATOM 2510 N N . GLN A 1 334 ? 16.737 9.324 -14.607 1.00 96.12 334 GLN A N 1
ATOM 2511 C CA . GLN A 1 334 ? 15.704 10.285 -14.282 1.00 96.12 334 GLN A CA 1
ATOM 2512 C C . GLN A 1 334 ? 14.360 9.783 -14.820 1.00 96.12 334 GLN A C 1
ATOM 2514 O O . GLN A 1 334 ? 14.271 9.399 -15.986 1.00 96.12 334 GLN A O 1
ATOM 2519 N N . VAL A 1 335 ? 13.304 9.824 -14.009 1.00 95.25 335 VAL A N 1
ATOM 2520 C CA . VAL A 1 335 ? 11.933 9.466 -14.411 1.00 95.25 335 VAL A CA 1
ATOM 2521 C C . VAL A 1 335 ? 10.970 10.609 -14.130 1.00 95.25 335 VAL A C 1
ATOM 2523 O O . VAL A 1 335 ? 11.031 11.246 -13.076 1.00 95.25 335 VAL A O 1
ATOM 2526 N N . ARG A 1 336 ? 10.071 10.873 -15.081 1.00 92.38 336 ARG A N 1
ATOM 2527 C CA . ARG A 1 336 ? 8.974 11.824 -14.900 1.00 92.38 336 ARG A CA 1
ATOM 2528 C C . ARG A 1 336 ? 7.870 11.181 -14.067 1.00 92.38 336 ARG A C 1
ATOM 2530 O O . ARG A 1 336 ? 7.249 10.213 -14.510 1.00 92.38 336 ARG A O 1
ATOM 2537 N N . VAL A 1 337 ? 7.607 11.739 -12.891 1.00 85.56 337 VAL A N 1
ATOM 2538 C CA . VAL A 1 337 ? 6.581 11.250 -11.950 1.00 85.56 337 VAL A CA 1
ATOM 2539 C C . VAL A 1 337 ? 5.343 12.148 -11.895 1.00 85.56 337 VAL A C 1
ATOM 2541 O O . VAL A 1 337 ? 4.299 11.714 -11.426 1.00 85.56 337 VAL A O 1
ATOM 2544 N N . GLY A 1 338 ? 5.431 13.359 -12.447 1.00 79.69 338 GLY A N 1
ATOM 2545 C CA . GLY A 1 338 ? 4.309 14.278 -12.636 1.00 79.69 338 GLY A CA 1
ATOM 2546 C C . GLY A 1 338 ? 4.563 15.235 -13.807 1.00 79.69 338 GLY A C 1
ATOM 2547 O O . GLY A 1 338 ? 5.638 15.189 -14.406 1.00 79.69 338 GLY A O 1
ATOM 2548 N N . PRO A 1 339 ? 3.621 16.130 -14.154 1.00 78.00 339 PRO A N 1
ATOM 2549 C CA . PRO A 1 339 ? 3.753 17.028 -15.310 1.00 78.00 339 PRO A CA 1
ATOM 2550 C C . PRO A 1 339 ? 5.053 17.848 -15.331 1.00 78.00 339 PRO A C 1
ATOM 2552 O O . PRO A 1 339 ? 5.646 18.029 -16.393 1.00 78.00 339 PRO A O 1
ATOM 2555 N N . SER A 1 340 ? 5.524 18.257 -14.149 1.00 82.88 340 SER A N 1
ATOM 2556 C CA . SER A 1 340 ? 6.776 18.999 -13.947 1.00 82.88 340 SER A CA 1
ATOM 2557 C C . SER A 1 340 ? 7.647 18.405 -12.832 1.00 82.88 340 SER A C 1
ATOM 2559 O O . SER A 1 340 ? 8.570 19.062 -12.361 1.00 82.88 340 SER A O 1
ATOM 2561 N N . GLU A 1 341 ? 7.354 17.179 -12.388 1.00 86.25 341 GLU A N 1
ATOM 2562 C CA . GLU A 1 341 ? 8.079 16.515 -11.300 1.00 86.25 341 GLU A CA 1
ATOM 2563 C C . GLU A 1 341 ? 8.920 15.365 -11.855 1.00 86.25 341 GLU A C 1
ATOM 2565 O O . GLU A 1 341 ? 8.430 14.507 -12.599 1.00 86.25 341 GLU A O 1
ATOM 2570 N N . TRP A 1 342 ? 10.192 15.348 -11.466 1.00 91.25 342 TRP A N 1
ATOM 2571 C CA . TRP A 1 342 ? 11.166 14.344 -11.866 1.00 91.25 342 TRP A CA 1
ATOM 2572 C C . TRP A 1 342 ? 11.914 13.829 -10.648 1.00 91.25 342 TRP A C 1
ATOM 2574 O O . TRP A 1 342 ? 12.205 14.596 -9.731 1.00 91.25 342 TRP A O 1
ATOM 2584 N N . ARG A 1 343 ? 12.271 12.548 -10.675 1.00 93.12 343 ARG A N 1
ATOM 2585 C CA . ARG A 1 343 ? 13.102 11.911 -9.648 1.00 93.12 343 ARG A CA 1
ATOM 2586 C C . ARG A 1 343 ? 14.290 11.223 -10.278 1.00 93.12 343 ARG A C 1
ATOM 2588 O O . ARG A 1 343 ? 14.206 10.781 -11.424 1.00 93.12 343 ARG A O 1
ATOM 2595 N N . TRP A 1 344 ? 15.373 11.149 -9.519 1.00 95.56 344 TRP A N 1
ATOM 2596 C CA . TRP A 1 344 ? 16.638 10.576 -9.958 1.00 95.56 344 TRP A CA 1
ATOM 2597 C C . TRP A 1 344 ? 16.977 9.335 -9.147 1.00 95.56 344 TRP A C 1
ATOM 2599 O O . TRP A 1 344 ? 16.899 9.335 -7.916 1.00 95.56 344 TRP A O 1
ATOM 2609 N N . TYR A 1 345 ? 17.403 8.299 -9.855 1.00 96.38 345 TYR A N 1
ATOM 2610 C CA . TYR A 1 345 ? 17.773 7.008 -9.308 1.00 96.38 345 TYR A CA 1
ATOM 2611 C C . TYR A 1 345 ? 19.125 6.576 -9.842 1.00 96.38 345 TYR A C 1
ATOM 2613 O O . TYR A 1 345 ? 19.390 6.714 -11.029 1.00 96.38 345 TYR A O 1
ATOM 2621 N N . GLU A 1 346 ? 19.942 5.988 -8.981 1.00 96.50 346 GLU A N 1
ATOM 2622 C CA . GLU A 1 346 ? 21.094 5.197 -9.400 1.00 96.50 346 GLU A CA 1
ATOM 2623 C C . GLU A 1 346 ? 20.699 3.728 -9.303 1.00 96.50 346 GLU A C 1
ATOM 2625 O O . GLU A 1 346 ? 20.353 3.227 -8.230 1.00 96.50 346 GLU A O 1
ATOM 2630 N N . MET A 1 347 ? 20.694 3.054 -10.446 1.00 95.69 347 MET A N 1
ATOM 2631 C CA . MET A 1 347 ? 20.346 1.648 -10.579 1.00 95.69 347 MET A CA 1
ATOM 2632 C C . MET A 1 347 ? 21.608 0.850 -10.888 1.00 95.69 347 MET A C 1
ATOM 2634 O O . MET A 1 347 ? 22.275 1.106 -11.890 1.00 95.69 347 MET A O 1
ATOM 2638 N N . THR A 1 348 ? 21.925 -0.132 -10.051 1.00 94.44 348 THR A N 1
ATOM 2639 C CA . THR A 1 348 ? 23.089 -1.004 -10.223 1.00 94.44 348 THR A CA 1
ATOM 2640 C C . THR A 1 348 ? 22.647 -2.425 -10.524 1.00 94.44 348 THR A C 1
ATOM 2642 O O . THR A 1 348 ? 21.831 -2.998 -9.804 1.00 94.44 348 THR A O 1
ATOM 2645 N N . TRP A 1 349 ? 23.244 -3.016 -11.555 1.00 93.12 349 TRP A N 1
ATOM 2646 C CA . TRP A 1 349 ? 23.189 -4.445 -11.835 1.00 93.12 349 TRP A CA 1
ATOM 2647 C C . TRP A 1 349 ? 24.599 -5.006 -11.770 1.00 93.12 349 TRP A C 1
ATOM 2649 O O . TRP A 1 349 ? 25.474 -4.583 -12.528 1.00 93.12 349 TRP A O 1
ATOM 2659 N N . TRP A 1 350 ? 24.800 -5.998 -10.917 1.00 91.06 350 TRP A N 1
ATOM 2660 C CA . TRP A 1 350 ? 26.046 -6.739 -10.822 1.00 91.06 350 TRP A CA 1
ATOM 2661 C C . TRP A 1 350 ? 25.739 -8.227 -10.803 1.00 91.06 350 TRP A C 1
ATOM 2663 O O . TRP A 1 350 ? 24.861 -8.678 -10.070 1.00 91.06 350 TRP A O 1
ATOM 2673 N N . ALA A 1 351 ? 26.442 -8.998 -11.622 1.00 87.81 351 ALA A N 1
ATOM 2674 C CA . ALA A 1 351 ? 26.258 -10.434 -11.629 1.00 87.81 351 ALA A CA 1
ATOM 2675 C C . ALA A 1 351 ? 27.572 -11.175 -11.896 1.00 87.81 351 ALA A C 1
ATOM 2677 O O . ALA A 1 351 ? 28.484 -10.668 -12.554 1.00 87.81 351 ALA A O 1
ATOM 2678 N N . MET A 1 352 ? 27.671 -12.385 -11.353 1.00 88.81 352 MET A N 1
ATOM 2679 C CA . MET A 1 352 ? 28.855 -13.245 -11.430 1.00 88.81 352 MET A CA 1
ATOM 2680 C C . MET A 1 352 ? 28.455 -14.724 -11.414 1.00 88.81 352 MET A C 1
ATOM 2682 O O . MET A 1 352 ? 27.308 -15.059 -11.119 1.00 88.81 352 MET A O 1
ATOM 2686 N N . GLU A 1 353 ? 29.394 -15.621 -11.704 1.00 89.62 353 GLU A N 1
ATOM 2687 C CA . GLU A 1 353 ? 29.198 -17.063 -11.529 1.00 89.62 353 GLU A CA 1
ATOM 2688 C C . GLU A 1 353 ? 30.097 -17.603 -10.413 1.00 89.62 353 GLU A C 1
ATOM 2690 O O . GLU A 1 353 ? 31.305 -17.374 -10.413 1.00 89.62 353 GLU A O 1
ATOM 2695 N N . ILE A 1 354 ? 29.507 -18.351 -9.480 1.00 87.25 354 ILE A N 1
ATOM 2696 C CA . ILE A 1 354 ? 30.208 -19.038 -8.392 1.00 87.25 354 ILE A CA 1
ATOM 2697 C C . ILE A 1 354 ? 29.838 -20.516 -8.469 1.00 87.25 354 ILE A C 1
ATOM 2699 O O . ILE A 1 354 ? 28.670 -20.860 -8.314 1.00 87.25 354 ILE A O 1
ATOM 2703 N N . ASN A 1 355 ? 30.814 -21.400 -8.698 1.00 86.69 355 ASN A N 1
ATOM 2704 C CA . ASN A 1 355 ? 30.603 -22.855 -8.743 1.00 86.69 355 ASN A CA 1
ATOM 2705 C C . ASN A 1 355 ? 29.396 -23.269 -9.613 1.00 86.69 355 ASN A C 1
ATOM 2707 O O . ASN A 1 355 ? 28.548 -24.032 -9.158 1.00 86.69 355 ASN A O 1
ATOM 2711 N N . THR A 1 356 ? 29.294 -22.756 -10.847 1.00 83.69 356 THR A N 1
ATOM 2712 C CA . THR A 1 356 ? 28.182 -22.975 -11.809 1.00 83.69 356 THR A CA 1
ATOM 2713 C C . THR A 1 356 ? 26.834 -22.320 -11.475 1.00 83.69 356 THR A C 1
ATOM 2715 O O . THR A 1 356 ? 25.888 -22.414 -12.260 1.00 83.69 356 THR A O 1
ATOM 2718 N N . VAL A 1 357 ? 26.736 -21.603 -10.353 1.00 88.31 357 VAL A N 1
ATOM 2719 C CA . VAL A 1 357 ? 25.548 -20.835 -9.962 1.00 88.31 357 VAL A CA 1
ATOM 2720 C C . VAL A 1 357 ? 25.729 -19.380 -10.372 1.00 88.31 357 VAL A C 1
ATOM 2722 O O . VAL A 1 357 ? 26.726 -18.746 -10.022 1.00 88.31 357 VAL A O 1
ATOM 2725 N N . LYS A 1 358 ? 24.755 -18.824 -11.094 1.00 88.88 358 LYS A N 1
ATOM 2726 C CA . LYS A 1 358 ? 24.725 -17.391 -11.391 1.00 88.88 358 LYS A CA 1
ATOM 2727 C C . LYS A 1 358 ? 24.208 -16.647 -10.175 1.00 88.88 358 LYS A C 1
ATOM 2729 O O . LYS A 1 358 ? 23.103 -16.930 -9.730 1.00 88.88 358 LYS A O 1
ATOM 2734 N N . VAL A 1 359 ? 24.977 -15.703 -9.655 1.00 91.38 359 VAL A N 1
ATOM 2735 C CA . VAL A 1 359 ? 24.593 -14.849 -8.528 1.00 91.38 359 VAL A CA 1
ATOM 2736 C C . VAL A 1 359 ? 24.370 -13.438 -9.046 1.00 91.38 359 VAL A C 1
ATOM 2738 O O . VAL A 1 359 ? 25.182 -12.912 -9.807 1.00 91.38 359 VAL A O 1
ATOM 2741 N N . ILE A 1 360 ? 23.249 -12.846 -8.648 1.00 93.00 360 ILE A N 1
ATOM 2742 C CA . ILE A 1 360 ? 22.782 -11.539 -9.099 1.00 93.00 360 ILE A CA 1
ATOM 2743 C C . ILE A 1 360 ? 22.632 -10.646 -7.879 1.00 93.00 360 ILE A C 1
ATOM 2745 O O . ILE A 1 360 ? 21.975 -11.017 -6.907 1.00 93.00 360 ILE A O 1
ATOM 2749 N N . PHE A 1 361 ? 23.185 -9.447 -7.977 1.00 94.25 361 PHE A N 1
ATOM 2750 C CA . PHE A 1 361 ? 22.947 -8.337 -7.077 1.00 94.25 361 PHE A CA 1
ATOM 2751 C C . PHE A 1 361 ? 22.360 -7.172 -7.871 1.00 94.25 361 PHE A C 1
ATOM 2753 O O . PHE A 1 361 ? 22.872 -6.782 -8.924 1.00 94.25 361 PHE A O 1
ATOM 2760 N N . MET A 1 362 ? 21.292 -6.591 -7.347 1.00 95.94 362 MET A N 1
ATOM 2761 C CA . MET A 1 362 ? 20.697 -5.377 -7.881 1.00 95.94 362 MET A CA 1
ATOM 2762 C C . MET A 1 362 ? 20.481 -4.394 -6.744 1.00 95.94 362 MET A C 1
ATOM 2764 O O . MET A 1 362 ? 20.038 -4.783 -5.663 1.00 95.94 362 MET A O 1
ATOM 2768 N N . SER A 1 363 ? 20.762 -3.121 -6.988 1.00 95.75 363 SER A N 1
ATOM 2769 C CA . SER A 1 363 ? 20.405 -2.061 -6.052 1.00 95.75 363 SER A CA 1
ATOM 2770 C C . SER A 1 363 ? 19.827 -0.854 -6.762 1.00 95.75 363 SER A C 1
ATOM 2772 O O . SER A 1 363 ? 20.135 -0.576 -7.920 1.00 95.75 363 SER A O 1
ATOM 2774 N N . LEU A 1 364 ? 18.973 -0.143 -6.042 1.00 95.31 364 LEU A N 1
ATOM 2775 C CA . LEU A 1 364 ? 18.349 1.088 -6.478 1.00 95.31 364 LEU A CA 1
ATOM 2776 C C . LEU A 1 364 ? 18.437 2.097 -5.342 1.00 95.31 364 LEU A C 1
ATOM 2778 O O . LEU A 1 364 ? 17.952 1.815 -4.248 1.00 95.31 364 LEU A O 1
ATOM 2782 N N . VAL A 1 365 ? 19.012 3.265 -5.613 1.00 96.19 365 VAL A N 1
ATOM 2783 C CA . VAL A 1 365 ? 19.136 4.369 -4.650 1.00 96.19 365 VAL A CA 1
ATOM 2784 C C . VAL A 1 365 ? 18.443 5.601 -5.206 1.00 96.19 365 VAL A C 1
ATOM 2786 O O . VAL A 1 365 ? 18.682 5.964 -6.357 1.00 96.19 365 VAL A O 1
ATOM 2789 N N . ARG A 1 366 ? 17.624 6.290 -4.405 1.00 94.69 366 ARG A N 1
ATOM 2790 C CA . ARG A 1 366 ? 17.081 7.598 -4.806 1.00 94.69 366 ARG A CA 1
ATOM 2791 C C . ARG A 1 366 ? 18.106 8.696 -4.553 1.00 94.69 366 ARG A C 1
ATOM 2793 O O . ARG A 1 366 ? 18.535 8.893 -3.420 1.00 94.69 366 ARG A O 1
ATOM 2800 N N . LYS A 1 367 ? 18.463 9.442 -5.596 1.00 92.94 367 LYS A N 1
ATOM 2801 C CA . LYS A 1 367 ? 19.439 10.541 -5.543 1.00 92.94 367 LYS A CA 1
ATOM 2802 C C . LYS A 1 367 ? 18.789 11.909 -5.310 1.00 92.94 367 LYS A C 1
ATOM 2804 O O . LYS A 1 367 ? 19.381 12.731 -4.619 1.00 92.94 367 LYS A O 1
ATOM 2809 N N . SER A 1 368 ? 17.578 12.135 -5.833 1.00 86.50 368 SER A N 1
ATOM 2810 C CA . SER A 1 368 ? 16.742 13.329 -5.577 1.00 86.50 368 SER A CA 1
ATOM 2811 C C . SER A 1 368 ? 15.276 13.056 -5.890 1.00 86.50 368 SER A C 1
ATOM 2813 O O . SER A 1 368 ? 15.039 12.502 -6.989 1.00 86.50 368 SER A O 1
#

pLDDT: mean 88.99, std 9.28, range [51.5, 98.38]

Solvent-accessible surface area (backbone atoms only — not comparable to full-atom values): 19756 Å² total; per-residue (Å²): 129,59,70,71,58,52,53,50,50,53,52,52,59,53,56,64,75,68,65,72,78,76,80,35,36,42,43,78,44,96,74,46,56,94,89,34,67,66,38,80,47,66,97,87,66,84,84,85,63,60,76,41,57,39,58,40,54,65,54,46,68,90,48,68,71,67,53,66,69,47,68,33,26,32,63,27,77,45,60,32,71,66,57,43,48,28,29,29,75,71,76,39,56,41,71,73,69,94,58,54,97,46,81,51,44,56,74,44,76,39,46,97,62,48,46,52,48,66,40,60,55,48,46,77,40,80,45,75,35,40,38,37,33,37,35,34,51,21,67,32,8,47,46,68,59,47,72,80,36,63,27,39,91,26,35,49,35,33,36,26,40,50,60,49,66,39,39,74,33,65,42,68,49,49,23,44,32,40,41,40,28,73,44,12,19,34,56,38,27,31,36,74,47,75,55,79,95,44,74,49,68,39,69,54,29,30,44,76,74,54,72,75,38,71,50,75,39,78,52,73,38,50,63,86,68,57,41,60,74,41,50,51,48,82,82,38,75,87,66,51,58,55,46,75,27,36,31,54,46,40,32,33,42,57,85,43,30,29,39,50,30,42,32,36,67,18,71,55,70,39,41,32,32,37,41,22,50,57,80,60,71,95,67,74,29,69,48,74,72,42,71,21,28,21,71,92,59,51,51,102,87,37,41,28,47,46,36,58,49,27,87,43,88,61,83,74,50,64,41,38,27,31,82,89,42,66,28,46,42,39,30,45,36,36,37,52,79,46,101,90,38,69,38,32,31,43,39,37,44,37,34,30,32,56,96,73,30,36,40,39,41,36,38,40,32,29,73,78